Protein AF-A0A409V9Y3-F1 (afdb_monomer)

Sequence (668 aa):
MVAFLHLICALLPAVALATSIDILYDGRAAYNYTQSNLDGSWDPYLTVVKGSESASHYTQLLGKSSSPTPLWRKPILPFLPFPSLANEQVLAVSIDNSSVFIPGGNVQNAQYGFRRTDIIAQKDWSPANLTPLIETGTTVFHFSIKADDRKPLNYKHEYQVVFIEPSDGSHVFGVQLGSPFTNPTGKLPAKGARNFKILDHALNVLFETPFVPGIWHNFAVQVDWDRITLAVLYSIESLPLKPVTKVVPNLSVPAGDAGKGEFHFGVLKLPLVNPADSPDKQGDVVHHGIQEGQLKLKNASILVVGAGGLGCPALQYLAAAGVGRLGIVDHDTVEISNLQRQILHNEKTVGMLKVESAAKAIQIINPTVQVDCITQNLNSQNAVQLLQNYDIILDCTDNAPTRYLLSDTAVALAKPLVSGAAQMFHGQLCTYNLGPNSQCYRCMFPKPPSPTATGTCEELGVLGAVTGVIGNLQALEAIKIITGLHDNEQRLLIFSALSSSPFRSMKLGAKKPTCPACGIDGLKAAQISETDYVQFCGGPRPDWIKRGLTEGESGSRVSVKEFHDILKQKSGNINVIDVRPPTEFEICQLPQTKNVLLHELVAKPDSFLPEKDETETYILCRLGNDSQIAAHALKEAADASARHLIVKDVIGGLRAWSREVDQTFPVY

Radius of gyration: 38.03 Å; Cα contacts (8 Å, |Δi|>4): 1346; chains: 1; bounding box: 122×48×111 Å

Structure (mmCIF, N/CA/C/O backbone):
data_AF-A0A409V9Y3-F1
#
_entry.id   AF-A0A409V9Y3-F1
#
loop_
_atom_site.group_PDB
_atom_site.id
_atom_site.type_symbol
_atom_site.label_atom_id
_atom_site.label_alt_id
_atom_site.label_comp_id
_atom_site.label_asym_id
_atom_site.label_entity_id
_atom_site.label_seq_id
_atom_site.pdbx_PDB_ins_code
_atom_site.Cartn_x
_atom_site.Cartn_y
_atom_site.Cartn_z
_atom_site.occupancy
_atom_site.B_iso_or_equiv
_atom_site.auth_seq_id
_atom_site.auth_comp_id
_atom_site.auth_asym_id
_atom_site.auth_atom_id
_atom_site.pdbx_PDB_model_num
ATOM 1 N N . MET A 1 1 ? 80.876 -7.516 -41.780 1.00 49.97 1 MET A N 1
ATOM 2 C CA . MET A 1 1 ? 80.259 -6.338 -41.134 1.00 49.97 1 MET A CA 1
ATOM 3 C C . MET A 1 1 ? 79.808 -5.330 -42.203 1.00 49.97 1 MET A C 1
ATOM 5 O O . MET A 1 1 ? 80.377 -4.263 -42.265 1.00 49.97 1 MET A O 1
ATOM 9 N N . VAL A 1 2 ? 78.845 -5.689 -43.074 1.00 40.91 2 VAL A N 1
ATOM 10 C CA . VAL A 1 2 ? 78.177 -4.794 -44.070 1.00 40.91 2 VAL A CA 1
ATOM 11 C C . VAL A 1 2 ? 76.780 -5.336 -44.474 1.00 40.91 2 VAL A C 1
ATOM 13 O O . VAL A 1 2 ? 75.922 -4.565 -44.878 1.00 40.91 2 VAL A O 1
ATOM 16 N N . ALA A 1 3 ? 76.462 -6.625 -44.284 1.00 38.59 3 ALA A N 1
ATOM 17 C CA . ALA A 1 3 ? 75.206 -7.203 -44.798 1.00 38.59 3 ALA A CA 1
ATOM 18 C C . ALA A 1 3 ? 73.969 -7.144 -43.867 1.00 38.59 3 ALA A C 1
ATOM 20 O O . ALA A 1 3 ? 72.876 -7.473 -44.310 1.00 38.59 3 ALA A O 1
ATOM 21 N N . PHE A 1 4 ? 74.092 -6.718 -42.602 1.00 34.22 4 PHE A N 1
ATOM 22 C CA . PHE A 1 4 ? 72.956 -6.716 -41.655 1.00 34.22 4 PHE A CA 1
ATOM 23 C C . PHE A 1 4 ? 72.273 -5.349 -41.483 1.00 34.22 4 PHE A C 1
ATOM 25 O O . PHE A 1 4 ? 71.190 -5.269 -40.914 1.00 34.22 4 PHE A O 1
ATOM 32 N N . LEU A 1 5 ? 72.872 -4.270 -42.004 1.00 35.94 5 LEU A N 1
ATOM 33 C CA . LEU A 1 5 ? 72.340 -2.910 -41.844 1.00 35.94 5 LEU A CA 1
ATOM 34 C C . LEU A 1 5 ? 71.365 -2.485 -42.957 1.00 35.94 5 LEU A C 1
ATOM 36 O O . LEU A 1 5 ? 70.696 -1.470 -42.814 1.00 35.94 5 LEU A O 1
ATOM 40 N N . HIS A 1 6 ? 71.251 -3.252 -44.049 1.00 33.50 6 HIS A N 1
ATOM 41 C CA . HIS A 1 6 ? 70.359 -2.923 -45.173 1.00 33.50 6 HIS A CA 1
ATOM 42 C C . HIS A 1 6 ? 68.971 -3.580 -45.090 1.00 33.50 6 HIS A C 1
ATOM 44 O O . HIS A 1 6 ? 68.084 -3.206 -45.850 1.00 33.50 6 HIS A O 1
ATOM 50 N N . LEU A 1 7 ? 68.739 -4.506 -44.149 1.00 33.16 7 LEU A N 1
ATOM 51 C CA . LEU A 1 7 ? 67.424 -5.143 -43.981 1.00 33.16 7 LEU A CA 1
ATOM 52 C C . LEU A 1 7 ? 66.496 -4.385 -43.012 1.00 33.16 7 LEU A C 1
ATOM 54 O O . LEU A 1 7 ? 65.292 -4.613 -43.010 1.00 33.16 7 LEU A O 1
ATOM 58 N N . ILE A 1 8 ? 67.033 -3.454 -42.214 1.00 36.09 8 ILE A N 1
ATOM 59 C CA . ILE A 1 8 ? 66.252 -2.681 -41.230 1.00 36.09 8 ILE A CA 1
ATOM 60 C C . ILE A 1 8 ? 65.608 -1.427 -41.860 1.00 36.09 8 ILE A C 1
ATOM 62 O O . ILE A 1 8 ? 64.602 -0.941 -41.357 1.00 36.09 8 ILE A O 1
ATOM 66 N N . CYS A 1 9 ? 66.091 -0.959 -43.017 1.00 36.12 9 CYS A N 1
ATOM 67 C CA . CYS A 1 9 ? 65.531 0.210 -43.718 1.00 36.12 9 CYS A CA 1
ATOM 68 C C . CYS A 1 9 ? 64.558 -0.117 -44.869 1.00 36.12 9 CYS A C 1
ATOM 70 O O . CYS A 1 9 ? 64.112 0.802 -45.547 1.00 36.12 9 CYS A O 1
ATOM 72 N N . ALA A 1 10 ? 64.197 -1.387 -45.094 1.00 35.91 10 ALA A N 1
ATOM 73 C CA . ALA A 1 10 ? 63.330 -1.795 -46.214 1.00 35.91 10 ALA A CA 1
ATOM 74 C C . ALA A 1 10 ? 61.960 -2.378 -45.797 1.00 35.91 10 ALA A C 1
ATOM 76 O O . ALA A 1 10 ? 61.217 -2.859 -46.646 1.00 35.91 10 ALA A O 1
ATOM 77 N N . LEU A 1 11 ? 61.599 -2.321 -44.507 1.00 32.09 11 LEU A N 1
ATOM 78 C CA . LEU A 1 11 ? 60.309 -2.809 -43.974 1.00 32.09 11 LEU A CA 1
ATOM 79 C C . LEU A 1 11 ? 59.427 -1.709 -43.345 1.00 32.09 11 LEU A C 1
ATOM 81 O O . LEU A 1 11 ? 58.446 -1.993 -42.663 1.00 32.09 11 LEU A O 1
ATOM 85 N N . LEU A 1 12 ? 59.740 -0.445 -43.629 1.00 42.62 12 LEU A N 1
ATOM 86 C CA . LEU A 1 12 ? 58.850 0.710 -43.478 1.00 42.62 12 LEU A CA 1
ATOM 87 C C . LEU A 1 12 ? 58.584 1.217 -44.904 1.00 42.62 12 LEU A C 1
ATOM 89 O O . LEU A 1 12 ? 59.413 1.972 -45.408 1.00 42.62 12 LEU A O 1
ATOM 93 N N . PRO A 1 13 ? 57.547 0.728 -45.619 1.00 38.25 13 PRO A N 1
ATOM 94 C CA . PRO A 1 13 ? 56.164 1.140 -45.369 1.00 38.25 13 PRO A CA 1
ATOM 95 C C . PRO A 1 13 ? 55.129 0.066 -45.784 1.00 38.25 13 PRO A C 1
ATOM 97 O O . PRO A 1 13 ? 54.745 -0.034 -46.946 1.00 38.25 13 PRO A O 1
ATOM 100 N N . ALA A 1 14 ? 54.638 -0.740 -44.844 1.00 32.84 14 ALA A N 1
ATOM 101 C CA . ALA A 1 14 ? 53.469 -1.601 -45.087 1.00 32.84 14 ALA A CA 1
ATOM 102 C C . ALA A 1 14 ? 52.611 -1.804 -43.829 1.00 32.84 14 ALA A C 1
ATOM 104 O O . ALA A 1 14 ? 51.897 -2.796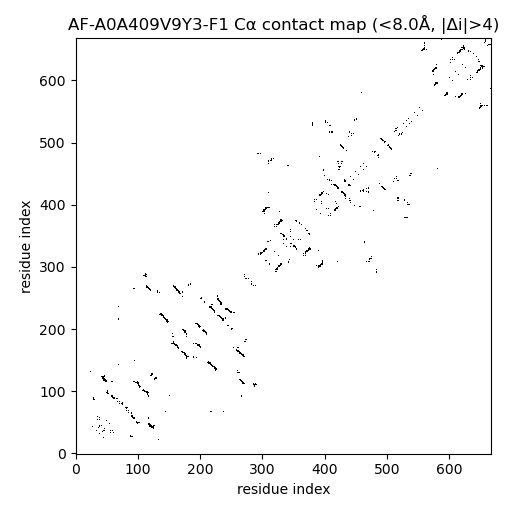 -43.699 1.00 32.84 14 ALA A O 1
ATOM 105 N N . VAL A 1 15 ? 52.646 -0.845 -42.897 1.00 36.38 15 VAL A N 1
ATOM 106 C CA . VAL A 1 15 ? 51.597 -0.719 -41.879 1.00 36.38 15 VAL A CA 1
ATOM 107 C C . VAL A 1 15 ? 50.422 -0.031 -42.567 1.00 36.38 15 VAL A C 1
ATOM 109 O O . VAL A 1 15 ? 50.245 1.182 -42.497 1.00 36.38 15 VAL A O 1
ATOM 112 N N . ALA A 1 16 ? 49.681 -0.818 -43.345 1.00 32.31 16 ALA A N 1
ATOM 113 C CA . ALA A 1 16 ? 48.422 -0.396 -43.924 1.00 32.31 16 ALA A CA 1
ATOM 114 C C . ALA A 1 16 ? 47.467 -0.028 -42.780 1.00 32.31 16 ALA A C 1
ATOM 116 O O . ALA A 1 16 ? 47.041 -0.892 -42.017 1.00 32.31 16 ALA A O 1
ATOM 117 N N . LEU A 1 17 ? 47.219 1.278 -42.660 1.00 35.69 17 LEU A N 1
ATOM 118 C CA . LEU A 1 17 ? 46.020 1.934 -42.140 1.00 35.69 17 LEU A CA 1
ATOM 119 C C . LEU A 1 17 ? 44.925 0.959 -41.676 1.00 35.69 17 LEU A C 1
ATOM 121 O O . LEU A 1 17 ? 43.988 0.650 -42.409 1.00 35.69 17 LEU A O 1
ATOM 125 N N . ALA A 1 18 ? 44.998 0.529 -40.417 1.00 34.03 18 ALA A N 1
ATOM 126 C CA . ALA A 1 18 ? 43.776 0.285 -39.677 1.00 34.03 18 ALA A CA 1
ATOM 127 C C . ALA A 1 18 ? 43.221 1.678 -39.383 1.00 34.03 18 ALA A C 1
ATOM 129 O O . ALA A 1 18 ? 43.771 2.387 -38.545 1.00 34.03 18 ALA A O 1
ATOM 130 N N . THR A 1 19 ? 42.204 2.104 -40.129 1.00 37.50 19 THR A N 1
ATOM 131 C CA . THR A 1 19 ? 41.441 3.316 -39.824 1.00 37.50 19 THR A CA 1
ATOM 132 C C . THR A 1 19 ? 40.946 3.194 -38.383 1.00 37.50 19 THR A C 1
ATOM 134 O O . THR A 1 19 ? 40.003 2.445 -38.114 1.00 37.50 19 THR A O 1
ATOM 137 N N . SER A 1 20 ? 41.624 3.838 -37.431 1.00 51.44 20 SER A N 1
ATOM 138 C CA . SER A 1 20 ? 41.069 4.031 -36.099 1.00 51.44 20 SER A CA 1
ATOM 139 C C . SER A 1 20 ? 39.854 4.921 -36.292 1.00 51.44 20 SER A C 1
ATOM 141 O O . SER A 1 20 ? 39.997 6.063 -36.712 1.00 51.44 20 SER A O 1
ATOM 143 N N . ILE A 1 21 ? 38.663 4.370 -36.087 1.00 63.69 21 ILE A N 1
ATOM 144 C CA . ILE A 1 21 ? 37.451 5.180 -36.012 1.00 63.69 21 ILE A CA 1
ATOM 145 C C . ILE A 1 21 ? 37.638 6.107 -34.809 1.00 63.69 21 ILE A C 1
ATOM 147 O O . ILE A 1 21 ? 38.016 5.635 -33.732 1.00 63.69 21 ILE A O 1
ATOM 151 N N . ASP A 1 22 ? 37.437 7.406 -35.008 1.00 75.88 22 ASP A N 1
ATOM 152 C CA . ASP A 1 22 ? 37.608 8.392 -33.947 1.00 75.88 22 ASP A CA 1
ATOM 153 C C . ASP A 1 22 ? 36.583 8.145 -32.831 1.00 75.88 22 ASP A C 1
ATOM 155 O O . ASP A 1 22 ? 35.380 8.030 -33.073 1.00 75.88 22 ASP A O 1
ATOM 159 N N . ILE A 1 23 ? 37.061 8.047 -31.588 1.00 82.06 23 ILE A N 1
ATOM 160 C CA . ILE A 1 23 ? 36.186 7.981 -30.415 1.00 82.06 23 ILE A CA 1
ATOM 161 C C . ILE A 1 23 ? 35.667 9.398 -30.167 1.00 82.06 23 ILE A C 1
ATOM 163 O O . ILE A 1 23 ? 36.397 10.243 -29.652 1.00 82.06 23 ILE A O 1
ATOM 167 N N . LEU A 1 24 ? 34.407 9.647 -30.529 1.00 86.38 24 LEU A N 1
ATOM 168 C CA . LEU A 1 24 ? 33.756 10.949 -30.337 1.00 86.38 24 LEU A CA 1
ATOM 169 C C . LEU A 1 24 ? 33.562 11.276 -28.849 1.00 86.38 24 LEU A C 1
ATOM 171 O O . LEU A 1 24 ? 33.685 12.428 -28.433 1.00 86.38 24 LEU A O 1
ATOM 175 N N . TYR A 1 25 ? 33.276 10.251 -28.044 1.00 87.94 25 TYR A N 1
ATOM 176 C CA . TYR A 1 25 ? 33.057 10.355 -26.609 1.00 87.94 25 TYR A CA 1
ATOM 177 C C . TYR A 1 25 ? 33.272 8.998 -25.934 1.00 87.94 25 TYR A C 1
ATOM 179 O O . TYR A 1 25 ? 32.791 7.980 -26.428 1.00 87.94 25 TYR A O 1
ATOM 187 N N . ASP A 1 26 ? 34.018 8.977 -24.825 1.00 82.25 26 ASP A N 1
ATOM 188 C CA . ASP A 1 26 ? 34.403 7.726 -24.162 1.00 82.25 26 ASP A CA 1
ATOM 189 C C . ASP A 1 26 ? 33.379 7.268 -23.114 1.00 82.25 26 ASP A C 1
ATOM 191 O O . ASP A 1 26 ? 33.199 6.070 -22.942 1.00 82.25 26 ASP A O 1
ATOM 195 N N . GLY A 1 27 ? 32.693 8.193 -22.429 1.00 84.88 27 GLY A N 1
ATOM 196 C CA . GLY A 1 27 ? 31.541 7.957 -21.540 1.00 84.88 27 GLY A CA 1
ATOM 197 C C . GLY A 1 27 ? 31.705 6.996 -20.357 1.00 84.88 27 GLY A C 1
ATOM 198 O O . GLY A 1 27 ? 30.891 7.024 -19.449 1.00 84.88 27 GLY A O 1
ATOM 199 N N . ARG A 1 28 ? 32.731 6.145 -20.325 1.00 86.56 28 ARG A N 1
ATOM 200 C CA . ARG A 1 28 ? 32.921 5.077 -19.340 1.00 86.56 28 ARG A CA 1
ATOM 201 C C . ARG A 1 28 ? 33.190 5.644 -17.950 1.00 86.56 28 ARG A C 1
ATOM 203 O O . ARG A 1 28 ? 33.953 6.593 -17.783 1.00 86.56 28 ARG A O 1
ATOM 210 N N . ALA A 1 29 ? 32.636 4.986 -16.931 1.00 88.25 29 ALA A N 1
ATOM 211 C CA . ALA A 1 29 ? 32.927 5.314 -15.539 1.00 88.25 29 ALA A CA 1
ATOM 212 C C . ALA A 1 29 ? 34.376 4.926 -15.210 1.00 88.25 29 ALA A C 1
ATOM 214 O O . ALA A 1 29 ? 34.698 3.739 -15.131 1.00 88.25 29 ALA A O 1
ATOM 215 N N . ALA A 1 30 ? 35.253 5.907 -15.004 1.00 86.75 30 ALA A N 1
ATOM 216 C CA . ALA A 1 30 ? 36.619 5.642 -14.565 1.00 86.75 30 ALA A CA 1
ATOM 217 C C . ALA A 1 30 ? 36.647 5.122 -13.111 1.00 86.75 30 ALA A C 1
ATOM 219 O O . ALA A 1 30 ? 35.742 5.422 -12.336 1.00 86.75 30 ALA A O 1
ATOM 220 N N . TYR A 1 31 ? 37.669 4.367 -12.685 1.00 85.94 31 TYR A N 1
ATOM 221 C CA . TYR A 1 31 ? 37.747 3.862 -11.291 1.00 85.94 31 TYR A CA 1
ATOM 222 C C . TYR A 1 31 ? 37.798 4.960 -10.221 1.00 85.94 31 TYR A C 1
ATOM 224 O O . TYR A 1 31 ? 37.436 4.712 -9.074 1.00 85.94 31 TYR A O 1
ATOM 232 N N . ASN A 1 32 ? 38.273 6.156 -10.569 1.00 87.50 32 ASN A N 1
ATOM 233 C CA . ASN A 1 32 ? 38.269 7.315 -9.676 1.00 87.50 32 ASN A CA 1
ATOM 234 C C . ASN A 1 32 ? 36.919 8.051 -9.655 1.00 87.50 32 ASN A C 1
ATOM 236 O O . ASN A 1 32 ? 36.776 8.997 -8.888 1.00 87.50 32 ASN A O 1
ATOM 240 N N . TYR A 1 33 ? 35.946 7.633 -10.469 1.00 90.69 33 TYR A N 1
ATOM 241 C CA . TYR A 1 33 ? 34.576 8.118 -10.399 1.00 90.69 33 TYR A CA 1
ATOM 242 C C . TYR A 1 33 ? 33.894 7.521 -9.162 1.00 90.69 33 TYR A C 1
ATOM 244 O O . TYR A 1 33 ? 33.901 6.307 -8.951 1.00 90.69 33 TYR A O 1
ATOM 252 N N . THR A 1 34 ? 33.354 8.382 -8.309 1.00 93.06 34 THR A N 1
ATOM 253 C CA . THR A 1 34 ? 32.858 8.043 -6.968 1.00 93.06 34 THR A CA 1
ATOM 254 C C . THR A 1 34 ? 31.344 8.212 -6.855 1.00 93.06 34 THR A C 1
ATOM 256 O O . THR A 1 34 ? 30.705 8.825 -7.706 1.00 93.06 34 THR A O 1
ATOM 259 N N . GLN A 1 35 ? 30.759 7.716 -5.760 1.00 92.44 35 GLN A N 1
ATOM 260 C CA . GLN A 1 35 ? 29.344 7.953 -5.445 1.00 92.44 35 GLN A CA 1
ATOM 261 C C . GLN A 1 35 ? 29.018 9.449 -5.338 1.00 92.44 35 GLN A C 1
ATOM 263 O O . GLN A 1 35 ? 27.983 9.873 -5.826 1.00 92.44 35 GLN A O 1
ATOM 268 N N . SER A 1 36 ? 29.939 10.258 -4.802 1.00 93.19 36 SER A N 1
ATOM 269 C CA . SER A 1 36 ? 29.788 11.719 -4.757 1.00 93.19 36 SER A CA 1
ATOM 270 C C . SER A 1 36 ? 29.713 12.335 -6.159 1.00 93.19 36 SER A C 1
ATOM 272 O O . SER A 1 36 ? 28.953 13.270 -6.392 1.00 93.19 36 SER A O 1
ATOM 274 N N . ASN A 1 37 ? 30.450 11.776 -7.126 1.00 92.94 37 ASN A N 1
ATOM 275 C CA . ASN A 1 37 ? 30.372 12.223 -8.516 1.00 92.94 37 ASN A CA 1
ATOM 276 C C . ASN A 1 37 ? 29.024 11.860 -9.154 1.00 92.94 37 ASN A C 1
ATOM 278 O O . ASN A 1 37 ? 28.451 12.700 -9.843 1.00 92.94 37 ASN A O 1
ATOM 282 N N . LEU A 1 38 ? 28.496 10.659 -8.875 1.00 91.06 38 LEU A N 1
ATOM 283 C CA . LEU A 1 38 ? 27.139 10.270 -9.281 1.00 91.06 38 LEU A CA 1
ATOM 284 C C . LEU A 1 38 ? 26.090 11.204 -8.673 1.00 91.06 38 LEU A C 1
ATOM 286 O O . LEU A 1 38 ? 25.268 11.751 -9.398 1.00 91.06 38 LEU A O 1
ATOM 290 N N . ASP A 1 39 ? 26.127 11.414 -7.359 1.00 91.44 39 ASP A N 1
ATOM 291 C CA . ASP A 1 39 ? 25.146 12.240 -6.646 1.00 91.44 39 ASP A CA 1
ATOM 292 C C . ASP A 1 39 ? 25.217 13.713 -7.061 1.00 91.44 39 ASP A C 1
ATOM 294 O O . ASP A 1 39 ? 24.204 14.407 -7.077 1.00 91.44 39 ASP A O 1
ATOM 298 N N . GLY A 1 40 ? 26.405 14.184 -7.443 1.00 90.81 40 GLY A N 1
ATOM 299 C CA . GLY A 1 40 ? 26.614 15.528 -7.960 1.00 90.81 40 GLY A CA 1
ATOM 300 C C . GLY A 1 40 ? 26.328 15.701 -9.454 1.00 90.81 40 GLY A C 1
ATOM 301 O O . GLY A 1 40 ? 26.461 16.826 -9.928 1.00 90.81 40 GLY A O 1
ATOM 302 N N . SER A 1 41 ? 25.997 14.638 -10.203 1.00 91.31 41 SER A N 1
ATOM 303 C CA . SER A 1 41 ? 25.875 14.670 -11.676 1.00 91.31 41 SER A CA 1
ATOM 304 C C . SER A 1 41 ? 27.143 15.166 -12.391 1.00 91.31 41 SER A C 1
ATOM 306 O O . SER A 1 41 ? 27.093 16.059 -13.238 1.00 91.31 41 SER A O 1
ATOM 308 N N . TRP A 1 42 ? 28.310 14.632 -12.020 1.00 91.31 42 TRP A N 1
ATOM 309 C CA . TRP A 1 42 ? 29.592 15.040 -12.606 1.00 91.31 42 TRP A CA 1
ATOM 310 C C . TRP A 1 42 ? 29.860 14.282 -13.905 1.00 91.31 42 TRP A C 1
ATOM 312 O O . TRP A 1 42 ? 29.491 13.113 -14.037 1.00 91.31 42 TRP A O 1
ATOM 322 N N . ASP A 1 43 ? 30.558 14.931 -14.838 1.00 88.12 43 ASP A N 1
ATOM 323 C CA . ASP A 1 43 ? 31.054 14.317 -16.077 1.00 88.12 43 ASP A CA 1
ATOM 324 C C . ASP A 1 43 ? 31.691 12.936 -15.794 1.00 88.12 43 ASP A C 1
ATOM 326 O O . ASP A 1 43 ? 32.508 12.836 -14.869 1.00 88.12 43 ASP A O 1
ATOM 330 N N . PRO A 1 44 ? 31.300 11.852 -16.497 1.00 91.62 44 PRO A N 1
ATOM 331 C CA . PRO A 1 44 ? 30.599 11.826 -17.791 1.00 91.62 44 PRO A CA 1
ATOM 332 C C . PRO A 1 44 ? 29.058 11.771 -17.729 1.00 91.62 44 PRO A C 1
ATOM 334 O O . PRO A 1 44 ? 28.395 11.665 -18.758 1.00 91.62 44 PRO A O 1
ATOM 337 N N . TYR A 1 45 ? 28.449 11.828 -16.545 1.00 93.06 45 TYR A N 1
ATOM 338 C CA . TYR A 1 45 ? 27.049 11.430 -16.377 1.00 93.06 45 TYR A CA 1
ATOM 339 C C . TYR A 1 45 ? 26.197 12.489 -15.697 1.00 93.06 45 TYR A C 1
ATOM 341 O O . TYR A 1 45 ? 26.512 12.928 -14.593 1.00 93.06 45 TYR A O 1
ATOM 349 N N . LEU A 1 46 ? 25.088 12.857 -16.330 1.00 91.75 46 LEU A N 1
ATOM 350 C CA . LEU A 1 46 ? 24.014 13.592 -15.682 1.00 91.75 46 LEU A CA 1
ATOM 351 C C . LEU A 1 46 ? 23.088 12.553 -15.051 1.00 91.75 46 LEU A C 1
ATOM 353 O O . LEU A 1 46 ? 22.464 11.756 -15.755 1.00 91.75 46 LEU A O 1
ATOM 357 N N . THR A 1 47 ? 23.036 12.511 -13.723 1.00 87.75 47 THR A N 1
ATOM 358 C CA . THR A 1 47 ? 22.183 11.566 -13.007 1.00 87.75 47 THR A CA 1
ATOM 359 C C . THR A 1 47 ? 20.814 12.186 -12.834 1.00 87.75 47 THR A C 1
ATOM 361 O O . THR A 1 47 ? 20.610 13.127 -12.070 1.00 87.75 47 THR A O 1
ATOM 364 N N . VAL A 1 48 ? 19.836 11.643 -13.550 1.00 75.50 48 VAL A N 1
ATOM 365 C CA . VAL A 1 48 ? 18.460 12.092 -13.398 1.00 75.50 48 VAL A CA 1
ATOM 366 C C . VAL A 1 48 ? 17.775 11.112 -12.470 1.00 75.50 48 VAL A C 1
ATOM 368 O O . VAL A 1 48 ? 17.077 10.182 -12.860 1.00 75.50 48 VAL A O 1
ATOM 371 N N . VAL A 1 49 ? 18.066 11.296 -11.189 1.00 66.19 49 VAL A N 1
ATOM 372 C CA . VAL A 1 49 ? 17.470 10.510 -10.119 1.00 66.19 49 VAL A CA 1
ATOM 373 C C . VAL A 1 49 ? 16.169 11.163 -9.770 1.00 66.19 49 VAL A C 1
ATOM 375 O O . VAL A 1 49 ? 16.112 12.327 -9.381 1.00 66.19 49 VAL A O 1
ATOM 378 N N . LYS A 1 50 ? 15.102 10.411 -9.948 1.00 61.72 50 LYS A N 1
ATOM 379 C CA . LYS A 1 50 ? 13.771 10.954 -9.806 1.00 61.72 50 LYS A CA 1
ATOM 380 C C . LYS A 1 50 ? 13.107 10.095 -8.747 1.00 61.72 50 LYS A C 1
ATOM 382 O O . LYS A 1 50 ? 12.614 9.016 -9.040 1.00 61.72 50 LYS A O 1
ATOM 387 N N . GLY A 1 51 ? 13.288 10.510 -7.498 1.00 61.12 51 GLY A N 1
ATOM 388 C CA . GLY A 1 51 ? 12.898 9.806 -6.282 1.00 61.12 51 GLY A CA 1
ATOM 389 C C . GLY A 1 51 ? 13.298 10.611 -5.042 1.00 61.12 51 GLY A C 1
ATOM 390 O O . GLY A 1 51 ? 13.851 11.700 -5.174 1.00 61.12 51 GLY A O 1
ATOM 391 N N . SER A 1 52 ? 13.016 10.105 -3.838 1.00 65.56 52 SER A N 1
ATOM 392 C CA . SER A 1 52 ? 13.374 10.777 -2.570 1.00 65.56 52 SER A CA 1
ATOM 393 C C . SER A 1 52 ? 14.825 10.563 -2.122 1.00 65.56 52 SER A C 1
ATOM 395 O O . SER A 1 52 ? 15.253 11.180 -1.152 1.00 65.56 52 SER A O 1
ATOM 397 N N . GLU A 1 53 ? 15.562 9.689 -2.810 1.00 83.06 53 GLU A N 1
ATOM 398 C CA . GLU A 1 53 ? 16.913 9.244 -2.444 1.00 83.06 53 GLU A CA 1
ATOM 399 C C . GLU A 1 53 ? 17.971 9.769 -3.427 1.00 83.06 53 GLU A C 1
ATOM 401 O O . GLU A 1 53 ? 17.651 10.192 -4.541 1.00 83.06 53 GLU A O 1
ATOM 406 N N . SER A 1 54 ? 19.244 9.701 -3.031 1.00 87.38 54 SER A N 1
ATOM 407 C CA . SER A 1 54 ? 20.394 10.073 -3.866 1.00 87.38 54 SER A CA 1
ATOM 408 C C . SER A 1 54 ? 20.631 9.100 -5.038 1.00 87.38 54 SER A C 1
ATOM 410 O O . SER A 1 54 ? 20.127 7.974 -5.057 1.00 87.38 54 SER A O 1
ATOM 412 N N . ALA A 1 55 ? 21.438 9.499 -6.030 1.00 88.12 55 ALA A N 1
ATOM 413 C CA . ALA A 1 55 ? 21.763 8.669 -7.200 1.00 88.12 55 ALA A CA 1
ATOM 414 C C . ALA A 1 55 ? 22.427 7.353 -6.829 1.00 88.12 55 ALA A C 1
ATOM 416 O O . ALA A 1 55 ? 22.114 6.304 -7.396 1.00 88.12 55 ALA A O 1
ATOM 417 N N . SER A 1 56 ? 23.322 7.425 -5.854 1.00 91.25 56 SER A N 1
ATOM 418 C CA . SER A 1 56 ? 24.103 6.323 -5.313 1.00 91.25 56 SER A CA 1
ATOM 419 C C . SER A 1 56 ? 23.256 5.225 -4.662 1.00 91.25 56 SER A C 1
ATOM 421 O O . SER A 1 56 ? 23.720 4.087 -4.564 1.00 91.25 56 SER A O 1
ATOM 423 N N . HIS A 1 57 ? 22.009 5.518 -4.270 1.00 89.94 57 HIS A N 1
ATOM 424 C CA . HIS A 1 57 ? 21.061 4.504 -3.794 1.00 89.94 57 HIS A CA 1
ATOM 425 C C . HIS A 1 57 ? 20.627 3.563 -4.929 1.00 89.94 57 HIS A C 1
ATOM 427 O O . HIS A 1 57 ? 20.637 2.339 -4.777 1.00 89.94 57 HIS A O 1
ATOM 433 N N . TYR A 1 58 ? 20.318 4.128 -6.099 1.00 89.75 58 TYR A N 1
ATOM 434 C CA . TYR A 1 58 ? 19.808 3.390 -7.260 1.00 89.75 58 TYR A CA 1
ATOM 435 C C . TYR A 1 58 ? 20.905 2.896 -8.209 1.00 89.75 58 TYR A C 1
ATOM 437 O O . TYR A 1 58 ? 20.742 1.852 -8.850 1.00 89.75 58 TYR A O 1
ATOM 445 N N . THR A 1 59 ? 22.017 3.631 -8.284 1.00 91.75 59 THR A N 1
ATOM 446 C CA . THR A 1 59 ? 23.164 3.368 -9.159 1.00 91.75 59 THR A CA 1
ATOM 447 C C . THR A 1 59 ? 24.406 3.064 -8.334 1.00 91.75 59 THR A C 1
ATOM 449 O O . THR A 1 59 ? 24.929 3.920 -7.623 1.00 91.75 59 THR A O 1
ATOM 452 N N . GLN A 1 60 ? 24.926 1.847 -8.468 1.00 91.56 60 GLN A N 1
ATOM 453 C CA . GLN A 1 60 ? 26.086 1.376 -7.720 1.00 91.56 60 GLN A CA 1
ATOM 454 C C . GLN A 1 60 ? 27.306 1.209 -8.623 1.00 91.56 60 GLN A C 1
ATOM 456 O O . GLN A 1 60 ? 27.254 0.572 -9.674 1.00 91.56 60 GLN A O 1
ATOM 461 N N . LEU A 1 61 ? 28.427 1.745 -8.155 1.00 91.81 61 LEU A N 1
ATOM 462 C CA . LEU A 1 61 ? 29.750 1.569 -8.740 1.00 91.81 61 LEU A CA 1
ATOM 463 C C . LEU A 1 61 ? 30.326 0.229 -8.268 1.00 91.81 61 LEU A C 1
ATOM 465 O O . LEU A 1 61 ? 30.611 0.052 -7.084 1.00 91.81 61 LEU A O 1
ATOM 469 N N . LEU A 1 62 ? 30.468 -0.734 -9.179 1.00 89.50 62 LEU A N 1
ATOM 470 C CA . LEU A 1 62 ? 30.862 -2.103 -8.833 1.00 89.50 62 LEU A CA 1
ATOM 471 C C . LEU A 1 62 ? 32.380 -2.308 -8.724 1.00 89.50 62 LEU A C 1
ATOM 473 O O . LEU A 1 62 ? 32.823 -3.380 -8.291 1.00 89.50 62 LEU A O 1
ATOM 477 N N . GLY A 1 63 ? 33.190 -1.319 -9.109 1.00 85.00 63 GLY A N 1
ATOM 478 C CA . GLY A 1 63 ? 34.646 -1.429 -9.108 1.00 85.00 63 GLY A CA 1
ATOM 479 C C . GLY A 1 63 ? 35.126 -2.724 -9.779 1.00 85.00 63 GLY A C 1
ATOM 480 O O . GLY A 1 63 ? 34.721 -3.052 -10.889 1.00 85.00 63 GLY A O 1
ATOM 481 N N . LYS A 1 64 ? 35.976 -3.487 -9.076 1.00 76.56 64 LYS A N 1
ATOM 482 C CA . LYS A 1 64 ? 36.573 -4.744 -9.571 1.00 76.56 64 LYS A CA 1
ATOM 483 C C . LYS A 1 64 ? 35.667 -5.975 -9.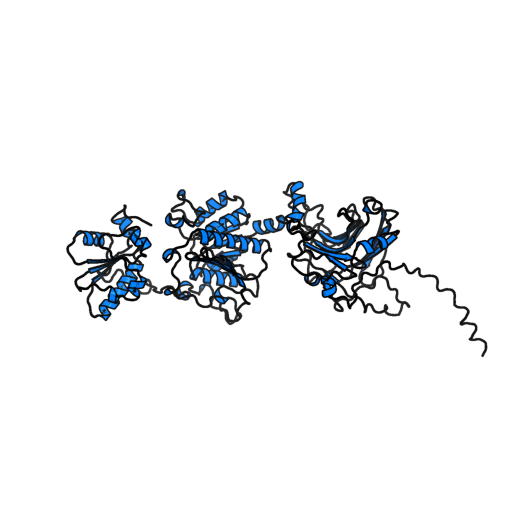445 1.00 76.56 64 LYS A C 1
ATOM 485 O O . LYS A 1 64 ? 36.073 -7.055 -9.864 1.00 76.56 64 LYS A O 1
ATOM 490 N N . SER A 1 65 ? 34.485 -5.853 -8.834 1.00 78.19 65 SER A N 1
ATOM 491 C CA . SER A 1 65 ? 33.610 -7.013 -8.581 1.00 78.19 65 SER A CA 1
ATOM 492 C C . SER A 1 65 ? 33.002 -7.603 -9.857 1.00 78.19 65 SER A C 1
ATOM 494 O O . SER A 1 65 ? 32.602 -8.765 -9.867 1.00 78.19 65 SER A O 1
ATOM 496 N N . SER A 1 66 ? 32.977 -6.829 -10.943 1.00 76.75 66 SER A N 1
ATOM 497 C CA . SER A 1 66 ? 32.566 -7.271 -12.270 1.00 76.75 66 SER A CA 1
ATOM 498 C C . SER A 1 66 ? 33.511 -6.674 -13.307 1.00 76.75 66 SER A C 1
ATOM 500 O O . SER A 1 66 ? 33.749 -5.469 -13.303 1.00 76.75 66 SER A O 1
ATOM 502 N N . SER A 1 67 ? 34.073 -7.510 -14.181 1.00 74.56 67 SER A N 1
ATOM 503 C CA . SER A 1 67 ? 34.908 -7.031 -15.284 1.00 74.56 67 SER A CA 1
ATOM 504 C C . SER A 1 67 ? 34.029 -6.630 -16.474 1.00 74.56 67 SER A C 1
ATOM 506 O O . SER A 1 67 ? 33.185 -7.436 -16.883 1.00 74.56 67 SER A O 1
ATOM 508 N N . PRO A 1 68 ? 34.212 -5.422 -17.031 1.00 74.06 68 PRO A N 1
ATOM 509 C CA . PRO A 1 68 ? 33.527 -5.005 -18.247 1.00 74.06 68 PRO A CA 1
ATOM 510 C C . PRO A 1 68 ? 34.055 -5.773 -19.460 1.00 74.06 68 PRO A C 1
ATOM 512 O O . PRO A 1 68 ? 35.141 -6.361 -19.430 1.00 74.06 68 PRO A O 1
ATOM 515 N N . THR A 1 69 ? 33.279 -5.769 -20.539 1.00 74.44 69 THR A N 1
ATOM 516 C CA . THR A 1 69 ? 33.707 -6.353 -21.811 1.00 74.44 69 THR A CA 1
ATOM 517 C C . THR A 1 69 ? 34.532 -5.350 -22.638 1.00 74.44 69 THR A C 1
ATOM 519 O O . THR A 1 69 ? 34.190 -4.166 -22.698 1.00 74.44 69 THR A O 1
ATOM 522 N N . PRO A 1 70 ? 35.636 -5.770 -23.284 1.00 65.62 70 PRO A N 1
ATOM 523 C CA . PRO A 1 70 ? 36.423 -4.891 -24.140 1.00 65.62 70 PRO A CA 1
ATOM 524 C C . PRO A 1 70 ? 35.691 -4.613 -25.463 1.00 65.62 70 PRO A C 1
ATOM 526 O O . PRO A 1 70 ? 35.655 -5.457 -26.355 1.00 65.62 70 PRO A O 1
ATOM 529 N N . LEU A 1 71 ? 35.139 -3.405 -25.612 1.00 62.34 71 LEU A N 1
ATOM 530 C CA . LEU A 1 71 ? 34.286 -3.054 -26.755 1.00 62.34 71 LEU A CA 1
ATOM 531 C C . LEU A 1 71 ? 35.038 -2.612 -28.029 1.00 62.34 71 LEU A C 1
ATOM 533 O O . LEU A 1 71 ? 34.562 -2.892 -29.128 1.00 62.34 71 LEU A O 1
ATOM 537 N N . TRP A 1 72 ? 36.202 -1.951 -27.928 1.00 59.78 72 TRP A N 1
ATOM 538 C CA . TRP A 1 72 ? 36.899 -1.385 -29.109 1.00 59.78 72 TRP A CA 1
ATOM 539 C C . TRP A 1 72 ? 38.436 -1.430 -29.091 1.00 59.78 72 TRP A C 1
ATOM 541 O O . TRP A 1 72 ? 39.072 -0.991 -30.050 1.00 59.78 72 TRP A O 1
ATOM 551 N N . ARG A 1 73 ? 39.089 -1.977 -28.057 1.00 57.00 73 ARG A N 1
ATOM 552 C CA . ARG A 1 73 ? 40.559 -2.116 -28.068 1.00 57.00 73 ARG A CA 1
ATOM 553 C C . ARG A 1 73 ? 40.944 -3.429 -28.732 1.00 57.00 73 ARG A C 1
ATOM 555 O O . ARG A 1 73 ? 40.685 -4.469 -28.153 1.00 57.00 73 ARG A O 1
ATOM 562 N N . LYS A 1 74 ? 41.590 -3.414 -29.903 1.00 49.78 74 LYS A N 1
ATOM 563 C CA . LYS A 1 74 ? 42.283 -4.612 -30.413 1.00 49.78 74 LYS A CA 1
ATOM 564 C C . LYS A 1 74 ? 43.581 -4.821 -29.620 1.00 49.78 74 LYS A C 1
ATOM 566 O O . LYS A 1 74 ? 44.256 -3.835 -29.316 1.00 49.78 74 LYS A O 1
ATOM 571 N N . PRO A 1 75 ? 43.971 -6.064 -29.300 1.00 50.09 75 PRO A N 1
ATOM 572 C CA . PRO A 1 75 ? 45.310 -6.312 -28.792 1.00 50.09 75 PRO A CA 1
ATOM 573 C C . PRO A 1 75 ? 46.325 -5.922 -29.878 1.00 50.09 75 PRO A C 1
ATOM 575 O O . PRO A 1 75 ? 46.121 -6.228 -31.053 1.00 50.09 75 PRO A O 1
ATOM 578 N N . ILE A 1 76 ? 47.411 -5.244 -29.491 1.00 50.16 76 ILE A N 1
ATOM 579 C CA . ILE A 1 76 ? 48.469 -4.786 -30.416 1.00 50.16 76 ILE A CA 1
ATOM 580 C C . ILE A 1 76 ? 49.092 -5.978 -31.171 1.00 50.16 76 ILE A C 1
ATOM 582 O O . ILE A 1 76 ? 49.531 -5.838 -32.308 1.00 50.16 76 ILE A O 1
ATOM 586 N N . LEU A 1 77 ? 49.076 -7.169 -30.561 1.00 51.78 77 LEU A N 1
ATOM 587 C CA . LEU A 1 77 ? 49.459 -8.443 -31.167 1.00 51.78 77 LEU A CA 1
ATOM 588 C C . LEU A 1 77 ? 48.446 -9.526 -30.758 1.00 51.78 77 LEU A C 1
ATOM 590 O O . LEU A 1 77 ? 48.066 -9.555 -29.590 1.00 51.78 77 LEU A O 1
ATOM 594 N N . PRO A 1 78 ? 48.048 -10.454 -31.650 1.00 48.47 78 PRO A N 1
ATOM 595 C CA . PRO A 1 78 ? 46.971 -11.430 -31.409 1.00 48.47 78 PRO A CA 1
ATOM 596 C C . PRO A 1 78 ? 47.198 -12.394 -30.228 1.00 48.47 78 PRO A C 1
ATOM 598 O O . PRO A 1 78 ? 46.272 -13.083 -29.816 1.00 48.47 78 PRO A O 1
ATOM 601 N N . PHE A 1 79 ? 48.413 -12.444 -29.683 1.00 55.41 79 PHE A N 1
ATOM 602 C CA . PHE A 1 79 ? 48.823 -13.285 -28.554 1.00 55.41 79 PHE A CA 1
ATOM 603 C C . PHE A 1 79 ? 49.112 -12.496 -27.265 1.00 55.41 79 PHE A C 1
ATOM 605 O O . PHE A 1 79 ? 49.430 -13.099 -26.243 1.00 55.41 79 PHE A O 1
ATOM 612 N N . LEU A 1 80 ? 49.022 -11.161 -27.292 1.00 46.69 80 LEU A N 1
ATOM 613 C CA . LEU A 1 80 ? 49.140 -10.336 -26.091 1.00 46.69 80 LEU A CA 1
ATOM 614 C C . LEU A 1 80 ? 47.760 -10.128 -25.447 1.00 46.69 80 LEU A C 1
ATOM 616 O O . LEU A 1 80 ? 46.778 -9.931 -26.166 1.00 46.69 80 LEU A O 1
ATOM 620 N N . PRO A 1 81 ? 47.666 -10.132 -24.103 1.00 47.50 81 PRO A N 1
ATOM 621 C CA . PRO A 1 81 ? 46.433 -9.768 -23.416 1.00 47.50 81 PRO A CA 1
ATOM 622 C C . PRO A 1 81 ? 46.023 -8.335 -23.782 1.00 47.50 81 PRO A C 1
ATOM 624 O O . PRO A 1 81 ? 46.875 -7.482 -24.045 1.00 47.50 81 PRO A O 1
ATOM 627 N N . PHE A 1 82 ? 44.714 -8.061 -23.796 1.00 51.44 82 PHE A N 1
ATOM 628 C CA . PHE A 1 82 ? 44.203 -6.704 -23.998 1.00 51.44 82 PHE A CA 1
ATOM 629 C C . PHE A 1 82 ? 44.873 -5.743 -22.997 1.00 51.44 82 PHE A C 1
ATOM 631 O O . PHE A 1 82 ? 44.987 -6.096 -21.816 1.00 51.44 82 PHE A O 1
ATOM 638 N N . PRO A 1 83 ? 45.326 -4.546 -23.428 1.00 50.16 83 PRO A N 1
ATOM 639 C CA . PRO A 1 83 ? 45.868 -3.549 -22.509 1.00 50.16 83 PRO A CA 1
ATOM 640 C C . PRO A 1 83 ? 44.836 -3.298 -21.412 1.00 50.16 83 PRO A C 1
ATOM 642 O O . PRO A 1 83 ? 43.652 -3.139 -21.713 1.00 50.16 83 PRO A O 1
ATOM 645 N N . SER A 1 84 ? 45.289 -3.343 -20.158 1.00 49.44 84 SER A N 1
ATOM 646 C CA . SER A 1 84 ? 44.428 -3.548 -18.997 1.00 49.44 84 SER A CA 1
ATOM 647 C C . SER A 1 84 ? 43.159 -2.682 -19.035 1.00 49.44 84 SER A C 1
ATOM 649 O O . SER A 1 84 ? 43.210 -1.458 -19.167 1.00 49.44 84 SER A O 1
ATOM 651 N N . LEU A 1 85 ? 42.002 -3.326 -18.843 1.00 54.25 85 LEU A N 1
ATOM 652 C CA . LEU A 1 85 ? 40.713 -2.693 -18.507 1.00 54.25 85 LEU A CA 1
ATOM 653 C C . LEU A 1 85 ? 40.764 -2.007 -17.118 1.00 54.25 85 LEU A C 1
ATOM 655 O O . LEU A 1 85 ? 39.743 -1.728 -16.502 1.00 54.25 85 LEU A O 1
ATOM 659 N N . ALA A 1 86 ? 41.964 -1.765 -16.579 1.00 52.53 86 ALA A N 1
ATOM 660 C CA . ALA A 1 86 ? 42.220 -1.436 -15.181 1.00 52.53 86 ALA A CA 1
ATOM 661 C C . ALA A 1 86 ? 41.797 -0.019 -14.780 1.00 52.53 86 ALA A C 1
ATOM 663 O O . ALA A 1 86 ? 41.999 0.338 -13.624 1.00 52.53 86 ALA A O 1
ATOM 664 N N . ASN A 1 87 ? 41.202 0.756 -15.695 1.00 68.75 87 ASN A N 1
ATOM 665 C CA . ASN A 1 87 ? 40.823 2.148 -15.464 1.00 68.75 87 ASN A CA 1
ATOM 666 C C . ASN A 1 87 ? 39.303 2.411 -15.527 1.00 68.75 87 ASN A C 1
ATOM 668 O O . ASN A 1 87 ? 38.911 3.534 -15.237 1.00 68.75 87 ASN A O 1
ATOM 672 N N . GLU A 1 88 ? 38.460 1.409 -15.808 1.00 80.94 88 GLU A N 1
ATOM 673 C CA . GLU A 1 88 ? 36.992 1.537 -15.889 1.00 80.94 88 GLU A CA 1
ATOM 674 C C . GLU A 1 88 ? 36.242 0.574 -14.952 1.00 80.94 88 GLU A C 1
ATOM 676 O O . GLU A 1 88 ? 36.725 -0.5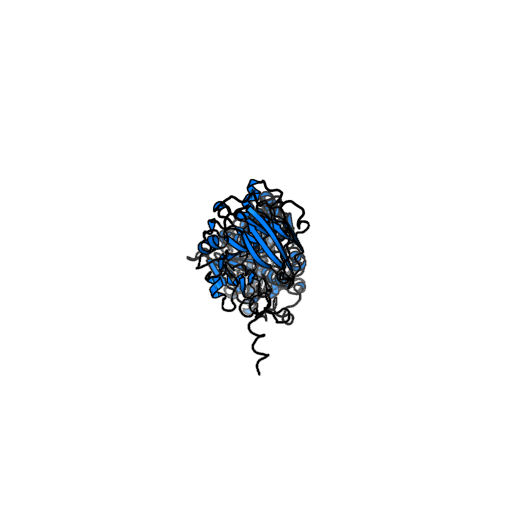17 -14.645 1.00 80.94 88 GLU A O 1
ATOM 681 N N . GLN A 1 89 ? 35.038 0.956 -14.526 1.00 86.75 89 GLN A N 1
ATOM 682 C CA . GLN A 1 89 ? 34.194 0.162 -13.633 1.00 86.75 89 GLN A CA 1
ATOM 683 C C . GLN A 1 89 ? 32.754 0.031 -14.133 1.00 86.75 89 GLN A C 1
ATOM 685 O O . GLN A 1 89 ? 32.222 0.906 -14.813 1.00 86.75 89 GLN A O 1
ATOM 690 N N . VAL A 1 90 ? 32.113 -1.081 -13.765 1.00 89.75 90 VAL A N 1
ATOM 691 C CA . VAL A 1 90 ? 30.723 -1.381 -14.129 1.00 89.75 90 VAL A CA 1
ATOM 692 C C . VAL A 1 90 ? 29.754 -0.599 -13.240 1.00 89.75 90 VAL A C 1
ATOM 694 O O . VAL A 1 90 ? 29.950 -0.508 -12.026 1.00 89.75 90 VAL A O 1
ATOM 697 N N . LEU A 1 91 ? 28.681 -0.093 -13.845 1.00 91.38 91 LEU A N 1
ATOM 698 C CA . LEU A 1 91 ? 27.540 0.496 -13.150 1.00 91.38 91 LEU A CA 1
ATOM 699 C C . LEU A 1 91 ? 26.416 -0.535 -13.035 1.00 91.38 91 LEU A C 1
ATOM 701 O O . LEU A 1 91 ? 26.023 -1.145 -14.029 1.00 91.38 91 LEU A O 1
ATOM 705 N N . ALA A 1 92 ? 25.883 -0.714 -11.831 1.00 92.00 92 ALA A N 1
ATOM 706 C CA . ALA A 1 92 ? 24.639 -1.438 -11.609 1.00 92.00 92 ALA A CA 1
ATOM 707 C C . ALA A 1 92 ? 23.512 -0.436 -11.372 1.00 92.00 92 ALA A C 1
ATOM 709 O O . ALA A 1 92 ? 23.564 0.319 -10.406 1.00 92.00 92 ALA A O 1
ATOM 710 N N . VAL A 1 93 ? 22.491 -0.457 -12.226 1.00 92.00 93 VAL A N 1
ATOM 711 C CA . VAL A 1 93 ? 21.314 0.411 -12.116 1.00 92.00 93 VAL A CA 1
ATOM 712 C C . VAL A 1 93 ? 20.121 -0.420 -11.656 1.00 92.00 93 VAL A C 1
ATOM 714 O O . VAL A 1 93 ? 19.892 -1.524 -12.153 1.00 92.00 93 VAL A O 1
ATOM 717 N N . SER A 1 94 ? 19.366 0.089 -10.687 1.00 90.31 94 SER A N 1
ATOM 718 C CA . SER A 1 94 ? 18.149 -0.549 -10.185 1.00 90.31 94 SER A CA 1
ATOM 719 C C . SER A 1 94 ? 17.060 0.468 -9.884 1.00 90.31 94 SER A C 1
ATOM 721 O O . SER A 1 94 ? 17.352 1.626 -9.634 1.00 90.31 94 SER A O 1
ATOM 723 N N . ILE A 1 95 ? 15.816 0.001 -9.883 1.00 88.50 95 ILE A N 1
ATOM 724 C CA . ILE A 1 95 ? 14.633 0.775 -9.508 1.00 88.50 95 ILE A CA 1
ATOM 725 C C . ILE A 1 95 ? 13.936 0.111 -8.322 1.00 88.50 95 ILE A C 1
ATOM 727 O O . ILE A 1 95 ? 13.948 -1.116 -8.195 1.00 88.50 95 ILE A O 1
ATOM 731 N N . ASP A 1 96 ? 13.282 0.915 -7.496 1.00 83.38 96 ASP A N 1
ATOM 732 C CA . ASP A 1 96 ? 12.372 0.460 -6.448 1.00 83.38 96 ASP A CA 1
ATOM 733 C C . ASP A 1 96 ? 11.112 1.342 -6.414 1.00 83.38 96 ASP A C 1
ATOM 735 O O . ASP A 1 96 ? 10.849 2.104 -7.343 1.00 83.38 96 ASP A O 1
ATOM 739 N N . ASN A 1 97 ? 10.286 1.223 -5.372 1.00 77.81 97 ASN A N 1
ATOM 740 C CA . ASN A 1 97 ? 9.045 1.989 -5.282 1.00 77.81 97 ASN A CA 1
ATOM 741 C C . ASN A 1 97 ? 9.255 3.499 -5.071 1.00 77.81 97 ASN A C 1
ATOM 743 O O . ASN A 1 97 ? 8.330 4.246 -5.392 1.00 77.81 97 ASN A O 1
ATOM 747 N N . SER A 1 98 ? 10.420 3.933 -4.583 1.00 78.00 98 SER A N 1
ATOM 748 C CA . SER A 1 98 ? 10.779 5.345 -4.402 1.00 78.00 98 SER A CA 1
ATOM 749 C C . SER A 1 98 ? 11.338 6.018 -5.660 1.00 78.00 98 SER A C 1
ATOM 751 O O . SER A 1 98 ? 11.396 7.245 -5.693 1.00 78.00 98 SER A O 1
ATOM 753 N N . SER A 1 99 ? 11.652 5.270 -6.724 1.00 83.19 99 SER A N 1
ATOM 754 C CA . SER A 1 99 ? 12.147 5.794 -8.014 1.00 83.19 99 SER A CA 1
ATOM 755 C C . SER A 1 99 ? 11.053 6.465 -8.883 1.00 83.19 99 SER A C 1
ATOM 757 O O . SER A 1 99 ? 10.826 6.055 -10.026 1.00 83.19 99 SER A O 1
ATOM 759 N N . VAL A 1 100 ? 10.311 7.439 -8.344 1.00 80.88 100 VAL A N 1
ATOM 760 C CA . VAL A 1 100 ? 9.201 8.148 -9.020 1.00 80.88 100 VAL A CA 1
ATOM 761 C C . VAL A 1 100 ? 9.667 9.370 -9.826 1.00 80.88 100 VAL A C 1
ATOM 763 O O . VAL A 1 100 ? 10.237 10.314 -9.280 1.00 80.88 100 VAL A O 1
ATOM 766 N N . PHE A 1 101 ? 9.309 9.435 -11.115 1.00 78.12 101 PHE A N 1
ATOM 767 C CA . PHE A 1 101 ? 9.644 10.588 -11.957 1.00 78.12 101 PHE A CA 1
ATOM 768 C C . PHE A 1 101 ? 8.903 11.859 -11.518 1.00 78.12 101 PHE A C 1
ATOM 770 O O . PHE A 1 101 ? 7.686 11.928 -11.612 1.00 78.12 101 PHE A O 1
ATOM 777 N N . ILE A 1 102 ? 9.645 12.892 -11.102 1.00 76.25 102 ILE A N 1
ATOM 778 C CA . ILE A 1 102 ? 9.150 14.257 -10.895 1.00 76.25 102 ILE A CA 1
ATOM 779 C C . ILE A 1 102 ? 9.775 15.210 -11.940 1.00 76.25 102 ILE A C 1
ATOM 781 O O . ILE A 1 102 ? 10.885 15.710 -11.733 1.00 76.25 102 ILE A O 1
ATOM 785 N N . PRO A 1 103 ? 9.109 15.462 -13.083 1.00 70.94 103 PRO A N 1
ATOM 786 C CA . PRO A 1 103 ? 9.587 16.381 -14.115 1.00 70.94 103 PRO A CA 1
ATOM 787 C C . PRO A 1 103 ? 9.797 17.798 -13.573 1.00 70.94 103 PRO A C 1
ATOM 789 O O . PRO A 1 103 ? 8.908 18.374 -12.940 1.00 70.94 103 PRO A O 1
ATOM 792 N N . GLY A 1 104 ? 10.985 18.361 -13.813 1.00 69.00 104 GLY A N 1
ATOM 793 C CA . GLY A 1 104 ? 11.349 19.712 -13.370 1.00 69.00 104 GLY A CA 1
ATOM 794 C C . GLY A 1 104 ? 11.369 19.907 -11.848 1.00 69.00 104 GLY A C 1
ATOM 795 O O . GLY A 1 104 ? 11.336 21.044 -11.389 1.00 69.00 104 GLY A O 1
ATOM 796 N N . GLY A 1 105 ? 11.361 18.825 -11.058 1.00 69.06 105 GLY A N 1
ATOM 797 C CA . GLY A 1 105 ? 11.351 18.886 -9.592 1.00 69.06 105 GLY A CA 1
ATOM 798 C C . GLY A 1 105 ? 10.035 19.374 -8.969 1.00 69.06 105 GLY A C 1
ATOM 799 O O . GLY A 1 105 ? 9.948 19.492 -7.749 1.00 69.06 105 GLY A O 1
ATOM 800 N N . ASN A 1 106 ? 8.992 19.631 -9.766 1.00 76.38 106 ASN A N 1
ATOM 801 C CA . ASN A 1 106 ? 7.681 20.011 -9.247 1.00 76.38 106 ASN A CA 1
ATOM 802 C C . ASN A 1 106 ? 6.864 18.761 -8.895 1.00 76.38 106 ASN A C 1
ATOM 804 O O . ASN A 1 106 ? 6.421 18.039 -9.785 1.00 76.38 106 ASN A O 1
ATOM 808 N N . VAL A 1 107 ? 6.613 18.542 -7.600 1.00 72.62 107 VAL A N 1
ATOM 809 C CA . VAL A 1 107 ? 5.852 17.390 -7.078 1.00 72.62 107 VAL A CA 1
ATOM 810 C C . VAL A 1 107 ? 4.456 17.268 -7.702 1.00 72.62 107 VAL A C 1
ATOM 812 O O . VAL A 1 107 ? 3.951 16.159 -7.837 1.00 72.62 107 VAL A O 1
ATOM 815 N N . GLN A 1 108 ? 3.843 18.367 -8.152 1.00 73.56 108 GLN A N 1
ATOM 816 C CA . GLN A 1 108 ? 2.547 18.322 -8.846 1.00 73.56 108 GLN A CA 1
ATOM 817 C C . GLN A 1 108 ? 2.608 17.589 -10.192 1.00 73.56 108 GLN A C 1
ATOM 819 O O . GLN A 1 108 ? 1.599 17.058 -10.642 1.00 73.56 108 GLN A O 1
ATOM 824 N N . ASN A 1 109 ? 3.788 17.524 -10.810 1.00 74.44 109 ASN A N 1
ATOM 825 C CA . ASN A 1 109 ? 4.014 16.822 -12.070 1.00 74.44 109 ASN A CA 1
ATOM 826 C C . ASN A 1 109 ? 4.463 15.369 -11.861 1.00 74.44 109 ASN A C 1
ATOM 828 O O . ASN A 1 109 ? 4.811 14.704 -12.836 1.00 74.44 109 ASN A O 1
ATOM 832 N N . ALA A 1 110 ? 4.509 14.882 -10.615 1.00 76.56 110 ALA A N 1
ATOM 833 C CA . ALA A 1 110 ? 4.978 13.539 -10.308 1.00 76.56 110 ALA A CA 1
ATOM 834 C C . ALA A 1 110 ? 4.198 12.478 -11.102 1.00 76.56 110 ALA A C 1
ATOM 836 O O . ALA A 1 110 ? 2.969 12.436 -11.105 1.00 76.56 110 ALA A O 1
ATOM 837 N N . GLN A 1 111 ? 4.939 11.611 -11.781 1.00 78.81 111 GLN A N 1
ATOM 838 C CA . GLN A 1 111 ? 4.428 10.519 -12.594 1.00 78.81 111 GLN A CA 1
ATOM 839 C C . GLN A 1 111 ? 4.536 9.222 -11.795 1.00 78.81 111 GLN A C 1
ATOM 841 O O . GLN A 1 111 ? 5.489 8.449 -11.928 1.00 78.81 111 GLN A O 1
ATOM 846 N N . TYR A 1 112 ? 3.557 8.995 -10.920 1.00 74.06 112 TYR A N 1
ATOM 847 C CA . TYR A 1 112 ? 3.545 7.862 -9.991 1.00 74.06 112 TYR A CA 1
ATOM 848 C C . TYR A 1 112 ? 3.379 6.500 -10.681 1.00 74.06 112 TYR A C 1
ATOM 850 O O . TYR A 1 112 ? 3.575 5.465 -10.036 1.00 74.06 112 TYR A O 1
ATOM 858 N N . GLY A 1 113 ? 3.044 6.472 -11.975 1.00 76.00 113 GLY A N 1
ATOM 859 C CA . GLY A 1 113 ? 2.965 5.251 -12.776 1.00 76.00 113 GLY A CA 1
ATOM 860 C C . GLY A 1 113 ? 4.322 4.668 -13.161 1.00 76.00 113 GLY A C 1
ATOM 861 O O . GLY A 1 113 ? 4.465 3.448 -13.233 1.00 76.00 113 GLY A O 1
ATOM 862 N N . PHE A 1 114 ? 5.338 5.507 -13.359 1.00 80.38 114 PHE A N 1
ATOM 863 C CA . PHE A 1 114 ? 6.663 5.039 -13.759 1.00 80.38 114 PHE A CA 1
ATOM 864 C C . PHE A 1 114 ? 7.529 4.677 -12.562 1.00 80.38 114 PHE A C 1
ATOM 866 O O . PHE A 1 114 ? 7.416 5.268 -11.487 1.00 80.38 114 PHE A O 1
ATOM 873 N N . ARG A 1 115 ? 8.447 3.728 -12.769 1.00 85.44 115 ARG A N 1
ATOM 874 C CA . ARG A 1 115 ? 9.662 3.628 -11.954 1.00 85.44 115 ARG A CA 1
ATOM 875 C C . ARG A 1 115 ? 10.866 3.769 -12.863 1.00 85.44 115 ARG A C 1
ATOM 877 O O . ARG A 1 115 ? 11.016 2.976 -13.788 1.00 85.44 115 ARG A O 1
ATOM 884 N N . ARG A 1 116 ? 11.678 4.798 -12.636 1.00 87.38 116 ARG A N 1
ATOM 885 C CA . ARG A 1 116 ? 12.779 5.171 -13.529 1.00 87.38 116 ARG A CA 1
ATOM 886 C C . ARG A 1 116 ? 14.021 5.484 -12.718 1.00 87.38 116 ARG A C 1
ATOM 888 O O . ARG A 1 116 ? 13.984 6.277 -11.782 1.00 87.38 116 ARG A O 1
ATOM 895 N N . THR A 1 117 ? 15.129 4.900 -13.133 1.00 90.31 117 THR A N 1
ATOM 896 C CA . THR A 1 117 ? 16.460 5.406 -12.817 1.00 90.31 117 THR A CA 1
ATOM 897 C C . THR A 1 117 ? 17.220 5.443 -14.119 1.00 90.31 117 THR A C 1
ATOM 899 O O . THR A 1 117 ? 17.415 4.398 -14.740 1.00 90.31 117 THR A O 1
ATOM 902 N N . ASP A 1 118 ? 17.613 6.637 -14.538 1.00 87.75 118 ASP A N 1
ATOM 903 C CA . ASP A 1 118 ? 18.373 6.835 -15.755 1.00 87.75 118 ASP A CA 1
ATOM 904 C C . ASP A 1 118 ? 19.506 7.836 -15.568 1.00 87.75 118 ASP A C 1
ATOM 906 O O . ASP A 1 118 ? 19.512 8.694 -14.682 1.00 87.75 118 ASP A O 1
ATOM 910 N N . ILE A 1 119 ? 20.500 7.657 -16.419 1.00 91.06 119 ILE A N 1
ATOM 911 C CA . ILE A 1 119 ? 21.717 8.430 -16.482 1.00 91.06 119 ILE A CA 1
ATOM 912 C C . ILE A 1 119 ? 21.863 8.878 -17.927 1.00 91.06 119 ILE A C 1
ATOM 914 O O . ILE A 1 119 ? 21.731 8.070 -18.850 1.00 91.06 119 ILE A O 1
ATOM 918 N N . ILE A 1 120 ? 22.139 10.160 -18.110 1.00 92.62 120 ILE A N 1
ATOM 919 C CA . ILE A 1 120 ? 22.281 10.778 -19.420 1.00 92.62 120 ILE A CA 1
ATOM 920 C C . ILE A 1 120 ? 23.762 11.012 -19.677 1.00 92.62 120 ILE A C 1
ATOM 922 O O . ILE A 1 120 ? 24.481 11.524 -18.811 1.00 92.62 120 ILE A O 1
ATOM 926 N N . ALA A 1 121 ? 24.227 10.621 -20.862 1.00 93.12 121 ALA A N 1
ATOM 927 C CA . ALA A 1 121 ? 25.570 10.961 -21.303 1.00 93.12 121 ALA A CA 1
ATOM 928 C C . ALA A 1 121 ? 25.695 12.483 -21.430 1.00 93.12 121 ALA A C 1
ATOM 930 O O . ALA A 1 121 ? 24.891 13.127 -22.104 1.00 93.12 121 ALA A O 1
ATOM 931 N N . GLN A 1 122 ? 26.717 13.061 -20.810 1.00 92.62 122 GLN A N 1
ATOM 932 C CA . GLN A 1 122 ? 26.971 14.494 -20.888 1.00 92.62 122 GLN A CA 1
ATOM 933 C C . GLN A 1 122 ? 28.444 14.793 -21.121 1.00 92.62 122 GLN A C 1
ATOM 935 O O . GLN A 1 122 ? 29.310 13.939 -20.934 1.00 92.62 122 GLN A O 1
ATOM 940 N N . LYS A 1 123 ? 28.715 16.034 -21.518 1.00 90.81 123 LYS A N 1
ATOM 941 C CA . LYS A 1 123 ? 30.061 16.587 -21.592 1.00 90.81 123 LYS A CA 1
ATOM 942 C C . LYS A 1 123 ? 30.057 17.970 -20.965 1.00 90.81 123 LYS A C 1
ATOM 944 O O . LYS A 1 123 ? 29.158 18.761 -21.234 1.00 90.81 123 LYS A O 1
ATOM 949 N N . ASP A 1 124 ? 31.044 18.272 -20.130 1.00 89.88 124 ASP A N 1
ATOM 950 C CA . ASP A 1 124 ? 31.158 19.586 -19.485 1.00 89.88 124 ASP A CA 1
ATOM 951 C C . ASP A 1 124 ? 29.846 20.000 -18.784 1.00 89.88 124 ASP A C 1
ATOM 953 O O . ASP A 1 124 ? 29.365 21.121 -18.949 1.00 89.88 124 ASP A O 1
ATOM 957 N N . TRP A 1 125 ? 29.263 19.072 -18.012 1.00 87.69 125 TRP A N 1
ATOM 958 C CA . TRP A 1 125 ? 28.059 19.290 -17.191 1.00 87.69 125 TRP A CA 1
ATOM 959 C C . TRP A 1 125 ? 26.757 19.531 -17.967 1.00 87.69 125 TRP A C 1
ATOM 961 O O . TRP A 1 125 ? 25.787 20.032 -17.397 1.00 87.69 125 TRP A O 1
ATOM 971 N N . SER A 1 126 ? 26.726 19.209 -19.264 1.00 89.44 126 SER A N 1
ATOM 972 C CA . SER A 1 126 ? 25.513 19.339 -20.068 1.00 89.44 126 SER A CA 1
ATOM 973 C C . SER A 1 126 ? 25.434 18.303 -21.197 1.00 89.44 126 SER A C 1
ATOM 975 O O . SER A 1 126 ? 26.377 18.182 -21.988 1.00 89.44 126 SER A O 1
ATOM 977 N N . PRO A 1 127 ? 24.305 17.585 -21.347 1.00 88.62 127 PRO A N 1
ATOM 978 C CA . PRO A 1 127 ? 24.029 16.777 -22.536 1.00 88.62 127 PRO A CA 1
ATOM 979 C C . PRO A 1 127 ? 24.083 17.605 -23.825 1.00 88.62 127 PRO A C 1
ATOM 981 O O . PRO A 1 127 ? 24.623 17.150 -24.830 1.00 88.62 127 PRO A O 1
ATOM 984 N N . ALA A 1 128 ? 23.652 18.871 -23.777 1.00 89.44 128 ALA A N 1
ATOM 985 C CA . ALA A 1 128 ? 23.631 19.765 -24.937 1.00 89.44 128 ALA A CA 1
ATOM 986 C C . ALA A 1 128 ? 25.027 20.061 -25.521 1.00 89.44 128 ALA A C 1
ATOM 988 O O . ALA A 1 128 ? 25.139 20.412 -26.693 1.00 89.44 128 ALA A O 1
ATOM 989 N N . ASN A 1 129 ? 26.097 19.897 -24.735 1.00 91.44 129 ASN A N 1
ATOM 990 C CA . ASN A 1 129 ? 27.471 20.016 -25.233 1.00 91.44 129 ASN A CA 1
ATOM 991 C C . ASN A 1 129 ? 27.951 18.735 -25.937 1.00 91.44 129 ASN A C 1
ATOM 993 O O . ASN A 1 129 ? 28.896 18.781 -26.727 1.00 91.44 129 ASN A O 1
ATOM 997 N N . LEU A 1 130 ? 27.336 17.588 -25.633 1.00 91.62 130 LEU A N 1
ATOM 998 C CA . LEU A 1 130 ? 27.687 16.285 -26.189 1.00 91.62 130 LEU A CA 1
ATOM 999 C C . LEU A 1 130 ? 26.868 15.950 -27.440 1.00 91.62 130 LEU A C 1
ATOM 1001 O O . LEU A 1 130 ? 27.438 15.477 -28.422 1.00 91.62 130 LEU A O 1
ATOM 1005 N N . THR A 1 131 ? 25.560 16.209 -27.421 1.00 90.19 131 THR A N 1
ATOM 1006 C CA . THR A 1 131 ? 24.619 15.869 -28.500 1.00 90.19 131 THR A CA 1
ATOM 1007 C C . THR A 1 131 ? 25.115 16.300 -29.892 1.00 90.19 131 THR A C 1
ATOM 1009 O O . THR A 1 131 ? 25.225 15.440 -30.768 1.00 90.19 131 THR A O 1
ATOM 1012 N N . PRO A 1 132 ? 25.567 17.553 -30.125 1.00 88.62 132 PRO A N 1
ATOM 1013 C CA . PRO A 1 132 ? 26.060 17.968 -31.442 1.00 88.62 132 PRO A CA 1
ATOM 1014 C C . PRO A 1 132 ? 27.320 17.226 -31.912 1.00 88.62 132 PRO A C 1
ATOM 1016 O O . PRO A 1 132 ? 27.613 17.229 -33.104 1.00 88.62 132 PRO A O 1
ATOM 1019 N N . LEU A 1 133 ? 28.085 16.620 -30.996 1.00 89.00 133 LEU A N 1
ATOM 1020 C CA . LEU A 1 133 ? 29.292 15.859 -31.324 1.00 89.00 133 LEU A CA 1
ATOM 1021 C C . LEU A 1 133 ? 28.953 14.437 -31.772 1.00 89.00 133 LEU A C 1
ATOM 1023 O O . LEU A 1 133 ? 29.568 13.934 -32.707 1.00 89.00 133 LEU A O 1
ATOM 1027 N N . ILE A 1 134 ? 27.997 13.789 -31.102 1.00 89.81 134 ILE A N 1
ATOM 1028 C CA . ILE A 1 134 ? 27.669 12.374 -31.334 1.00 89.81 134 ILE A CA 1
ATOM 1029 C C . ILE A 1 134 ? 26.525 12.176 -32.337 1.00 89.81 134 ILE A C 1
ATOM 1031 O O . ILE A 1 134 ? 26.286 11.051 -32.766 1.00 89.81 134 ILE A O 1
ATOM 1035 N N . GLU A 1 135 ? 25.840 13.238 -32.760 1.00 89.12 135 GLU A N 1
ATOM 1036 C CA . GLU A 1 135 ? 24.693 13.156 -33.675 1.00 89.12 135 GLU A CA 1
ATOM 1037 C C . GLU A 1 135 ? 24.959 13.818 -35.033 1.00 89.12 135 GLU A C 1
ATOM 1039 O O . GLU A 1 135 ? 24.192 14.654 -35.521 1.00 89.12 135 GLU A O 1
ATOM 1044 N N . THR A 1 136 ? 26.093 13.470 -35.646 1.00 85.69 136 THR A N 1
ATOM 1045 C CA . THR A 1 136 ? 26.488 13.955 -36.975 1.00 85.69 136 THR A CA 1
ATOM 1046 C C . THR A 1 136 ? 26.974 12.810 -37.857 1.00 85.69 136 THR A C 1
ATOM 1048 O O . THR A 1 136 ? 27.630 11.882 -37.386 1.00 85.69 136 THR A O 1
ATOM 1051 N N . GLY A 1 137 ? 26.646 12.858 -39.153 1.00 90.00 137 GLY A N 1
ATOM 1052 C CA . GLY A 1 137 ? 27.063 11.841 -40.117 1.00 90.00 137 GLY A CA 1
ATOM 1053 C C . GLY A 1 137 ? 26.600 10.434 -39.733 1.00 90.00 137 GLY A C 1
ATOM 1054 O O . GLY A 1 137 ? 25.420 10.199 -39.488 1.00 90.00 137 GLY A O 1
ATOM 1055 N N . THR A 1 138 ? 27.531 9.480 -39.685 1.00 91.56 138 THR A N 1
ATOM 1056 C CA . THR A 1 138 ? 27.267 8.123 -39.188 1.00 91.56 138 THR A CA 1
ATOM 1057 C C . THR A 1 138 ? 27.943 7.914 -37.839 1.00 91.56 138 THR A C 1
ATOM 1059 O O . THR A 1 138 ? 29.171 7.846 -37.770 1.00 91.56 138 THR A O 1
ATOM 1062 N N . THR A 1 139 ? 27.144 7.723 -36.792 1.00 92.94 139 THR A N 1
ATOM 1063 C CA . THR A 1 139 ? 27.625 7.424 -35.437 1.00 92.94 139 THR A CA 1
ATOM 1064 C C . THR A 1 139 ? 27.309 5.986 -35.065 1.00 92.94 139 THR A C 1
ATOM 1066 O O . THR A 1 139 ? 26.259 5.457 -35.421 1.00 92.94 139 THR A O 1
ATOM 1069 N N . VAL A 1 140 ? 28.202 5.345 -34.311 1.00 92.62 140 VAL A N 1
ATOM 1070 C CA . VAL A 1 140 ? 27.971 4.009 -33.755 1.00 92.62 140 VAL A CA 1
ATOM 1071 C C . VAL A 1 140 ? 27.959 4.080 -32.231 1.00 92.62 140 VAL A C 1
ATOM 1073 O O . VAL A 1 140 ? 28.965 4.405 -31.606 1.00 92.62 140 VAL A O 1
ATOM 1076 N N . PHE A 1 141 ? 26.821 3.744 -31.631 1.00 93.38 141 PHE A N 1
ATOM 1077 C CA . PHE A 1 141 ? 26.618 3.730 -30.184 1.00 93.38 141 PHE A CA 1
ATOM 1078 C C . PHE A 1 141 ? 26.951 2.351 -29.625 1.00 93.38 141 PHE A C 1
ATOM 1080 O O . PHE A 1 141 ? 26.242 1.385 -29.905 1.00 93.38 141 PHE A O 1
ATOM 1087 N N . HIS A 1 142 ? 28.020 2.256 -28.835 1.00 91.19 142 HIS A N 1
ATOM 1088 C CA . HIS A 1 142 ? 28.476 1.010 -28.218 1.00 91.19 142 HIS A CA 1
ATOM 1089 C C . HIS A 1 142 ? 28.052 0.930 -26.751 1.00 91.19 142 HIS A C 1
ATOM 1091 O O . HIS A 1 142 ? 28.312 1.851 -25.981 1.00 91.19 142 HIS A O 1
ATOM 1097 N N . PHE A 1 143 ? 27.457 -0.190 -26.344 1.00 91.75 143 PHE A N 1
ATOM 1098 C CA . PHE A 1 143 ? 27.088 -0.428 -24.948 1.00 91.75 143 PHE A CA 1
ATOM 1099 C C . PHE A 1 143 ? 27.047 -1.921 -24.612 1.00 91.75 143 PHE A C 1
ATOM 1101 O O . PHE A 1 143 ? 27.017 -2.793 -25.487 1.00 91.75 143 PHE A O 1
ATOM 1108 N N . SER A 1 144 ? 27.080 -2.234 -23.318 1.00 91.81 144 SER A N 1
ATOM 1109 C CA . SER A 1 144 ? 27.044 -3.610 -22.820 1.00 91.81 144 SER A CA 1
ATOM 1110 C C . SER A 1 144 ? 26.151 -3.729 -21.606 1.00 91.81 144 SER A C 1
ATOM 1112 O O . SER A 1 144 ? 26.190 -2.887 -20.713 1.00 91.81 144 SER A O 1
ATOM 1114 N N . ILE A 1 145 ? 25.347 -4.786 -21.579 1.00 93.00 145 ILE A N 1
ATOM 1115 C CA . ILE A 1 145 ? 24.325 -4.997 -20.559 1.00 93.00 145 ILE A CA 1
ATOM 1116 C C . ILE A 1 145 ? 24.450 -6.422 -20.035 1.00 93.00 145 ILE A C 1
ATOM 1118 O O . ILE A 1 145 ? 24.653 -7.364 -20.800 1.00 93.00 145 ILE A O 1
ATOM 1122 N N . LYS A 1 146 ? 24.310 -6.586 -18.723 1.00 92.00 146 LYS A N 1
ATOM 1123 C CA . LYS A 1 146 ? 24.341 -7.883 -18.050 1.00 92.00 146 LYS A CA 1
ATOM 1124 C C . LYS A 1 146 ? 23.238 -7.940 -17.005 1.00 92.00 146 LYS A C 1
ATOM 1126 O O . LYS A 1 146 ? 23.090 -7.008 -16.219 1.00 92.00 146 LYS A O 1
ATOM 1131 N N . ALA A 1 147 ? 22.471 -9.027 -16.998 1.00 89.25 147 ALA A N 1
ATOM 1132 C CA . ALA A 1 147 ? 21.437 -9.235 -15.989 1.00 89.25 147 ALA A CA 1
ATOM 1133 C C . ALA A 1 147 ? 22.061 -9.628 -14.643 1.00 89.25 147 ALA A C 1
ATOM 1135 O O . ALA A 1 147 ? 22.939 -10.497 -14.594 1.00 89.25 147 ALA A O 1
ATOM 1136 N N . ASP A 1 148 ? 21.555 -9.033 -13.561 1.00 86.81 148 ASP A N 1
ATOM 1137 C CA . ASP A 1 148 ? 21.811 -9.470 -12.189 1.00 86.81 148 ASP A CA 1
ATOM 1138 C C . ASP A 1 148 ? 20.605 -10.261 -11.668 1.00 86.81 148 ASP A C 1
ATOM 1140 O O . ASP A 1 148 ? 19.571 -9.691 -11.321 1.00 86.81 148 ASP A O 1
ATOM 1144 N N . ASP A 1 149 ? 20.742 -11.583 -11.581 1.00 82.31 149 ASP A N 1
ATOM 1145 C CA . ASP A 1 149 ? 19.674 -12.478 -11.114 1.00 82.31 149 ASP A CA 1
ATOM 1146 C C . ASP A 1 149 ? 19.240 -12.242 -9.671 1.00 82.31 149 ASP A C 1
ATOM 1148 O O . ASP A 1 149 ? 18.143 -12.639 -9.276 1.00 82.31 149 ASP A O 1
ATOM 1152 N N . ARG A 1 150 ? 20.072 -11.574 -8.868 1.00 83.12 150 ARG A N 1
ATOM 1153 C CA . ARG A 1 150 ? 19.708 -11.211 -7.494 1.00 83.12 150 ARG A CA 1
ATOM 1154 C C . ARG A 1 150 ? 18.654 -10.103 -7.465 1.00 83.12 150 ARG A C 1
ATOM 1156 O O . ARG A 1 150 ? 18.035 -9.892 -6.425 1.00 83.12 150 ARG A O 1
ATOM 1163 N N . LYS A 1 151 ? 18.446 -9.401 -8.586 1.00 83.19 151 LYS A N 1
ATOM 1164 C CA . LYS A 1 151 ? 17.463 -8.324 -8.764 1.00 83.19 151 LYS A CA 1
ATOM 1165 C C . LYS A 1 151 ? 16.565 -8.617 -9.982 1.00 83.19 151 LYS A C 1
ATOM 1167 O O . LYS A 1 151 ? 16.676 -7.944 -11.007 1.00 83.19 151 LYS A O 1
ATOM 1172 N N . PRO A 1 152 ? 15.681 -9.630 -9.907 1.00 84.62 152 PRO A N 1
ATOM 1173 C CA . PRO A 1 152 ? 14.893 -10.064 -11.055 1.00 84.62 152 PRO A CA 1
ATOM 1174 C C . PRO A 1 152 ? 13.858 -9.016 -11.489 1.00 84.62 152 PRO A C 1
ATOM 1176 O O . PRO A 1 152 ? 13.196 -8.385 -10.664 1.00 84.62 152 PRO A O 1
ATOM 1179 N N . LEU A 1 153 ? 13.666 -8.890 -12.804 1.00 87.31 153 LEU A N 1
ATOM 1180 C CA . LEU A 1 153 ? 12.643 -8.032 -13.405 1.00 87.31 153 LEU A CA 1
ATOM 1181 C C . LEU A 1 153 ? 11.289 -8.751 -13.517 1.00 87.31 153 LEU A C 1
ATOM 1183 O O . LEU A 1 153 ? 11.215 -9.961 -13.751 1.00 87.31 153 LEU A O 1
ATOM 1187 N N . ASN A 1 154 ? 10.194 -7.992 -13.414 1.00 89.12 154 ASN A N 1
ATOM 1188 C CA . ASN A 1 154 ? 8.845 -8.488 -13.672 1.00 89.12 154 ASN A CA 1
ATOM 1189 C C . ASN A 1 154 ? 8.500 -8.322 -15.156 1.00 89.12 154 ASN A C 1
ATOM 1191 O O . ASN A 1 154 ? 7.969 -7.298 -15.575 1.00 89.12 154 ASN A O 1
ATOM 1195 N N . TYR A 1 155 ? 8.734 -9.372 -15.942 1.00 90.94 155 TYR A N 1
ATOM 1196 C CA . TYR A 1 155 ? 8.526 -9.394 -17.396 1.00 90.94 155 TYR A CA 1
ATOM 1197 C C . TYR A 1 155 ? 7.084 -9.146 -17.879 1.00 90.94 155 TYR A C 1
ATOM 1199 O O . TYR A 1 155 ? 6.848 -9.137 -19.087 1.00 90.94 155 TYR A O 1
ATOM 1207 N N . LYS A 1 156 ? 6.106 -8.959 -16.981 1.00 88.19 156 LYS A N 1
ATOM 1208 C CA . LYS A 1 156 ? 4.779 -8.444 -17.353 1.00 88.19 156 LYS A CA 1
ATOM 1209 C C . LYS A 1 156 ? 4.810 -6.961 -17.732 1.00 88.19 156 LYS A C 1
ATOM 1211 O O . LYS A 1 156 ? 3.921 -6.539 -18.451 1.00 88.19 156 LYS A O 1
ATOM 1216 N N . HIS A 1 157 ? 5.803 -6.206 -17.268 1.00 88.44 157 HIS A N 1
ATOM 1217 C CA . HIS A 1 157 ? 6.007 -4.804 -17.630 1.00 88.44 157 HIS A CA 1
ATOM 1218 C C . HIS A 1 157 ? 6.939 -4.673 -18.826 1.00 88.44 157 HIS A C 1
ATOM 1220 O O . HIS A 1 157 ? 7.734 -5.580 -19.079 1.00 88.44 157 HIS A O 1
ATOM 1226 N N . GLU A 1 158 ? 6.870 -3.531 -19.504 1.00 90.94 158 GLU A N 1
ATOM 1227 C CA . GLU A 1 158 ? 7.916 -3.084 -20.419 1.00 90.94 158 GLU A CA 1
ATOM 1228 C C . GLU A 1 158 ? 9.014 -2.378 -19.621 1.00 90.94 158 GLU A C 1
ATOM 1230 O O . GLU A 1 158 ? 8.736 -1.603 -18.698 1.00 90.94 158 GLU A O 1
ATOM 1235 N N . TYR A 1 159 ? 10.259 -2.645 -19.999 1.00 92.94 159 TYR A N 1
ATOM 1236 C CA . TYR A 1 159 ? 11.437 -1.946 -19.523 1.00 92.94 159 TYR A CA 1
ATOM 1237 C C . TYR A 1 159 ? 12.173 -1.329 -20.704 1.00 92.94 159 TYR A C 1
ATOM 1239 O O . TYR A 1 159 ? 12.531 -2.047 -21.639 1.00 92.94 159 TYR A O 1
ATOM 1247 N N . GLN A 1 160 ? 12.451 -0.032 -20.627 1.00 91.88 160 GLN A N 1
ATOM 1248 C CA . GLN A 1 160 ? 13.360 0.658 -21.540 1.00 91.88 160 GLN A CA 1
ATOM 1249 C C . GLN A 1 160 ? 14.718 0.818 -20.856 1.00 91.88 160 GLN A C 1
ATOM 1251 O O . GLN A 1 160 ? 14.786 1.260 -19.705 1.00 91.88 160 GLN A O 1
ATOM 1256 N N . VAL A 1 161 ? 15.780 0.383 -21.540 1.00 93.31 161 VAL A N 1
ATOM 1257 C CA . VAL A 1 161 ? 17.116 0.223 -20.936 1.00 93.31 161 VAL A CA 1
ATOM 1258 C C . VAL A 1 161 ? 18.147 1.175 -21.538 1.00 93.31 161 VAL A C 1
ATOM 1260 O O . VAL A 1 161 ? 18.964 1.745 -20.818 1.00 93.31 161 VAL A O 1
ATOM 1263 N N . VAL A 1 162 ? 18.108 1.352 -22.859 1.00 94.62 162 VAL A N 1
ATOM 1264 C CA . VAL A 1 162 ? 18.976 2.272 -23.605 1.00 94.62 162 VAL A CA 1
ATOM 1265 C C . VAL A 1 162 ? 18.152 2.892 -24.721 1.00 94.62 162 VAL A C 1
ATOM 1267 O O . VAL A 1 162 ? 17.454 2.163 -25.426 1.00 94.62 162 VAL A O 1
ATOM 1270 N N . PHE A 1 163 ? 18.210 4.209 -24.876 1.00 93.62 163 PHE A N 1
ATOM 1271 C CA . PHE A 1 163 ? 17.478 4.931 -25.915 1.00 93.62 163 PHE A CA 1
ATOM 1272 C C . PHE A 1 163 ? 18.098 6.310 -26.157 1.00 93.62 163 PHE A C 1
ATOM 1274 O O . PHE A 1 163 ? 18.834 6.821 -25.313 1.00 93.62 163 PHE A O 1
ATOM 1281 N N . ILE A 1 164 ? 17.804 6.898 -27.316 1.00 93.00 164 ILE A N 1
ATOM 1282 C CA . ILE A 1 164 ? 18.066 8.317 -27.592 1.00 93.00 164 ILE A CA 1
ATOM 1283 C C . ILE A 1 164 ? 16.722 9.034 -27.596 1.00 93.00 164 ILE A C 1
ATOM 1285 O O . ILE A 1 164 ? 15.884 8.654 -28.411 1.00 93.00 164 ILE A O 1
ATOM 1289 N N . GLU A 1 165 ? 16.528 10.015 -26.714 1.00 90.31 165 GLU A N 1
ATOM 1290 C CA . GLU A 1 165 ? 15.269 10.752 -26.492 1.00 90.31 165 GLU A CA 1
ATOM 1291 C C . GLU A 1 165 ? 15.362 12.149 -27.133 1.00 90.31 165 GLU A C 1
ATOM 1293 O O . GLU A 1 165 ? 16.098 13.003 -26.630 1.00 90.31 165 GLU A O 1
ATOM 1298 N N . PRO A 1 166 ? 14.667 12.412 -28.255 1.00 88.38 166 PRO A N 1
ATOM 1299 C CA . PRO A 1 166 ? 14.533 13.760 -28.787 1.00 88.38 166 PRO A CA 1
ATOM 1300 C C . PRO A 1 166 ? 13.647 14.634 -27.893 1.00 88.38 166 PRO A C 1
ATOM 1302 O O . PRO A 1 166 ? 12.943 14.160 -27.002 1.00 88.38 166 PRO A O 1
ATOM 1305 N N . SER A 1 167 ? 13.628 15.938 -28.177 1.00 82.94 167 SER A N 1
ATOM 1306 C CA . SER A 1 167 ? 12.862 16.922 -27.389 1.00 82.94 167 SER A CA 1
ATOM 1307 C C . SER A 1 167 ? 11.344 16.683 -27.327 1.00 82.94 167 SER A C 1
ATOM 1309 O O . SER A 1 167 ? 10.674 17.233 -26.453 1.00 82.94 167 SER A O 1
ATOM 1311 N N . ASP A 1 168 ? 10.796 15.873 -28.234 1.00 80.69 168 ASP A N 1
ATOM 1312 C CA . ASP A 1 168 ? 9.381 15.496 -28.266 1.00 80.69 168 ASP A CA 1
ATOM 1313 C C . ASP A 1 168 ? 9.043 14.289 -27.366 1.00 80.69 168 ASP A C 1
ATOM 1315 O O . ASP A 1 168 ? 7.873 13.921 -27.253 1.00 80.69 168 ASP A O 1
ATOM 1319 N N . GLY A 1 169 ? 10.043 13.691 -26.704 1.00 79.62 169 GLY A N 1
ATOM 1320 C CA . GLY A 1 169 ? 9.886 12.530 -25.823 1.00 79.62 169 GLY A CA 1
ATOM 1321 C C . GLY A 1 169 ? 9.727 11.195 -26.556 1.00 79.62 169 GLY A C 1
ATOM 1322 O O . GLY A 1 169 ? 9.364 10.196 -25.933 1.00 79.62 169 GLY A O 1
ATOM 1323 N N . SER A 1 170 ? 9.951 11.164 -27.873 1.00 84.56 170 SER A N 1
ATOM 1324 C CA . SER A 1 170 ? 10.026 9.924 -28.650 1.00 84.56 170 SER A CA 1
ATOM 1325 C C . SER A 1 170 ? 11.393 9.243 -28.482 1.00 84.56 170 SER A C 1
ATOM 1327 O O . SER A 1 170 ? 12.171 9.581 -27.591 1.00 84.56 170 SER A O 1
ATOM 1329 N N . HIS A 1 171 ? 11.720 8.275 -29.340 1.00 89.94 171 HIS A N 1
ATOM 1330 C CA . HIS A 1 171 ? 13.051 7.674 -29.377 1.00 89.94 171 HIS A CA 1
ATOM 1331 C C . HIS A 1 171 ? 13.571 7.522 -30.804 1.00 89.94 171 HIS A C 1
ATOM 1333 O O . HIS A 1 171 ? 12.825 7.158 -31.707 1.00 89.94 171 HIS A O 1
ATOM 1339 N N . VAL A 1 172 ? 14.868 7.732 -31.031 1.00 91.69 172 VAL A N 1
ATOM 1340 C CA . VAL A 1 172 ? 15.494 7.435 -32.340 1.00 91.69 172 VAL A CA 1
ATOM 1341 C C . VAL A 1 172 ? 15.643 5.924 -32.524 1.00 91.69 172 VAL A C 1
ATOM 1343 O O . VAL A 1 172 ? 15.303 5.367 -33.568 1.00 91.69 172 VAL A O 1
ATOM 1346 N N . PHE A 1 173 ? 16.126 5.255 -31.478 1.00 94.69 173 PHE A N 1
ATOM 1347 C CA . PHE A 1 173 ? 16.079 3.809 -31.299 1.00 94.69 173 PHE A CA 1
ATOM 1348 C C . PHE A 1 173 ? 15.913 3.502 -29.809 1.00 94.69 173 PHE A C 1
ATOM 1350 O O . PHE A 1 173 ? 16.261 4.323 -28.956 1.00 94.69 173 PHE A O 1
ATOM 1357 N N . GLY A 1 174 ? 15.408 2.311 -29.499 1.00 94.25 174 GLY A N 1
ATOM 1358 C CA . GLY A 1 174 ? 15.218 1.864 -28.123 1.00 94.25 174 GLY A CA 1
ATOM 1359 C C . GLY A 1 174 ? 15.608 0.405 -27.921 1.00 94.25 174 GLY A C 1
ATOM 1360 O O . GLY A 1 174 ? 15.408 -0.438 -28.796 1.00 94.25 174 GLY A O 1
ATOM 1361 N N . VAL A 1 175 ? 16.155 0.098 -26.747 1.00 95.25 175 VAL A N 1
ATOM 1362 C CA . VAL A 1 175 ? 16.400 -1.263 -26.266 1.00 95.25 175 VAL A CA 1
ATOM 1363 C C . VAL A 1 175 ? 15.357 -1.590 -25.211 1.00 95.25 175 VAL A C 1
ATOM 1365 O O . VAL A 1 175 ? 15.372 -1.026 -24.112 1.00 95.25 175 VAL A O 1
ATOM 1368 N N . GLN A 1 176 ? 14.461 -2.511 -25.551 1.00 93.94 176 GLN A N 1
ATOM 1369 C CA . GLN A 1 176 ? 13.353 -2.923 -24.701 1.00 93.94 176 GLN A CA 1
ATOM 1370 C C . GLN A 1 176 ? 13.514 -4.350 -24.183 1.00 93.94 176 GLN A C 1
ATOM 1372 O O . GLN A 1 176 ? 14.108 -5.225 -24.822 1.00 93.94 176 GLN A O 1
ATOM 1377 N N . LEU A 1 177 ? 12.903 -4.590 -23.029 1.00 93.69 177 LEU A N 1
ATOM 1378 C CA . LEU A 1 177 ? 12.748 -5.891 -22.395 1.00 93.69 177 LEU A CA 1
ATOM 1379 C C . LEU A 1 177 ? 11.340 -5.990 -21.792 1.00 93.69 177 LEU A C 1
ATOM 1381 O O . LEU A 1 177 ? 10.735 -4.984 -21.438 1.00 93.69 177 LEU A O 1
ATOM 1385 N N . GLY A 1 178 ? 10.810 -7.201 -21.640 1.00 92.94 178 GLY A N 1
ATOM 1386 C CA . GLY A 1 178 ? 9.496 -7.413 -21.042 1.00 92.94 178 GLY A CA 1
ATOM 1387 C C . GLY A 1 178 ? 8.342 -7.379 -22.044 1.00 92.94 178 GLY A C 1
ATOM 1388 O O . GLY A 1 178 ? 8.516 -7.654 -23.239 1.00 92.94 178 GLY A O 1
ATOM 1389 N N . SER A 1 179 ? 7.135 -7.146 -21.532 1.00 90.81 179 SER A N 1
ATOM 1390 C CA . SER A 1 179 ? 5.905 -7.156 -22.332 1.00 90.81 179 SER A CA 1
ATOM 1391 C C . SER A 1 179 ? 5.572 -5.748 -22.812 1.00 90.81 179 SER A C 1
ATOM 1393 O O . SER A 1 179 ? 5.577 -4.851 -21.977 1.00 90.81 179 SER A O 1
ATOM 1395 N N . PRO A 1 180 ? 5.270 -5.552 -24.106 1.00 86.38 180 PRO A N 1
ATOM 1396 C CA . PRO A 1 180 ? 5.168 -4.223 -24.692 1.00 86.38 180 PRO A CA 1
ATOM 1397 C C . PRO A 1 180 ? 4.015 -3.410 -24.096 1.00 86.38 180 PRO A C 1
ATOM 1399 O O . PRO A 1 180 ? 2.880 -3.889 -24.028 1.00 86.38 180 PRO A O 1
ATOM 1402 N N . PHE A 1 181 ? 4.298 -2.163 -23.725 1.00 80.62 181 PHE A N 1
ATOM 1403 C CA . PHE A 1 181 ? 3.327 -1.221 -23.170 1.00 80.62 181 PHE A CA 1
ATOM 1404 C C . PHE A 1 181 ? 2.253 -0.836 -24.192 1.00 80.62 181 PHE A C 1
ATOM 1406 O O . PHE A 1 181 ? 1.109 -0.596 -23.824 1.00 80.62 181 PHE A O 1
ATOM 1413 N N . THR A 1 182 ? 2.593 -0.849 -25.484 1.00 76.81 182 THR A N 1
ATOM 1414 C CA . THR A 1 182 ? 1.668 -0.566 -26.596 1.00 76.81 182 THR A CA 1
ATOM 1415 C C . THR A 1 182 ? 0.625 -1.658 -26.835 1.00 76.81 182 THR A C 1
ATOM 1417 O O . THR A 1 182 ? -0.339 -1.435 -27.564 1.00 76.81 182 THR A O 1
ATOM 1420 N N . ASN A 1 183 ? 0.770 -2.827 -26.204 1.00 75.19 183 ASN A N 1
ATOM 1421 C CA . ASN A 1 183 ? -0.263 -3.861 -26.164 1.00 75.19 183 ASN A CA 1
ATOM 1422 C C . ASN A 1 183 ? -0.524 -4.303 -24.714 1.00 75.19 183 ASN A C 1
ATOM 1424 O O . ASN A 1 183 ? -0.262 -5.455 -24.345 1.00 75.19 183 ASN A O 1
ATOM 1428 N N . PRO A 1 184 ? -1.037 -3.396 -23.869 1.00 63.44 184 PRO A N 1
ATOM 1429 C CA . PRO A 1 184 ? -1.067 -3.621 -22.432 1.00 63.44 184 PRO A CA 1
ATOM 1430 C C . PRO A 1 184 ? -2.207 -4.561 -22.006 1.00 63.44 184 PRO A C 1
ATOM 1432 O O . PRO A 1 184 ? -2.239 -5.034 -20.874 1.00 63.44 184 PRO A O 1
ATOM 1435 N N . THR A 1 185 ? -3.132 -4.860 -22.922 1.00 67.50 185 THR A N 1
ATOM 1436 C CA . THR A 1 185 ? -4.306 -5.717 -22.707 1.00 67.50 185 THR A CA 1
ATOM 1437 C C . THR A 1 185 ? -4.085 -7.164 -23.159 1.00 67.50 185 THR A C 1
ATOM 1439 O O . THR A 1 185 ? -4.948 -8.023 -22.962 1.00 67.50 185 THR A O 1
ATOM 1442 N N . GLY A 1 186 ? -2.927 -7.453 -23.763 1.00 75.88 186 GLY A N 1
ATOM 1443 C CA . GLY A 1 186 ? -2.552 -8.791 -24.201 1.00 75.88 186 GLY A CA 1
ATOM 1444 C C . GLY A 1 186 ? -2.316 -9.770 -23.045 1.00 75.88 186 GLY A C 1
ATOM 1445 O O . GLY A 1 186 ? -2.303 -9.424 -21.866 1.00 75.88 186 GLY A O 1
ATOM 1446 N N . LYS A 1 187 ? -2.084 -11.046 -23.377 1.00 82.88 187 LYS A N 1
ATOM 1447 C CA . LYS A 1 187 ? -1.691 -12.048 -22.376 1.00 82.88 187 LYS A CA 1
ATOM 1448 C C . LYS A 1 187 ? -0.279 -11.739 -21.864 1.00 82.88 187 LYS A C 1
ATOM 1450 O O . LYS A 1 187 ? 0.684 -11.861 -22.617 1.00 82.88 187 LYS A O 1
ATOM 1455 N N . LEU A 1 188 ? -0.168 -11.392 -20.582 1.00 85.62 188 LEU A N 1
ATOM 1456 C CA . LEU A 1 188 ? 1.097 -11.055 -19.924 1.00 85.62 188 LEU A CA 1
ATOM 1457 C C . LEU A 1 188 ? 1.647 -12.236 -19.088 1.00 85.62 188 LEU A C 1
ATOM 1459 O O . LEU A 1 188 ? 0.885 -12.859 -18.342 1.00 85.62 188 LEU A O 1
ATOM 1463 N N . PRO A 1 189 ? 2.963 -12.525 -19.125 1.00 89.75 189 PRO A N 1
ATOM 1464 C CA . PRO A 1 189 ? 3.957 -11.872 -19.970 1.00 89.75 189 PRO A CA 1
ATOM 1465 C C . PRO A 1 189 ? 3.783 -12.258 -21.446 1.00 89.75 189 PRO A C 1
ATOM 1467 O O . PRO A 1 189 ? 3.427 -13.395 -21.764 1.00 89.75 189 PRO A O 1
ATOM 1470 N N . ALA A 1 190 ? 4.057 -11.311 -22.341 1.00 89.88 190 ALA A N 1
ATOM 1471 C CA . ALA A 1 190 ? 4.015 -11.532 -23.776 1.00 89.88 190 ALA A CA 1
ATOM 1472 C C . ALA A 1 190 ? 5.048 -12.586 -24.208 1.00 89.88 190 ALA A C 1
ATOM 1474 O O . ALA A 1 190 ? 6.071 -12.824 -23.552 1.00 89.88 190 ALA A O 1
ATOM 1475 N N . LYS A 1 191 ? 4.807 -13.218 -25.359 1.00 89.75 191 LYS A N 1
ATOM 1476 C CA . LYS A 1 191 ? 5.800 -14.104 -25.976 1.00 89.75 191 LYS A CA 1
ATOM 1477 C C . LYS A 1 191 ? 7.080 -13.301 -26.254 1.00 89.75 191 LYS A C 1
ATOM 1479 O O . LYS A 1 191 ? 7.005 -12.192 -26.767 1.00 89.75 191 LYS A O 1
ATOM 1484 N N . GLY A 1 192 ? 8.240 -13.844 -25.880 1.00 90.38 192 GLY A N 1
ATOM 1485 C CA . GLY A 1 192 ? 9.519 -13.135 -26.020 1.00 90.38 192 GLY A CA 1
ATOM 1486 C C . GLY A 1 192 ? 9.735 -12.013 -24.996 1.00 90.38 192 GLY A C 1
ATOM 1487 O O . GLY A 1 192 ? 10.629 -11.193 -25.168 1.00 90.38 192 GLY A O 1
ATOM 1488 N N . ALA A 1 193 ? 8.956 -11.937 -23.908 1.00 92.56 193 ALA A N 1
ATOM 1489 C CA . ALA A 1 193 ? 9.174 -10.917 -22.873 1.00 92.56 193 ALA A CA 1
ATOM 1490 C C . ALA A 1 193 ? 10.556 -11.007 -22.197 1.00 92.56 193 ALA A C 1
ATOM 1492 O O . ALA A 1 193 ? 11.044 -10.028 -21.649 1.00 92.56 193 ALA A O 1
ATOM 1493 N N . ARG A 1 194 ? 11.212 -12.169 -22.259 1.00 93.56 194 ARG A N 1
ATOM 1494 C CA . ARG A 1 194 ? 12.572 -12.383 -21.737 1.00 93.56 194 ARG A CA 1
ATOM 1495 C C . ARG A 1 194 ? 13.675 -12.094 -22.757 1.00 93.56 194 ARG A C 1
ATOM 1497 O O . ARG A 1 194 ? 14.828 -12.410 -22.494 1.00 93.56 194 ARG A O 1
ATOM 1504 N N . ASN A 1 195 ? 13.334 -11.545 -23.916 1.00 95.31 195 ASN A N 1
ATOM 1505 C CA . ASN A 1 195 ? 14.298 -11.235 -24.957 1.00 95.31 195 ASN A CA 1
ATOM 1506 C C . ASN A 1 195 ? 14.572 -9.732 -24.971 1.00 95.31 195 ASN A C 1
ATOM 1508 O O . ASN A 1 195 ? 13.641 -8.934 -24.837 1.00 95.31 195 ASN A O 1
ATOM 1512 N N . PHE A 1 196 ? 15.834 -9.361 -25.173 1.00 94.56 196 PHE A N 1
ATOM 1513 C CA . PHE A 1 196 ? 16.169 -8.013 -25.603 1.00 94.56 196 PHE A CA 1
ATOM 1514 C C . PHE A 1 196 ? 15.654 -7.789 -27.009 1.00 94.56 196 PHE A C 1
ATOM 1516 O O . PHE A 1 196 ? 15.862 -8.628 -27.885 1.00 94.56 196 PHE A O 1
ATOM 1523 N N . LYS A 1 197 ? 15.028 -6.635 -27.208 1.00 95.88 197 LYS A N 1
ATOM 1524 C CA . LYS A 1 197 ? 14.537 -6.170 -28.498 1.00 95.88 197 LYS A CA 1
ATOM 1525 C C . LYS A 1 197 ? 15.171 -4.822 -28.779 1.00 95.88 197 LYS A C 1
ATOM 1527 O O . LYS A 1 197 ? 15.142 -3.947 -27.918 1.00 95.88 197 LYS A O 1
ATOM 1532 N N . ILE A 1 198 ? 15.747 -4.672 -29.963 1.00 96.19 198 ILE A N 1
ATOM 1533 C CA . ILE A 1 198 ? 16.177 -3.374 -30.481 1.00 96.19 198 ILE A CA 1
ATOM 1534 C C . ILE A 1 198 ? 15.115 -2.911 -31.458 1.00 96.19 198 ILE A C 1
ATOM 1536 O O . ILE A 1 198 ? 14.770 -3.658 -32.377 1.00 96.19 198 ILE A O 1
ATOM 1540 N N . LEU A 1 199 ? 14.602 -1.708 -31.237 1.00 95.25 199 LEU A N 1
ATOM 1541 C CA . LEU A 1 199 ? 13.506 -1.141 -31.999 1.00 95.25 199 LEU A CA 1
ATOM 1542 C C . LEU A 1 199 ? 13.917 0.156 -32.681 1.00 95.25 199 LEU A C 1
ATOM 1544 O O . LEU A 1 199 ? 14.730 0.915 -32.149 1.00 95.25 199 LEU A O 1
ATOM 1548 N N . ASP A 1 200 ? 13.325 0.389 -33.847 1.00 94.56 200 ASP A N 1
ATOM 1549 C CA . ASP A 1 200 ? 13.363 1.676 -34.535 1.00 94.56 200 ASP A CA 1
ATOM 1550 C C . ASP A 1 200 ? 12.368 2.678 -33.907 1.00 94.56 200 ASP A C 1
ATOM 1552 O O . ASP A 1 200 ? 11.649 2.359 -32.951 1.00 94.56 200 ASP A O 1
ATOM 1556 N N . HIS A 1 201 ? 12.306 3.899 -34.441 1.00 93.75 201 HIS A N 1
ATOM 1557 C CA . HIS A 1 201 ? 11.396 4.939 -33.946 1.00 93.75 201 HIS A CA 1
ATOM 1558 C C . HIS A 1 201 ? 9.917 4.541 -34.074 1.00 93.75 201 HIS A C 1
ATOM 1560 O O . HIS A 1 201 ? 9.103 4.863 -33.214 1.00 93.75 201 HIS A O 1
ATOM 1566 N N . ALA A 1 202 ? 9.559 3.776 -35.109 1.00 91.81 202 ALA A N 1
ATOM 1567 C CA . ALA A 1 202 ? 8.202 3.268 -35.318 1.00 91.81 202 ALA A CA 1
ATOM 1568 C C . ALA A 1 202 ? 7.861 2.028 -34.463 1.00 91.81 202 ALA A C 1
ATOM 1570 O O . ALA A 1 202 ? 6.799 1.434 -34.657 1.00 91.81 202 ALA A O 1
ATOM 1571 N N . LEU A 1 203 ? 8.725 1.648 -33.512 1.00 91.62 203 LEU A N 1
ATOM 1572 C CA . LEU A 1 203 ? 8.573 0.480 -32.638 1.00 91.62 203 LEU A CA 1
ATOM 1573 C C . LEU A 1 203 ? 8.581 -0.866 -33.387 1.00 91.62 203 LEU A C 1
ATOM 1575 O O . LEU A 1 203 ? 8.065 -1.869 -32.884 1.00 91.62 203 LEU A O 1
ATOM 1579 N N . ASN A 1 204 ? 9.198 -0.935 -34.567 1.00 93.38 204 ASN A N 1
ATOM 1580 C CA . ASN A 1 204 ? 9.457 -2.204 -35.238 1.00 93.38 204 ASN A CA 1
ATOM 1581 C C . ASN A 1 204 ? 10.678 -2.881 -34.613 1.00 93.38 204 ASN A C 1
ATOM 1583 O O . ASN A 1 204 ? 11.724 -2.260 -34.435 1.00 93.38 204 ASN A O 1
ATOM 1587 N N . VAL A 1 205 ? 10.578 -4.181 -34.327 1.00 94.56 205 VAL A N 1
ATOM 1588 C CA . VAL A 1 205 ? 11.701 -4.965 -33.795 1.00 94.56 205 VAL A CA 1
ATOM 1589 C C . VAL A 1 205 ? 12.704 -5.259 -34.914 1.00 94.56 205 VAL A C 1
ATOM 1591 O O . VAL A 1 205 ? 12.428 -6.054 -35.812 1.00 94.56 205 VAL A O 1
ATOM 1594 N N . LEU A 1 206 ? 13.885 -4.647 -34.837 1.00 95.62 206 LEU A N 1
ATOM 1595 C CA . LEU A 1 206 ? 14.991 -4.852 -35.776 1.00 95.62 206 LEU A CA 1
ATOM 1596 C C . LEU A 1 206 ? 15.800 -6.109 -35.448 1.00 95.62 206 LEU A C 1
ATOM 1598 O O . LEU A 1 206 ? 16.256 -6.821 -36.342 1.00 95.62 206 LEU A O 1
ATOM 1602 N N . PHE A 1 207 ? 16.002 -6.369 -34.157 1.00 96.94 207 PHE A N 1
ATOM 1603 C CA . PHE A 1 207 ? 16.767 -7.507 -33.661 1.00 96.94 207 PHE A CA 1
ATOM 1604 C C . PHE A 1 207 ? 16.221 -7.971 -32.311 1.00 96.94 207 PHE A C 1
ATOM 1606 O O . PHE A 1 207 ? 15.865 -7.148 -31.468 1.00 96.94 207 PHE A O 1
ATOM 1613 N N . GLU A 1 208 ? 16.188 -9.288 -32.100 1.00 96.50 208 GLU A N 1
ATOM 1614 C CA . GLU A 1 208 ? 15.732 -9.911 -30.860 1.00 96.50 208 GLU A CA 1
ATOM 1615 C C . GLU A 1 208 ? 16.701 -11.021 -30.427 1.00 96.50 208 GLU A C 1
ATOM 1617 O O . GLU A 1 208 ? 17.107 -11.854 -31.238 1.00 96.50 208 GLU A O 1
ATOM 1622 N N . THR A 1 209 ? 17.064 -11.054 -29.143 1.00 95.62 209 THR A N 1
ATOM 1623 C CA . THR A 1 209 ? 17.926 -12.098 -28.561 1.00 95.62 209 THR A CA 1
ATOM 1624 C C . THR A 1 209 ? 17.519 -12.410 -27.115 1.00 95.62 209 THR A C 1
ATOM 1626 O O . THR A 1 209 ? 17.134 -11.487 -26.396 1.00 95.62 209 THR A O 1
ATOM 1629 N N . PRO A 1 210 ? 17.579 -13.668 -26.638 1.00 95.06 210 PRO A N 1
ATOM 1630 C CA . PRO A 1 210 ? 17.280 -13.995 -25.242 1.00 95.06 210 PRO A CA 1
ATOM 1631 C C . PRO A 1 210 ? 18.165 -13.222 -24.260 1.00 95.06 210 PRO A C 1
ATOM 1633 O O . PRO A 1 210 ? 19.378 -13.188 -24.440 1.00 95.06 210 PRO A O 1
ATOM 1636 N N . PHE A 1 211 ? 17.590 -12.640 -23.205 1.00 92.38 211 PHE A N 1
ATOM 1637 C CA . PHE A 1 211 ? 18.358 -11.994 -22.140 1.00 92.38 211 PHE A CA 1
ATOM 1638 C C . PHE A 1 211 ? 18.742 -13.030 -21.087 1.00 92.38 211 PHE A C 1
ATOM 1640 O O . PHE A 1 211 ? 17.943 -13.390 -20.217 1.00 92.38 211 PHE A O 1
ATOM 1647 N N . VAL A 1 212 ? 19.955 -13.563 -21.212 1.00 88.19 212 VAL A N 1
ATOM 1648 C CA . VAL A 1 212 ? 20.439 -14.627 -20.337 1.00 88.19 212 VAL A CA 1
ATOM 1649 C C . VAL A 1 212 ? 21.177 -13.993 -19.157 1.00 88.19 212 VAL A C 1
ATOM 1651 O O . VAL A 1 212 ? 22.050 -13.144 -19.352 1.00 88.19 212 VAL A O 1
ATOM 1654 N N . PRO A 1 213 ? 20.852 -14.375 -17.918 1.00 86.81 213 PRO A N 1
ATOM 1655 C CA . PRO A 1 213 ? 21.558 -13.844 -16.770 1.00 86.81 213 PRO A CA 1
ATOM 1656 C C . PRO A 1 213 ? 23.019 -14.253 -16.691 1.00 86.81 213 PRO A C 1
ATOM 1658 O O . PRO A 1 213 ? 23.426 -15.305 -17.181 1.00 86.81 213 PRO A O 1
ATOM 1661 N N . GLY A 1 214 ? 23.821 -13.417 -16.032 1.00 86.62 214 GLY A N 1
ATOM 1662 C CA . GLY A 1 214 ? 25.229 -13.719 -15.799 1.00 86.62 214 GLY A CA 1
ATOM 1663 C C . GLY A 1 214 ? 26.132 -13.527 -17.018 1.00 86.62 214 GLY A C 1
ATOM 1664 O O . GLY A 1 214 ? 27.349 -13.493 -16.819 1.00 86.62 214 GLY A O 1
ATOM 1665 N N . ILE A 1 215 ? 25.575 -13.305 -18.215 1.00 90.38 215 ILE A N 1
ATOM 1666 C CA . ILE A 1 215 ? 26.354 -13.042 -19.424 1.00 90.38 215 ILE A CA 1
ATOM 1667 C C . ILE A 1 215 ? 26.313 -11.579 -19.868 1.00 90.38 215 ILE A C 1
ATOM 1669 O O . ILE A 1 215 ? 25.310 -10.882 -19.693 1.00 90.38 215 ILE A O 1
ATOM 1673 N N . TRP A 1 216 ? 27.412 -11.110 -20.453 1.00 91.50 216 TRP A N 1
ATOM 1674 C CA . TRP A 1 216 ? 27.474 -9.810 -21.116 1.00 91.50 216 TRP A CA 1
ATOM 1675 C C . TRP A 1 216 ? 26.840 -9.881 -22.504 1.00 91.50 216 TRP A C 1
ATOM 1677 O O . TRP A 1 216 ? 27.250 -10.682 -23.342 1.00 91.50 216 TRP A O 1
ATOM 1687 N N . HIS A 1 217 ? 25.863 -9.013 -22.751 1.00 94.12 217 HIS A N 1
ATOM 1688 C CA . HIS A 1 217 ? 25.294 -8.736 -24.063 1.00 94.12 217 HIS A CA 1
ATOM 1689 C C . HIS A 1 217 ? 25.886 -7.432 -24.589 1.00 94.12 217 HIS A C 1
ATOM 1691 O O . HIS A 1 217 ? 25.693 -6.379 -23.979 1.00 94.12 217 HIS A O 1
ATOM 1697 N N . ASN A 1 218 ? 26.581 -7.498 -25.721 1.00 93.00 218 ASN A N 1
ATOM 1698 C CA . ASN A 1 218 ? 27.274 -6.356 -26.306 1.00 93.00 218 ASN A CA 1
ATOM 1699 C C . ASN A 1 218 ? 26.536 -5.908 -27.558 1.00 93.00 218 ASN A C 1
ATOM 1701 O O . ASN A 1 218 ? 26.238 -6.729 -28.428 1.00 93.00 218 ASN A O 1
ATOM 1705 N N . PHE A 1 219 ? 26.300 -4.609 -27.675 1.00 94.12 219 PHE A N 1
ATOM 1706 C CA . PHE A 1 219 ? 25.595 -4.027 -28.803 1.00 94.12 219 PHE A CA 1
ATOM 1707 C C . PHE A 1 219 ? 26.403 -2.883 -29.401 1.00 94.12 219 PHE A C 1
ATOM 1709 O O . PHE A 1 219 ? 27.099 -2.152 -28.691 1.00 94.12 219 PHE A O 1
ATOM 1716 N N . ALA A 1 220 ? 26.273 -2.729 -30.714 1.00 93.75 220 ALA A N 1
ATOM 1717 C CA . ALA A 1 220 ? 26.611 -1.493 -31.390 1.00 93.75 220 ALA A CA 1
ATOM 1718 C C . ALA A 1 220 ? 25.480 -1.119 -32.350 1.00 93.75 220 ALA A C 1
ATOM 1720 O O . ALA A 1 220 ? 25.136 -1.904 -33.236 1.00 93.75 220 ALA A O 1
ATOM 1721 N N . VAL A 1 221 ? 24.881 0.052 -32.145 1.00 95.44 221 VAL A N 1
ATOM 1722 C CA . VAL A 1 221 ? 23.804 0.576 -32.993 1.00 95.44 221 VAL A CA 1
ATOM 1723 C C . VAL A 1 221 ? 24.380 1.692 -33.847 1.00 95.44 221 VAL A C 1
ATOM 1725 O O . VAL A 1 221 ? 24.790 2.729 -33.336 1.00 95.44 221 VAL A O 1
ATOM 1728 N N . GLN A 1 222 ? 24.458 1.451 -35.148 1.00 95.38 222 GLN A N 1
ATOM 1729 C CA . GLN A 1 222 ? 24.849 2.441 -36.135 1.00 95.38 222 GLN A CA 1
ATOM 1730 C C . GLN A 1 222 ? 23.629 3.283 -36.505 1.00 95.38 222 GLN A C 1
ATOM 1732 O O . GLN A 1 222 ? 22.605 2.728 -36.899 1.00 95.38 222 GLN A O 1
ATOM 1737 N N . VAL A 1 223 ? 23.775 4.602 -36.424 1.00 94.62 223 VAL A N 1
ATOM 1738 C CA . VAL A 1 223 ? 22.792 5.602 -36.841 1.00 94.62 223 VAL A CA 1
ATOM 1739 C C . VAL A 1 223 ? 23.439 6.477 -37.908 1.00 94.62 223 VAL A C 1
ATOM 1741 O O . VAL A 1 223 ? 24.462 7.110 -37.654 1.00 94.62 223 VAL A O 1
ATOM 1744 N N . ASP A 1 224 ? 22.868 6.487 -39.108 1.00 93.75 224 ASP A N 1
ATOM 1745 C CA . ASP A 1 224 ? 23.210 7.453 -40.154 1.00 93.75 224 ASP A CA 1
ATOM 1746 C C . ASP A 1 224 ? 22.189 8.591 -40.088 1.00 93.75 224 ASP A C 1
ATOM 1748 O O . ASP A 1 224 ? 21.029 8.403 -40.461 1.00 93.75 224 ASP A O 1
ATOM 1752 N N . TRP A 1 225 ? 22.617 9.738 -39.567 1.00 91.19 225 TRP A N 1
ATOM 1753 C CA . TRP A 1 225 ? 21.786 10.918 -39.330 1.00 91.19 225 TRP A CA 1
ATOM 1754 C C . TRP A 1 225 ? 21.421 11.647 -40.625 1.00 91.19 225 TRP A C 1
ATOM 1756 O O . TRP A 1 225 ? 20.358 12.258 -40.705 1.00 91.19 225 TRP A O 1
ATOM 1766 N N . ASP A 1 226 ? 22.263 11.537 -41.655 1.00 89.56 226 ASP A N 1
ATOM 1767 C CA . ASP A 1 226 ? 22.040 12.19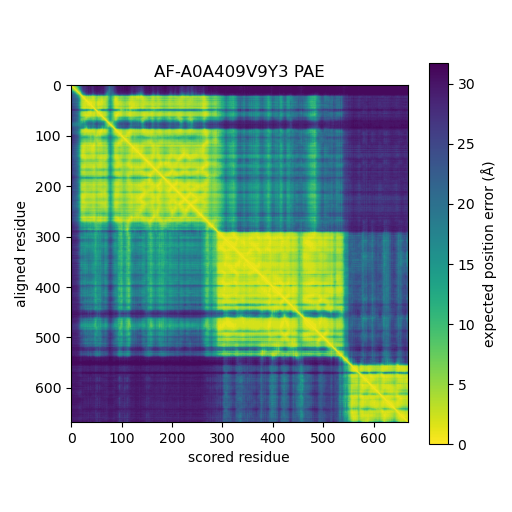2 -42.945 1.00 89.56 226 ASP A CA 1
ATOM 1768 C C . ASP A 1 226 ? 21.059 11.391 -43.809 1.00 89.56 226 ASP A C 1
ATOM 1770 O O . ASP A 1 226 ? 20.215 11.953 -44.509 1.00 89.56 226 ASP A O 1
ATOM 1774 N N . ARG A 1 227 ? 21.164 10.056 -43.770 1.00 91.50 227 ARG A N 1
ATOM 1775 C CA . ARG A 1 227 ? 20.297 9.144 -44.538 1.00 91.50 227 ARG A CA 1
ATOM 1776 C C . ARG A 1 227 ? 19.111 8.609 -43.745 1.00 91.50 227 ARG A C 1
ATOM 1778 O O . ARG A 1 227 ? 18.265 7.936 -44.330 1.00 91.50 227 ARG A O 1
ATOM 1785 N N . ILE A 1 228 ? 19.066 8.879 -42.442 1.00 92.19 228 ILE A N 1
ATOM 1786 C CA . ILE A 1 228 ? 18.048 8.403 -41.499 1.00 92.19 228 ILE A CA 1
ATOM 1787 C C . ILE A 1 228 ? 17.927 6.870 -41.577 1.00 92.19 228 ILE A C 1
ATOM 1789 O O . ILE A 1 228 ? 16.883 6.303 -41.913 1.00 92.19 228 ILE A O 1
ATOM 1793 N N . THR A 1 229 ? 19.041 6.178 -41.316 1.00 95.25 229 THR A N 1
ATOM 1794 C CA . THR A 1 229 ? 19.102 4.703 -41.332 1.00 95.25 229 THR A CA 1
ATOM 1795 C C . THR A 1 229 ? 19.721 4.129 -40.061 1.00 95.25 229 THR A C 1
ATOM 1797 O O . THR A 1 229 ? 20.503 4.798 -39.386 1.00 95.25 229 THR A O 1
ATOM 1800 N N . LEU A 1 230 ? 19.377 2.876 -39.749 1.00 95.88 230 LEU A N 1
ATOM 1801 C CA . LEU A 1 230 ? 19.866 2.125 -38.596 1.00 95.88 230 LEU A CA 1
ATOM 1802 C C . LEU A 1 230 ? 20.511 0.802 -39.013 1.00 95.88 230 LEU A C 1
ATOM 1804 O O . LEU A 1 230 ? 20.058 0.144 -39.950 1.00 95.88 230 LEU A O 1
ATOM 1808 N N . ALA A 1 231 ? 21.527 0.366 -38.273 1.00 96.62 231 ALA A N 1
ATOM 1809 C CA . ALA A 1 231 ? 22.009 -1.011 -38.300 1.00 96.62 231 ALA A CA 1
ATOM 1810 C C . ALA A 1 231 ? 22.457 -1.457 -36.906 1.00 96.62 231 ALA A C 1
ATOM 1812 O O . ALA A 1 231 ? 22.906 -0.665 -36.086 1.00 96.62 231 ALA A O 1
ATOM 1813 N N . VAL A 1 232 ? 22.352 -2.753 -36.647 1.00 96.94 232 VAL A N 1
ATOM 1814 C CA . VAL A 1 232 ? 22.637 -3.369 -35.349 1.00 96.94 232 VAL A CA 1
ATOM 1815 C C . VAL A 1 232 ? 23.735 -4.410 -35.499 1.00 96.94 232 VAL A C 1
ATOM 1817 O O . VAL A 1 232 ? 23.647 -5.316 -36.338 1.00 96.94 232 VAL A O 1
ATOM 1820 N N . LEU A 1 233 ? 24.737 -4.309 -34.632 1.00 95.19 233 LEU A N 1
ATOM 1821 C CA . LEU A 1 233 ? 25.739 -5.328 -34.380 1.00 95.19 233 LEU A CA 1
ATOM 1822 C C . LEU A 1 233 ? 25.557 -5.885 -32.966 1.00 95.19 233 LEU A C 1
ATOM 1824 O O . LEU A 1 233 ? 25.194 -5.158 -32.041 1.00 95.19 233 LEU A O 1
ATOM 1828 N N . TYR A 1 234 ? 25.843 -7.172 -32.800 1.00 95.25 234 TYR A N 1
ATOM 1829 C CA . TYR A 1 234 ? 25.668 -7.870 -31.531 1.00 95.25 234 TYR A CA 1
ATOM 1830 C C . TYR A 1 234 ? 26.751 -8.929 -31.308 1.00 95.25 234 TYR A C 1
ATOM 1832 O O . TYR A 1 234 ? 27.240 -9.559 -32.253 1.00 95.25 234 TYR A O 1
ATOM 1840 N N . SER A 1 235 ? 27.125 -9.124 -30.046 1.00 92.81 235 SER A N 1
ATOM 1841 C CA . SER A 1 235 ? 27.914 -10.260 -29.572 1.00 92.81 235 SER A CA 1
ATOM 1842 C C . SER A 1 235 ? 27.640 -10.534 -28.090 1.00 92.81 235 SER A C 1
ATOM 1844 O O . SER A 1 235 ? 26.900 -9.802 -27.432 1.00 92.81 235 SER A O 1
ATOM 1846 N N . ILE A 1 236 ? 28.230 -11.606 -27.565 1.00 91.56 236 ILE A N 1
ATOM 1847 C CA . ILE A 1 236 ? 28.183 -11.943 -26.140 1.00 91.56 236 ILE A CA 1
ATOM 1848 C C . ILE A 1 236 ? 29.591 -12.083 -25.580 1.00 91.56 236 ILE A C 1
ATOM 1850 O O . ILE A 1 236 ? 30.510 -12.478 -26.302 1.00 91.56 236 ILE A O 1
ATOM 1854 N N . GLU A 1 237 ? 29.745 -11.807 -24.287 1.00 87.06 237 GLU A N 1
ATOM 1855 C CA . GLU A 1 237 ? 31.011 -11.954 -23.564 1.00 87.06 237 GLU A CA 1
ATOM 1856 C C . GLU A 1 237 ? 32.159 -11.221 -24.274 1.00 87.06 237 GLU A C 1
ATOM 1858 O O . GLU A 1 237 ? 32.040 -10.040 -24.597 1.00 87.06 237 GLU A O 1
ATOM 1863 N N . SER A 1 238 ? 33.268 -11.909 -24.529 1.00 81.94 238 SER A N 1
ATOM 1864 C CA . SER A 1 238 ? 34.452 -11.397 -25.216 1.00 81.94 238 SER A CA 1
ATOM 1865 C C . SER A 1 238 ? 34.429 -11.625 -26.733 1.00 81.94 238 SER A C 1
ATOM 1867 O O . SER A 1 238 ? 35.440 -11.400 -27.404 1.00 81.94 238 SER A O 1
ATOM 1869 N N . LEU A 1 239 ? 33.310 -12.096 -27.300 1.00 84.44 239 LEU A N 1
ATOM 1870 C CA . LEU A 1 239 ? 33.210 -12.334 -28.739 1.00 84.44 239 LEU A CA 1
ATOM 1871 C C . LEU A 1 239 ? 33.166 -11.008 -29.518 1.00 84.44 239 LEU A C 1
ATOM 1873 O O . LEU A 1 239 ? 32.529 -10.047 -29.076 1.00 84.44 239 LEU A O 1
ATOM 1877 N N . PRO A 1 240 ? 33.773 -10.952 -30.719 1.00 83.31 240 PRO A N 1
ATOM 1878 C CA . PRO A 1 240 ? 33.746 -9.752 -31.545 1.00 83.31 240 PRO A CA 1
ATOM 1879 C C . PRO A 1 240 ? 32.322 -9.434 -32.015 1.00 83.31 240 PRO A C 1
ATOM 1881 O O . PRO A 1 240 ? 31.576 -10.340 -32.397 1.00 83.31 240 PRO A O 1
ATOM 1884 N N . LEU A 1 241 ? 31.976 -8.142 -32.026 1.00 88.00 241 LEU A N 1
ATOM 1885 C CA . LEU A 1 241 ? 30.720 -7.631 -32.579 1.00 88.00 241 LEU A CA 1
ATOM 1886 C C . LEU A 1 241 ? 30.577 -8.024 -34.052 1.00 88.00 241 LEU A C 1
ATOM 1888 O O . LEU A 1 241 ? 31.514 -7.880 -34.842 1.00 88.00 241 LEU A O 1
ATOM 1892 N N . LYS A 1 242 ? 29.391 -8.509 -34.424 1.00 91.38 242 LYS A N 1
ATOM 1893 C CA . LYS A 1 242 ? 29.048 -8.861 -35.806 1.00 91.38 242 LYS A CA 1
ATOM 1894 C C . LYS A 1 242 ? 27.741 -8.186 -36.211 1.00 91.38 242 LYS A C 1
ATOM 1896 O O . LYS A 1 242 ? 26.840 -8.123 -35.376 1.00 91.38 242 LYS A O 1
ATOM 1901 N N . PRO A 1 243 ? 27.600 -7.730 -37.468 1.00 94.25 243 PRO A N 1
ATOM 1902 C CA . PRO A 1 243 ? 26.316 -7.271 -37.986 1.00 94.25 243 PRO A CA 1
ATOM 1903 C C . PRO A 1 243 ? 25.266 -8.377 -37.868 1.00 94.25 243 PRO A C 1
ATOM 1905 O O . PRO A 1 243 ? 25.483 -9.491 -38.345 1.00 94.25 243 PRO A O 1
ATOM 1908 N N . VAL A 1 244 ? 24.141 -8.065 -37.228 1.00 96.12 244 VAL A N 1
ATOM 1909 C CA . VAL A 1 244 ? 22.981 -8.968 -37.096 1.00 96.12 244 VAL A CA 1
ATOM 1910 C C . VAL A 1 244 ? 21.774 -8.487 -37.895 1.00 96.12 244 VAL A C 1
ATOM 1912 O O . VAL A 1 244 ? 20.818 -9.232 -38.085 1.00 96.12 244 VAL A O 1
ATOM 1915 N N . THR A 1 245 ? 21.840 -7.265 -38.419 1.00 95.81 245 THR A N 1
ATOM 1916 C CA . THR A 1 245 ? 20.843 -6.676 -39.317 1.00 95.81 245 THR A CA 1
ATOM 1917 C C . THR A 1 245 ? 21.537 -6.074 -40.538 1.00 95.81 245 THR A C 1
ATOM 1919 O O . THR A 1 245 ? 22.743 -5.812 -40.527 1.00 95.81 245 THR A O 1
ATOM 1922 N N . LYS A 1 246 ? 20.775 -5.872 -41.617 1.00 93.94 246 LYS A N 1
ATOM 1923 C CA . LYS A 1 246 ? 21.186 -4.976 -42.708 1.00 93.94 246 LYS A CA 1
ATOM 1924 C C . LYS A 1 246 ? 20.922 -3.529 -42.285 1.00 93.94 246 LYS A C 1
ATOM 1926 O O . LYS A 1 246 ? 20.167 -3.298 -41.348 1.00 93.94 246 LYS A O 1
ATOM 1931 N N . VAL A 1 247 ? 21.492 -2.573 -43.013 1.00 95.00 247 VAL A N 1
ATOM 1932 C CA . VAL A 1 247 ? 21.099 -1.165 -42.885 1.00 95.00 247 VAL A CA 1
ATOM 1933 C C . VAL A 1 247 ? 19.633 -1.024 -43.307 1.00 95.00 247 VAL A C 1
ATOM 1935 O O . VAL A 1 247 ? 19.275 -1.434 -44.415 1.00 95.00 247 VAL A O 1
ATOM 1938 N N . VAL A 1 248 ? 18.797 -0.484 -42.423 1.00 95.38 248 VAL A N 1
ATOM 1939 C CA . VAL A 1 248 ? 17.352 -0.298 -42.619 1.00 95.38 248 VAL A CA 1
ATOM 1940 C C . VAL A 1 248 ? 16.963 1.181 -42.489 1.00 95.38 248 VAL A C 1
ATOM 1942 O O . VAL A 1 248 ? 17.580 1.895 -41.700 1.00 95.38 248 VAL A O 1
ATOM 1945 N N . PRO A 1 249 ? 15.956 1.671 -43.233 1.00 94.88 249 PRO A N 1
ATOM 1946 C CA . PRO A 1 249 ? 15.446 3.034 -43.062 1.00 94.88 249 PRO A CA 1
ATOM 1947 C C . PRO A 1 249 ? 14.756 3.237 -41.703 1.00 94.88 249 PRO A C 1
ATOM 1949 O O . PRO A 1 249 ? 14.050 2.344 -41.247 1.00 94.88 249 PRO A O 1
ATOM 1952 N N . ASN A 1 250 ? 14.897 4.424 -41.105 1.00 93.31 250 ASN A N 1
ATOM 1953 C CA . ASN A 1 250 ? 14.234 4.840 -39.857 1.00 93.31 250 ASN A CA 1
ATOM 1954 C C . ASN A 1 250 ? 13.402 6.122 -40.070 1.00 93.31 250 ASN A C 1
ATOM 1956 O O . ASN A 1 250 ? 13.500 7.095 -39.330 1.00 93.31 250 ASN A O 1
ATOM 1960 N N . LEU A 1 251 ? 12.625 6.142 -41.155 1.00 91.62 251 LEU A N 1
ATOM 1961 C CA . LEU A 1 251 ? 12.038 7.357 -41.746 1.00 91.62 251 LEU A CA 1
ATOM 1962 C C . LEU A 1 251 ? 10.962 8.050 -40.899 1.00 91.62 251 LEU A C 1
ATOM 1964 O O . LEU A 1 251 ? 10.491 9.116 -41.281 1.00 91.62 251 LEU A O 1
ATOM 1968 N N . SER A 1 252 ? 10.529 7.435 -39.801 1.00 89.81 252 SER A N 1
ATOM 1969 C CA . SER A 1 252 ? 9.585 8.046 -38.868 1.00 89.81 252 SER A CA 1
ATOM 1970 C C . SER A 1 252 ? 10.255 9.045 -37.918 1.00 89.81 252 SER A C 1
ATOM 1972 O O . SER A 1 252 ? 9.553 9.877 -37.354 1.00 89.81 252 SER A O 1
ATOM 1974 N N . VAL A 1 253 ? 11.590 9.027 -37.798 1.00 88.38 253 VAL A N 1
ATOM 1975 C CA . VAL A 1 253 ? 12.347 10.052 -37.066 1.00 88.38 253 VAL A CA 1
ATOM 1976 C C . VAL A 1 253 ? 12.269 11.395 -37.806 1.00 88.38 253 VAL A C 1
ATOM 1978 O O . VAL A 1 253 ? 12.538 11.435 -39.013 1.00 88.38 253 VAL A O 1
ATOM 1981 N N . PRO A 1 254 ? 11.954 12.509 -37.119 1.00 86.38 254 PRO A N 1
ATOM 1982 C CA . PRO A 1 254 ? 12.012 13.840 -37.714 1.00 86.38 254 PRO A CA 1
ATOM 1983 C C . PRO A 1 254 ? 13.407 14.165 -38.267 1.00 86.38 254 PRO A C 1
ATOM 1985 O O . PRO A 1 254 ? 14.421 13.891 -37.634 1.00 86.38 254 PRO A O 1
ATOM 1988 N N . ALA A 1 255 ? 13.488 14.784 -39.443 1.00 83.00 255 ALA A N 1
ATOM 1989 C CA . ALA A 1 255 ? 14.776 15.197 -39.997 1.00 83.00 255 ALA A CA 1
ATOM 1990 C C . ALA A 1 255 ? 15.374 16.401 -39.238 1.00 83.00 255 ALA A C 1
ATOM 1992 O O . ALA A 1 255 ? 14.650 17.247 -38.707 1.00 83.00 255 ALA A O 1
ATOM 1993 N N . GLY A 1 256 ? 16.704 16.526 -39.265 1.00 83.75 256 GLY A N 1
ATOM 1994 C CA . GLY A 1 256 ? 17.421 17.652 -38.660 1.00 83.75 256 GLY A CA 1
ATOM 1995 C C . GLY A 1 256 ? 17.440 17.599 -37.131 1.00 83.75 256 GLY A C 1
ATOM 1996 O O . GLY A 1 256 ? 17.383 16.527 -36.537 1.00 83.75 256 GLY A O 1
ATOM 1997 N N . ASP A 1 257 ? 17.529 18.764 -36.487 1.00 82.81 257 ASP A N 1
ATOM 1998 C CA . ASP A 1 257 ? 17.707 18.858 -35.029 1.00 82.81 257 ASP A CA 1
ATOM 1999 C C . ASP A 1 257 ? 16.493 18.369 -34.220 1.00 82.81 257 ASP A C 1
ATOM 2001 O O . ASP A 1 257 ? 16.614 18.113 -33.029 1.00 82.81 257 ASP A O 1
ATOM 2005 N N . ALA A 1 258 ? 15.330 18.191 -34.852 1.00 84.12 258 ALA A N 1
ATOM 2006 C CA . ALA A 1 258 ? 14.150 17.626 -34.198 1.00 84.12 258 ALA A CA 1
ATOM 2007 C C . ALA A 1 258 ? 14.256 16.106 -33.965 1.00 84.12 258 ALA A C 1
ATOM 2009 O O . ALA A 1 258 ? 13.608 15.590 -33.062 1.00 84.12 258 ALA A O 1
ATOM 2010 N N . GLY A 1 259 ? 15.058 15.393 -34.766 1.00 81.69 259 GLY A N 1
ATOM 2011 C CA . GLY A 1 259 ? 15.309 13.954 -34.606 1.00 81.69 259 GLY A CA 1
ATOM 2012 C C . GLY A 1 259 ? 16.520 13.627 -33.740 1.00 81.69 259 GLY A C 1
ATOM 2013 O O . GLY A 1 259 ? 16.895 12.464 -33.643 1.00 81.69 259 GLY A O 1
ATOM 2014 N N . LYS A 1 260 ? 17.143 14.655 -33.165 1.00 86.50 260 LYS A N 1
ATOM 2015 C CA . LYS A 1 260 ? 18.348 14.615 -32.339 1.00 86.50 260 LYS A CA 1
ATOM 2016 C C . LYS A 1 260 ? 17.986 14.672 -30.859 1.00 86.50 260 LYS A C 1
ATOM 2018 O O . LYS A 1 260 ? 16.973 15.284 -30.510 1.00 86.50 260 LYS A O 1
ATOM 2023 N N . GLY A 1 261 ? 18.774 14.040 -29.993 1.00 89.88 261 GLY A N 1
ATOM 2024 C CA . GLY A 1 261 ? 18.362 13.808 -28.615 1.00 89.88 261 GLY A CA 1
ATOM 2025 C C . GLY A 1 261 ? 19.463 13.581 -27.588 1.00 89.88 261 GLY A C 1
ATOM 2026 O O . GLY A 1 261 ? 20.668 13.679 -27.825 1.00 89.88 261 GLY A O 1
ATOM 2027 N N . GLU A 1 262 ? 19.006 13.309 -26.376 1.00 92.19 262 GLU A N 1
ATOM 2028 C CA . GLU A 1 262 ? 19.849 12.923 -25.253 1.00 92.19 262 GLU A CA 1
ATOM 2029 C C . GLU A 1 262 ? 20.047 11.403 -25.272 1.00 92.19 262 GLU A C 1
ATOM 2031 O O . GLU A 1 262 ? 19.133 10.655 -25.614 1.00 92.19 262 GLU A O 1
ATOM 2036 N N . PHE A 1 263 ? 21.245 10.916 -24.928 1.00 93.38 263 PHE A N 1
ATOM 2037 C CA . PHE A 1 263 ? 21.526 9.478 -24.891 1.00 93.38 263 PHE A CA 1
ATOM 2038 C C . PHE A 1 263 ? 21.389 8.937 -23.465 1.00 93.38 263 PHE A C 1
ATOM 2040 O O . PHE A 1 263 ? 22.181 9.285 -22.583 1.00 93.38 263 PHE A O 1
ATOM 2047 N N . HIS A 1 264 ? 20.392 8.075 -23.252 1.00 92.81 264 HIS A N 1
ATOM 2048 C CA . HIS A 1 264 ? 20.006 7.566 -21.938 1.00 92.81 264 HIS A CA 1
ATOM 2049 C C . HIS A 1 264 ? 20.434 6.117 -21.728 1.00 92.81 264 HIS A C 1
ATOM 2051 O O . HIS A 1 264 ? 20.263 5.253 -22.594 1.00 92.81 264 HIS A O 1
ATOM 2057 N N . PHE A 1 265 ? 20.871 5.836 -20.501 1.00 91.12 265 PHE A N 1
ATOM 2058 C CA . PHE A 1 265 ? 21.083 4.493 -19.974 1.00 91.12 265 PHE A CA 1
ATOM 2059 C C . PHE A 1 265 ? 20.361 4.351 -18.643 1.00 91.12 265 PHE A C 1
ATOM 2061 O O . PHE A 1 265 ? 20.492 5.206 -17.768 1.00 91.12 265 PHE A O 1
ATOM 2068 N N . GLY A 1 266 ? 19.638 3.258 -18.434 1.00 90.62 266 GLY A N 1
ATOM 2069 C CA . GLY A 1 266 ? 18.971 3.055 -17.159 1.00 90.62 266 GLY A CA 1
ATOM 2070 C C . GLY A 1 266 ? 17.998 1.897 -17.139 1.00 90.62 266 GLY A C 1
ATOM 2071 O O . GLY A 1 266 ? 18.122 0.937 -17.891 1.00 90.62 266 GLY A O 1
ATOM 2072 N N . VAL A 1 267 ? 17.024 1.989 -16.241 1.00 91.00 267 VAL A N 1
ATOM 2073 C CA . VAL A 1 267 ? 15.875 1.090 -16.197 1.00 91.00 267 VAL A CA 1
ATOM 2074 C C . VAL A 1 267 ? 14.629 1.945 -15.998 1.00 91.00 267 VAL A C 1
ATOM 2076 O O . VAL A 1 267 ? 14.406 2.491 -14.919 1.00 91.00 267 VAL A O 1
ATOM 2079 N N . LEU A 1 268 ? 13.813 2.059 -17.044 1.00 90.00 268 LEU A N 1
ATOM 2080 C CA . LEU A 1 268 ? 12.489 2.679 -17.009 1.00 90.00 268 LEU A CA 1
ATOM 2081 C C . LEU A 1 268 ? 11.427 1.583 -17.100 1.00 90.00 268 LEU A C 1
ATOM 2083 O O . LEU A 1 268 ? 11.247 0.986 -18.155 1.00 90.00 268 LEU A O 1
ATOM 2087 N N . LYS A 1 269 ? 10.728 1.316 -15.995 1.00 89.44 269 LYS A N 1
ATOM 2088 C CA . LYS A 1 269 ? 9.554 0.437 -15.933 1.00 89.44 269 LYS A CA 1
ATOM 2089 C C . LYS A 1 269 ? 8.309 1.232 -16.316 1.00 89.44 269 LYS A C 1
ATOM 2091 O O . LYS A 1 269 ? 7.915 2.141 -15.578 1.00 89.44 269 LYS A O 1
ATOM 2096 N N . LEU A 1 270 ? 7.659 0.830 -17.405 1.00 85.69 270 LEU A N 1
ATOM 2097 C CA . LEU A 1 270 ? 6.355 1.362 -17.794 1.00 85.69 270 LEU A CA 1
ATOM 2098 C C . LEU A 1 270 ? 5.224 0.684 -16.989 1.00 85.69 270 LEU A C 1
ATOM 2100 O O . LEU A 1 270 ? 5.319 -0.512 -16.663 1.00 85.69 270 LEU A O 1
ATOM 2104 N N . PRO A 1 271 ? 4.163 1.427 -16.614 1.00 80.31 271 PRO A N 1
ATOM 2105 C CA . PRO A 1 271 ? 3.056 0.874 -15.843 1.00 80.31 271 PRO A CA 1
ATOM 2106 C C . PRO A 1 271 ? 2.247 -0.142 -16.658 1.00 80.31 271 PRO A C 1
ATOM 2108 O O . PRO A 1 271 ? 2.374 -0.237 -17.874 1.00 80.31 271 PRO A O 1
ATOM 2111 N N . LEU A 1 272 ? 1.391 -0.913 -15.987 1.00 77.38 272 LEU A N 1
ATOM 2112 C CA . LEU A 1 272 ? 0.365 -1.704 -16.673 1.00 77.38 272 LEU A CA 1
ATOM 2113 C C . LEU A 1 272 ? -0.890 -0.872 -16.840 1.00 77.38 272 LEU A C 1
ATOM 2115 O O . LEU A 1 272 ? -1.274 -0.182 -15.903 1.00 77.38 272 LEU A O 1
ATOM 2119 N N . VAL A 1 273 ? -1.535 -1.007 -17.994 1.00 74.75 273 VAL A N 1
ATOM 2120 C CA . VAL A 1 273 ? -2.835 -0.396 -18.263 1.00 74.75 273 VAL A CA 1
ATOM 2121 C C . VAL A 1 273 ? -3.947 -1.397 -17.950 1.00 74.75 273 VAL A C 1
ATOM 2123 O O . VAL A 1 273 ? -3.869 -2.565 -18.333 1.00 74.75 273 VAL A O 1
ATOM 2126 N N . ASN A 1 274 ? -5.008 -0.944 -17.287 1.00 67.75 274 ASN A N 1
ATOM 2127 C CA . ASN A 1 274 ? -6.227 -1.716 -17.108 1.00 67.75 274 ASN A CA 1
ATOM 2128 C C . ASN A 1 274 ? -6.974 -1.825 -18.451 1.00 67.75 274 ASN A C 1
ATOM 2130 O O . ASN A 1 274 ? -7.446 -0.806 -18.959 1.00 67.75 274 ASN A O 1
ATOM 2134 N N . PRO A 1 275 ? -7.158 -3.035 -19.013 1.00 67.56 275 PRO A N 1
ATOM 2135 C CA . PRO A 1 275 ? -7.874 -3.219 -20.275 1.00 67.56 275 PRO A CA 1
ATOM 2136 C C . PRO A 1 275 ? -9.335 -2.755 -20.240 1.00 67.56 275 PRO A C 1
ATOM 2138 O O . PRO A 1 275 ? -9.918 -2.531 -21.296 1.00 67.56 275 PRO A O 1
ATOM 2141 N N . ALA A 1 276 ? -9.936 -2.643 -19.052 1.00 67.12 276 ALA A N 1
ATOM 2142 C CA . ALA A 1 276 ? -11.315 -2.189 -18.889 1.00 67.12 276 ALA A CA 1
ATOM 2143 C C . ALA A 1 276 ? -11.471 -0.655 -18.898 1.00 67.12 276 ALA A C 1
ATOM 2145 O O . ALA A 1 276 ? -12.601 -0.168 -18.933 1.00 67.12 276 ALA A O 1
ATOM 2146 N N . ASP A 1 277 ? -10.373 0.105 -18.852 1.00 69.88 277 ASP A N 1
ATOM 2147 C CA . ASP A 1 277 ? -10.420 1.569 -18.830 1.00 69.88 277 ASP A CA 1
ATOM 2148 C C . ASP A 1 277 ? -10.602 2.144 -20.246 1.00 69.88 277 ASP A C 1
ATOM 2150 O O . ASP A 1 277 ? -10.144 1.564 -21.233 1.00 69.88 277 ASP A O 1
ATOM 2154 N N . SER A 1 278 ? -11.261 3.303 -20.354 1.00 74.38 278 SER A N 1
ATOM 2155 C CA . SER A 1 278 ? -11.408 4.034 -21.621 1.00 74.38 278 SER A CA 1
ATOM 2156 C C . SER A 1 278 ? -10.055 4.555 -22.128 1.00 74.38 278 SER A C 1
ATOM 2158 O O . SER A 1 278 ? -9.204 4.859 -21.294 1.00 74.38 278 SER A O 1
ATOM 2160 N N . PRO A 1 279 ? -9.848 4.744 -23.448 1.00 71.81 279 PRO A N 1
ATOM 2161 C CA . PRO A 1 279 ? -8.570 5.212 -24.004 1.00 71.81 279 PRO A CA 1
ATOM 2162 C C . PRO A 1 279 ? -7.983 6.453 -23.309 1.00 71.81 279 PRO A C 1
ATOM 2164 O O . PRO A 1 279 ? -6.797 6.471 -22.997 1.00 71.81 279 PRO A O 1
ATOM 2167 N N . ASP A 1 280 ? -8.817 7.436 -22.953 1.00 68.12 280 ASP A N 1
ATOM 2168 C CA . ASP A 1 280 ? -8.372 8.631 -22.215 1.00 68.12 280 ASP A CA 1
ATOM 2169 C C . ASP A 1 280 ? -7.802 8.295 -20.822 1.00 68.12 280 ASP A C 1
ATOM 2171 O O . ASP A 1 280 ? -6.793 8.852 -20.401 1.00 68.12 280 ASP A O 1
ATOM 2175 N N . LYS A 1 281 ? -8.404 7.327 -20.116 1.00 65.75 281 LYS A N 1
ATOM 2176 C CA . LYS A 1 281 ? -7.942 6.851 -18.799 1.00 65.75 281 LYS A CA 1
ATOM 2177 C C . LYS A 1 281 ? -6.724 5.933 -18.898 1.00 65.75 281 LYS A C 1
ATOM 2179 O O . LYS A 1 281 ? -5.968 5.812 -17.940 1.00 65.75 281 LYS A O 1
ATOM 2184 N N . GLN A 1 282 ? -6.514 5.303 -20.052 1.00 67.19 282 GLN A N 1
ATOM 2185 C CA . GLN A 1 282 ? -5.313 4.514 -20.325 1.00 67.19 282 GLN A CA 1
ATOM 2186 C C . GLN A 1 282 ? -4.062 5.402 -20.460 1.00 67.19 282 GLN A C 1
ATOM 2188 O O . GLN A 1 282 ? -2.975 4.973 -20.079 1.00 67.19 282 GLN A O 1
ATOM 2193 N N . GLY A 1 283 ? -4.212 6.650 -20.925 1.00 62.12 283 GLY A N 1
ATOM 2194 C CA . GLY A 1 283 ? -3.136 7.652 -20.927 1.00 62.12 283 GLY A CA 1
ATOM 2195 C C . GLY A 1 283 ? -2.789 8.198 -19.533 1.00 62.12 283 GLY A C 1
ATOM 2196 O O . GLY A 1 283 ? -1.641 8.547 -19.268 1.00 62.12 283 GLY A O 1
ATOM 2197 N N . ASP A 1 284 ? -3.753 8.198 -18.610 1.00 64.81 284 ASP A N 1
ATOM 2198 C CA . ASP A 1 284 ? -3.632 8.755 -17.251 1.00 64.81 284 ASP A CA 1
ATOM 2199 C C . ASP A 1 284 ? -2.849 7.852 -16.265 1.00 64.81 284 ASP A C 1
ATOM 2201 O O . ASP A 1 284 ? -2.423 8.245 -15.174 1.00 64.81 284 ASP A O 1
ATOM 2205 N N . VAL A 1 285 ? -2.581 6.609 -16.672 1.00 66.69 285 VAL A N 1
ATOM 2206 C CA . VAL A 1 285 ? -1.816 5.624 -15.888 1.00 66.69 285 VAL A CA 1
ATOM 2207 C C . VAL A 1 285 ? -0.396 6.116 -15.588 1.00 66.69 285 VAL A C 1
ATOM 2209 O O . VAL A 1 285 ? 0.166 5.783 -14.542 1.00 66.69 285 VAL A O 1
ATOM 2212 N N . VAL A 1 286 ? 0.153 6.956 -16.468 1.00 67.25 286 VAL A N 1
ATOM 2213 C CA . VAL A 1 286 ? 1.450 7.626 -16.317 1.00 67.25 286 VAL A CA 1
ATOM 2214 C C . VAL A 1 286 ? 1.496 8.498 -15.059 1.00 67.25 286 VAL A C 1
ATOM 2216 O O . VAL A 1 286 ? 2.443 8.407 -14.271 1.00 67.25 286 VAL A O 1
ATOM 2219 N N . HIS A 1 287 ? 0.466 9.315 -14.842 1.00 58.78 287 HIS A N 1
ATOM 2220 C CA . HIS A 1 287 ? 0.448 10.301 -13.767 1.00 58.78 287 HIS A CA 1
ATOM 2221 C C . HIS A 1 287 ? 0.068 9.680 -12.432 1.00 58.78 287 HIS A C 1
ATOM 2223 O O . HIS A 1 287 ? 0.721 9.929 -11.420 1.00 58.78 287 HIS A O 1
ATOM 2229 N N . HIS A 1 288 ? -0.946 8.821 -12.426 1.00 58.03 288 HIS A N 1
ATOM 2230 C CA . HIS A 1 288 ? -1.506 8.339 -11.174 1.00 58.03 288 HIS A CA 1
ATOM 2231 C C . HIS A 1 288 ? -0.922 7.003 -10.714 1.00 58.03 288 HIS A C 1
ATOM 2233 O O . HIS A 1 288 ? -0.806 6.783 -9.510 1.00 58.03 288 HIS A O 1
ATOM 2239 N N . GLY A 1 289 ? -0.558 6.087 -11.619 1.00 56.38 289 GLY A N 1
ATOM 2240 C CA . GLY A 1 289 ? -0.081 4.747 -11.237 1.00 56.38 289 GLY A CA 1
ATOM 2241 C C . GLY A 1 289 ? -1.059 3.943 -10.360 1.00 56.38 289 GLY A C 1
ATOM 2242 O O . GLY A 1 289 ? -0.702 2.883 -9.841 1.00 56.38 289 GLY A O 1
ATOM 2243 N N . ILE A 1 290 ? -2.297 4.433 -10.188 1.00 52.47 290 ILE A N 1
ATOM 2244 C CA . ILE A 1 290 ? -3.275 3.930 -9.215 1.00 52.47 290 ILE A CA 1
ATOM 2245 C C . ILE A 1 290 ? -3.740 2.522 -9.582 1.00 52.47 290 ILE A C 1
ATOM 2247 O O . ILE A 1 290 ? -4.147 1.785 -8.699 1.00 52.47 290 ILE A O 1
ATOM 2251 N N . GLN A 1 291 ? -3.630 2.081 -10.835 1.00 60.03 291 GLN A N 1
ATOM 2252 C CA . GLN A 1 291 ? -4.127 0.763 -11.238 1.00 60.03 291 GLN A CA 1
ATOM 2253 C C . GLN A 1 291 ? -3.417 -0.399 -10.520 1.00 60.03 291 GLN A C 1
ATOM 2255 O O . GLN A 1 291 ? -4.086 -1.342 -10.101 1.00 60.03 291 GLN A O 1
ATOM 2260 N N . GLU A 1 292 ? -2.097 -0.334 -10.288 1.00 65.50 292 GLU A N 1
ATOM 2261 C CA . GLU A 1 292 ? -1.402 -1.372 -9.507 1.00 65.50 292 GLU A CA 1
ATOM 2262 C C . GLU A 1 292 ? -1.823 -1.335 -8.031 1.00 65.50 292 GLU A C 1
ATOM 2264 O O . GLU A 1 292 ? -2.115 -2.378 -7.446 1.00 65.50 292 GLU A O 1
ATOM 2269 N N . GLY A 1 293 ? -1.884 -0.142 -7.430 1.00 73.94 293 GLY A N 1
ATOM 2270 C CA . GLY A 1 293 ? -2.321 0.037 -6.043 1.00 73.94 293 GLY A CA 1
ATOM 2271 C C . GLY A 1 293 ? -3.771 -0.403 -5.828 1.00 73.94 293 GLY A C 1
ATOM 2272 O O . GLY A 1 293 ? -4.066 -1.115 -4.873 1.00 73.94 293 GLY A O 1
ATOM 2273 N N . GLN A 1 294 ? -4.656 -0.068 -6.763 1.00 79.75 294 GLN A N 1
ATOM 2274 C CA . GLN A 1 294 ? -6.069 -0.423 -6.744 1.00 79.75 294 GLN A CA 1
ATOM 2275 C C . GLN A 1 294 ? -6.281 -1.923 -6.943 1.00 79.75 294 GLN A C 1
ATOM 2277 O O . GLN A 1 294 ? -7.119 -2.509 -6.264 1.00 79.75 294 GLN A O 1
ATOM 2282 N N . LEU A 1 295 ? -5.512 -2.572 -7.826 1.00 78.19 295 LEU A N 1
ATOM 2283 C CA . LEU A 1 295 ? -5.532 -4.031 -7.954 1.00 78.19 295 LEU A CA 1
ATOM 2284 C C . LEU A 1 295 ? -5.017 -4.712 -6.683 1.00 78.19 295 LEU A C 1
ATOM 2286 O O . LEU A 1 295 ? -5.594 -5.715 -6.269 1.00 78.19 295 LEU A O 1
ATOM 2290 N N . LYS A 1 296 ? -3.972 -4.174 -6.038 1.00 85.25 296 LYS A N 1
ATOM 2291 C CA . LYS A 1 296 ? -3.512 -4.677 -4.733 1.00 85.25 296 LYS A CA 1
ATOM 2292 C C . LYS A 1 296 ? -4.603 -4.535 -3.674 1.00 85.25 296 LYS A C 1
ATOM 2294 O O . LYS A 1 296 ? -4.868 -5.511 -2.990 1.00 85.25 296 LYS A O 1
ATOM 2299 N N . LEU A 1 297 ? -5.274 -3.383 -3.586 1.00 90.94 297 LEU A N 1
ATOM 2300 C CA . LEU A 1 297 ? -6.409 -3.171 -2.677 1.00 90.94 297 LEU A CA 1
ATOM 2301 C C . LEU A 1 297 ? -7.541 -4.164 -2.958 1.00 90.94 297 LEU A C 1
ATOM 2303 O O . LEU A 1 297 ? -7.969 -4.871 -2.050 1.00 90.94 297 LEU A O 1
ATOM 2307 N N . LYS A 1 298 ? -7.949 -4.303 -4.222 1.00 90.81 298 LYS A N 1
ATOM 2308 C CA . LYS A 1 298 ? -9.001 -5.238 -4.645 1.00 90.81 298 LYS A CA 1
ATOM 2309 C C . LYS A 1 298 ? -8.662 -6.705 -4.362 1.00 90.81 298 LYS A C 1
ATOM 2311 O O . LYS A 1 298 ? -9.566 -7.503 -4.160 1.00 90.81 298 LYS A O 1
ATOM 2316 N N . ASN A 1 299 ? -7.385 -7.076 -4.371 1.00 92.19 299 ASN A N 1
ATOM 2317 C CA . ASN A 1 299 ? -6.948 -8.439 -4.059 1.00 92.19 299 ASN A CA 1
ATOM 2318 C C . ASN A 1 299 ? -6.615 -8.638 -2.574 1.00 92.19 299 ASN A C 1
ATOM 2320 O O . ASN A 1 299 ? -6.390 -9.772 -2.162 1.00 92.19 299 ASN A O 1
ATOM 2324 N N . ALA A 1 300 ? -6.554 -7.560 -1.792 1.00 96.88 300 ALA A N 1
ATOM 2325 C CA . ALA A 1 300 ? -6.202 -7.609 -0.387 1.00 96.88 300 ALA A CA 1
ATOM 2326 C C . ALA A 1 300 ? -7.411 -7.916 0.496 1.00 96.88 300 ALA A C 1
ATOM 2328 O O . ALA A 1 300 ? -8.570 -7.625 0.178 1.00 96.88 300 ALA A O 1
ATOM 2329 N N . SER A 1 301 ? -7.090 -8.467 1.658 1.00 98.25 301 SER A N 1
ATOM 2330 C CA . SER A 1 301 ? -8.026 -8.815 2.710 1.00 98.25 301 SER A CA 1
ATOM 2331 C C . SER A 1 301 ? -7.598 -8.185 4.035 1.00 98.25 301 SER A C 1
ATOM 2333 O O . SER A 1 301 ? -6.449 -8.314 4.459 1.00 98.25 301 SER A O 1
ATOM 2335 N N . ILE A 1 302 ? -8.517 -7.488 4.704 1.00 98.69 302 ILE A N 1
ATOM 2336 C CA . ILE A 1 302 ? -8.248 -6.817 5.983 1.00 98.69 302 ILE A CA 1
ATOM 2337 C C . ILE A 1 302 ? -9.219 -7.325 7.043 1.00 98.69 302 ILE A C 1
ATOM 2339 O O . ILE A 1 302 ? -10.428 -7.327 6.818 1.00 98.69 302 ILE A O 1
ATOM 2343 N N . LEU A 1 303 ? -8.694 -7.720 8.203 1.00 98.62 303 LEU A N 1
ATOM 2344 C CA . LEU A 1 303 ? -9.496 -8.028 9.385 1.00 98.62 303 LEU A CA 1
ATOM 2345 C C . LEU A 1 303 ? -9.554 -6.805 10.300 1.00 98.62 303 LEU A C 1
ATOM 2347 O O . LEU A 1 303 ? -8.523 -6.369 10.806 1.00 98.62 303 LEU A O 1
ATOM 2351 N N . VAL A 1 304 ? -10.748 -6.282 10.549 1.00 98.50 304 VAL A N 1
ATOM 2352 C CA . VAL A 1 304 ? -11.001 -5.203 11.506 1.00 98.50 304 VAL A CA 1
ATOM 2353 C C . VAL A 1 304 ? -11.613 -5.805 12.766 1.00 98.50 304 VAL A C 1
ATOM 2355 O O . VAL A 1 304 ? -12.704 -6.377 12.725 1.00 98.50 304 VAL A O 1
ATOM 2358 N N . VAL A 1 305 ? -10.900 -5.698 13.886 1.00 97.75 305 VAL A N 1
ATOM 2359 C CA . VAL A 1 305 ? -11.344 -6.231 15.179 1.00 97.75 305 VAL A CA 1
ATOM 2360 C C . VAL A 1 305 ? -11.899 -5.092 16.022 1.00 97.75 305 VAL 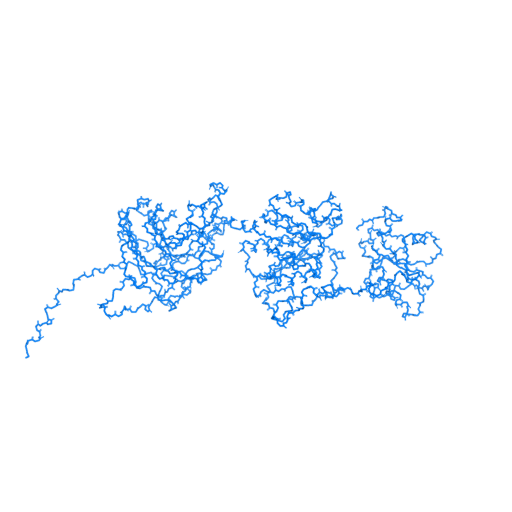A C 1
ATOM 2362 O O . VAL A 1 305 ? -11.152 -4.225 16.469 1.00 97.75 305 VAL A O 1
ATOM 2365 N N . GLY A 1 306 ? -13.215 -5.105 16.213 1.00 95.56 306 GLY A N 1
ATOM 2366 C CA . GLY A 1 306 ? -14.013 -4.035 16.797 1.00 95.56 306 GLY A CA 1
ATOM 2367 C C . GLY A 1 306 ? -14.704 -3.193 15.722 1.00 95.56 306 GLY A C 1
ATOM 2368 O O . GLY A 1 306 ? -14.051 -2.535 14.915 1.00 95.56 306 GLY A O 1
ATOM 2369 N N . ALA A 1 307 ? -16.034 -3.150 15.754 1.00 95.94 307 ALA A N 1
ATOM 2370 C CA . ALA A 1 307 ? -16.891 -2.278 14.946 1.00 95.94 307 ALA A CA 1
ATOM 2371 C C . ALA A 1 307 ? -17.334 -1.028 15.739 1.00 95.94 307 ALA A C 1
ATOM 2373 O O . ALA A 1 307 ? -18.389 -0.452 15.496 1.00 95.94 307 ALA A O 1
ATOM 2374 N N . GLY A 1 308 ? -16.517 -0.598 16.706 1.00 93.94 308 GLY A N 1
ATOM 2375 C CA . GLY A 1 308 ? -16.772 0.557 17.566 1.00 93.94 308 GLY A CA 1
ATOM 2376 C C . GLY A 1 308 ? -16.326 1.898 16.968 1.00 93.94 308 GLY A C 1
ATOM 2377 O O . GLY A 1 308 ? -16.275 2.083 15.754 1.00 93.94 308 GLY A O 1
ATOM 2378 N N . GLY A 1 309 ? -15.975 2.858 17.833 1.00 94.31 309 GLY A N 1
ATOM 2379 C CA . GLY A 1 309 ? -15.634 4.227 17.413 1.00 94.31 309 GLY A CA 1
ATOM 2380 C C . GLY A 1 309 ? -14.378 4.338 16.539 1.00 94.31 309 GLY A C 1
ATOM 2381 O O . GLY A 1 309 ? -14.262 5.285 15.768 1.00 94.31 309 GLY A O 1
ATOM 2382 N N . LEU A 1 310 ? -13.453 3.378 16.646 1.00 96.50 310 LEU A N 1
ATOM 2383 C CA . LEU A 1 310 ? -12.264 3.264 15.791 1.00 96.50 310 LEU A CA 1
ATOM 2384 C C . LEU A 1 310 ? -12.564 2.486 14.499 1.00 96.50 310 LEU A C 1
ATOM 2386 O O . LEU A 1 310 ? -12.172 2.899 13.411 1.00 96.50 310 LEU A O 1
ATOM 2390 N N . GLY A 1 311 ? -13.292 1.371 14.612 1.00 97.50 311 GLY A N 1
ATOM 2391 C CA . GLY A 1 311 ? -13.585 0.489 13.482 1.00 97.50 311 GLY A CA 1
ATOM 2392 C C . GLY A 1 311 ? -14.554 1.096 12.473 1.00 97.50 311 GLY A C 1
ATOM 2393 O O . GLY A 1 311 ? -14.341 0.973 11.271 1.00 97.50 311 GLY A O 1
ATOM 2394 N N . CYS A 1 312 ? -15.584 1.809 12.940 1.00 97.81 312 CYS A N 1
ATOM 2395 C CA . CYS A 1 312 ? -16.572 2.483 12.093 1.00 97.81 312 CYS A CA 1
ATOM 2396 C C . CYS A 1 312 ? -15.946 3.393 11.014 1.00 97.81 312 CYS A C 1
ATOM 2398 O O . CYS A 1 312 ? -16.245 3.199 9.835 1.00 97.81 312 CYS A O 1
ATOM 2400 N N . PRO A 1 313 ? -15.115 4.396 11.358 1.00 97.88 313 PRO A N 1
ATOM 2401 C CA . PRO A 1 313 ? -14.450 5.242 10.363 1.00 97.88 313 PRO A CA 1
ATOM 2402 C C . PRO A 1 313 ? -13.444 4.457 9.506 1.00 97.88 313 PRO A C 1
ATOM 2404 O O . PRO A 1 313 ? -13.399 4.659 8.293 1.00 97.88 313 PRO A O 1
ATOM 2407 N N . ALA A 1 314 ? -12.699 3.508 10.091 1.00 98.38 314 ALA A N 1
ATOM 2408 C CA . ALA A 1 314 ? -11.740 2.702 9.339 1.00 98.38 314 ALA A CA 1
ATOM 2409 C C . ALA A 1 314 ? -12.425 1.899 8.216 1.00 98.38 314 ALA A C 1
ATOM 2411 O O . ALA A 1 314 ? -12.016 1.959 7.058 1.00 98.38 314 ALA A O 1
ATOM 2412 N N . LEU A 1 315 ? -13.516 1.201 8.540 1.00 98.56 315 LEU A N 1
ATOM 2413 C CA . LEU A 1 315 ? -14.292 0.398 7.594 1.00 98.56 315 LEU A CA 1
ATOM 2414 C C . LEU A 1 315 ? -14.848 1.228 6.431 1.00 98.56 315 LEU A C 1
ATOM 2416 O O . LEU A 1 315 ? -14.823 0.757 5.296 1.00 98.56 315 LEU A O 1
ATOM 2420 N N . GLN A 1 316 ? -15.301 2.462 6.683 1.00 98.06 316 GLN A N 1
ATOM 2421 C CA . GLN A 1 316 ? -15.827 3.346 5.633 1.00 98.06 316 GLN A CA 1
ATOM 2422 C C . GLN A 1 316 ? -14.775 3.649 4.573 1.00 98.06 316 GLN A C 1
ATOM 2424 O O . GLN A 1 316 ? -15.027 3.468 3.382 1.00 98.06 316 GLN A O 1
ATOM 2429 N N . TYR A 1 317 ? -13.584 4.073 5.002 1.00 98.12 317 TYR A N 1
ATOM 2430 C CA . TYR A 1 317 ? -12.519 4.433 4.071 1.00 98.12 317 TYR A CA 1
ATOM 2431 C C . TYR A 1 317 ? -11.891 3.216 3.396 1.00 98.12 317 TYR A C 1
ATOM 2433 O O . TYR A 1 317 ? -11.557 3.297 2.217 1.00 98.12 317 TYR A O 1
ATOM 2441 N N . LEU A 1 318 ? -11.783 2.073 4.080 1.00 98.38 318 LEU A N 1
ATOM 2442 C CA . LEU A 1 318 ? -11.308 0.834 3.456 1.00 98.38 318 LEU A CA 1
ATOM 2443 C C . LEU A 1 318 ? -12.285 0.318 2.388 1.00 98.38 318 LEU A C 1
ATOM 2445 O O . LEU A 1 318 ? -11.857 -0.097 1.310 1.00 98.38 318 LEU A O 1
ATOM 2449 N N . ALA A 1 319 ? -13.592 0.393 2.650 1.00 97.62 319 ALA A N 1
ATOM 2450 C CA . ALA A 1 319 ? -14.616 0.034 1.675 1.00 97.62 319 ALA A CA 1
ATOM 2451 C C . ALA A 1 319 ? -14.619 0.985 0.467 1.00 97.62 319 ALA A C 1
ATOM 2453 O O . ALA A 1 319 ? -14.620 0.535 -0.682 1.00 97.62 319 ALA A O 1
ATOM 2454 N N . ALA A 1 320 ? -14.566 2.297 0.719 1.00 95.19 320 ALA A N 1
ATOM 2455 C CA . ALA A 1 320 ? -14.507 3.316 -0.327 1.00 95.19 320 ALA A CA 1
ATOM 2456 C C . ALA A 1 320 ? -13.231 3.200 -1.181 1.00 95.19 320 ALA A C 1
ATOM 2458 O O . ALA A 1 320 ? -13.288 3.374 -2.395 1.00 95.19 320 ALA A O 1
ATOM 2459 N N . ALA A 1 321 ? -12.099 2.830 -0.572 1.00 92.62 321 ALA A N 1
ATOM 2460 C CA . ALA A 1 321 ? -10.844 2.560 -1.274 1.00 92.62 321 ALA A CA 1
ATOM 2461 C C . ALA A 1 321 ? -10.877 1.273 -2.122 1.00 92.62 321 ALA A C 1
ATOM 2463 O O . ALA A 1 321 ? -9.947 1.014 -2.883 1.00 92.62 321 ALA A O 1
ATOM 2464 N N . GLY A 1 322 ? -11.929 0.455 -2.013 1.00 92.75 322 GLY A N 1
ATOM 2465 C CA . GLY A 1 322 ? -12.094 -0.758 -2.811 1.00 92.75 322 GLY A CA 1
ATOM 2466 C C . GLY A 1 322 ? -11.211 -1.917 -2.356 1.00 92.75 322 GLY A C 1
ATOM 2467 O O . GLY A 1 322 ? -10.723 -2.672 -3.199 1.00 92.75 322 GLY A O 1
ATOM 2468 N N . VAL A 1 323 ? -10.994 -2.058 -1.043 1.00 97.50 323 VAL A N 1
ATOM 2469 C CA . VAL A 1 323 ? -10.410 -3.281 -0.475 1.00 97.50 323 VAL A CA 1
ATOM 2470 C C . VAL A 1 323 ? -11.297 -4.474 -0.830 1.00 97.50 323 VAL A C 1
ATOM 2472 O O . VAL A 1 323 ? -12.505 -4.419 -0.632 1.00 97.50 323 VAL A O 1
ATOM 2475 N N . GLY A 1 324 ? -10.710 -5.550 -1.353 1.00 96.44 324 GLY A N 1
ATOM 2476 C CA . GLY A 1 324 ? -11.462 -6.690 -1.882 1.00 96.44 324 GLY A CA 1
ATOM 2477 C C . GLY A 1 324 ? -12.319 -7.405 -0.851 1.00 96.44 324 GLY A C 1
ATOM 2478 O O . GLY A 1 324 ? -13.474 -7.738 -1.121 1.00 96.44 324 GLY A O 1
ATOM 2479 N N . ARG A 1 325 ? -11.742 -7.642 0.331 1.00 98.50 325 ARG A N 1
ATOM 2480 C CA . ARG A 1 325 ? -12.382 -8.396 1.408 1.00 98.50 325 ARG A CA 1
ATOM 2481 C C . ARG A 1 325 ? -12.156 -7.738 2.767 1.00 98.50 325 ARG A C 1
ATOM 2483 O O . ARG A 1 325 ? -11.017 -7.509 3.168 1.00 98.50 3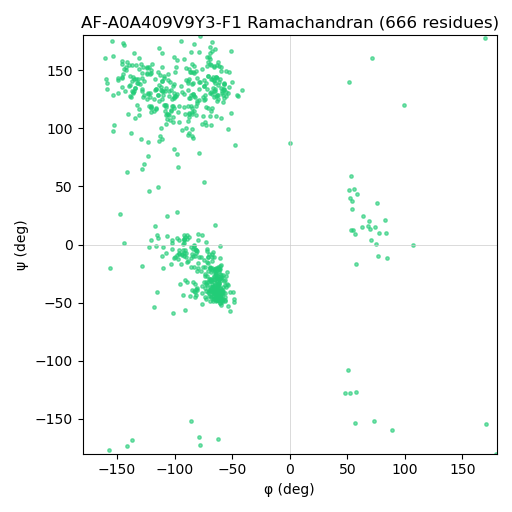25 ARG A O 1
ATOM 2490 N N . LEU A 1 326 ? -13.238 -7.490 3.498 1.00 98.69 326 LEU A N 1
ATOM 2491 C CA . LEU A 1 326 ? -13.226 -6.955 4.858 1.00 98.69 326 LEU A CA 1
ATOM 2492 C C . LEU A 1 326 ? -13.843 -7.966 5.824 1.00 98.69 326 LEU A C 1
ATOM 2494 O O . LEU A 1 326 ? -15.033 -8.259 5.753 1.00 98.69 326 LEU A O 1
ATOM 2498 N N . GLY A 1 327 ? -13.035 -8.486 6.742 1.00 98.38 327 GLY A N 1
ATOM 2499 C CA . GLY A 1 327 ? -13.520 -9.245 7.889 1.00 98.38 327 GLY A CA 1
ATOM 2500 C C . GLY A 1 327 ? -13.808 -8.306 9.047 1.00 98.38 327 GLY A C 1
ATOM 2501 O O . GLY A 1 327 ? -12.973 -7.462 9.361 1.00 98.38 327 GLY A O 1
ATOM 2502 N N . ILE A 1 328 ? -14.958 -8.453 9.696 1.00 98.44 328 ILE A N 1
ATOM 2503 C CA . ILE A 1 328 ? -15.348 -7.626 10.842 1.00 98.44 328 ILE A CA 1
ATOM 2504 C C . ILE A 1 328 ? -15.602 -8.544 12.029 1.00 98.44 328 ILE A C 1
ATOM 2506 O O . ILE A 1 328 ? -16.492 -9.390 11.962 1.00 98.44 328 ILE A O 1
ATOM 2510 N N . VAL A 1 329 ? -14.834 -8.372 13.106 1.00 97.31 329 VAL A N 1
ATOM 2511 C CA . VAL A 1 329 ? -15.001 -9.126 14.356 1.00 97.31 329 VAL A CA 1
ATOM 2512 C C . VAL A 1 329 ? -15.593 -8.209 15.411 1.00 97.31 329 VAL A C 1
ATOM 2514 O O . VAL A 1 329 ? -14.924 -7.284 15.863 1.00 97.31 329 VAL A O 1
ATOM 2517 N N . ASP A 1 330 ? -16.834 -8.461 15.806 1.00 94.00 330 ASP A N 1
ATOM 2518 C CA . ASP A 1 330 ? -17.490 -7.788 16.927 1.00 94.00 330 ASP A CA 1
ATOM 2519 C C . ASP A 1 330 ? -18.646 -8.670 17.421 1.00 94.00 330 ASP A C 1
ATOM 2521 O O . ASP A 1 330 ? -19.349 -9.283 16.617 1.00 94.00 330 ASP A O 1
ATOM 2525 N N . HIS A 1 331 ? -18.823 -8.768 18.734 1.00 90.31 331 HIS A N 1
ATOM 2526 C CA . HIS A 1 331 ? -19.843 -9.622 19.350 1.00 90.31 331 HIS A CA 1
ATOM 2527 C C . HIS A 1 331 ? -21.014 -8.823 19.935 1.00 90.31 331 HIS A C 1
ATOM 2529 O O . HIS A 1 331 ? -22.013 -9.417 20.342 1.00 90.31 331 HIS A O 1
ATOM 2535 N N . ASP A 1 332 ? -20.915 -7.494 19.953 1.00 90.88 332 ASP A N 1
ATOM 2536 C CA . ASP A 1 332 ? -21.919 -6.624 20.546 1.00 90.88 332 ASP A CA 1
ATOM 2537 C C . ASP A 1 332 ? -23.058 -6.294 19.576 1.00 90.88 332 ASP A C 1
ATOM 2539 O O . ASP A 1 332 ? -22.967 -6.416 18.346 1.00 90.88 332 ASP A O 1
ATOM 2543 N N . THR A 1 333 ? -24.132 -5.755 20.148 1.00 93.75 333 THR A N 1
ATOM 2544 C CA . THR A 1 333 ? -25.219 -5.101 19.420 1.00 93.75 333 THR A CA 1
ATOM 2545 C C . THR A 1 333 ? -25.064 -3.581 19.403 1.00 93.75 333 THR A C 1
ATOM 2547 O O . THR A 1 333 ? -24.382 -2.989 20.238 1.00 93.75 333 THR A O 1
ATOM 2550 N N . VAL A 1 334 ? -25.709 -2.923 18.443 1.00 94.62 334 VAL A N 1
ATOM 2551 C CA . VAL A 1 334 ? -25.773 -1.460 18.360 1.00 94.62 334 VAL A CA 1
ATOM 2552 C C . VAL A 1 334 ? -26.635 -0.914 19.500 1.00 94.62 334 VAL A C 1
ATOM 2554 O O . VAL A 1 334 ? -27.779 -1.335 19.676 1.00 94.62 334 VAL A O 1
ATOM 2557 N N . GLU A 1 335 ? -26.116 0.081 20.215 1.00 88.25 335 GLU A N 1
ATOM 2558 C CA . GLU A 1 335 ? -26.798 0.764 21.320 1.00 88.25 335 GLU A CA 1
ATOM 2559 C C . GLU A 1 335 ? -26.854 2.276 21.072 1.00 88.25 335 GLU A C 1
ATOM 2561 O O . GLU A 1 335 ? -25.937 2.849 20.481 1.00 88.25 335 GLU A O 1
ATOM 2566 N N . ILE A 1 336 ? -27.917 2.939 21.543 1.00 90.06 336 ILE A N 1
ATOM 2567 C CA . ILE A 1 336 ? -28.128 4.387 21.349 1.00 90.06 336 ILE A CA 1
ATOM 2568 C C . ILE A 1 336 ? -26.977 5.206 21.950 1.00 90.06 336 ILE A C 1
ATOM 2570 O O . ILE A 1 336 ? -26.464 6.117 21.299 1.00 90.06 336 ILE A O 1
ATOM 2574 N N . SER A 1 337 ? -26.511 4.840 23.147 1.00 87.00 337 SER A N 1
ATOM 2575 C CA . SER A 1 337 ? -25.401 5.494 23.862 1.00 87.00 337 SER A CA 1
ATOM 2576 C C . SER A 1 337 ? -24.068 5.454 23.095 1.00 87.00 337 SER A C 1
ATOM 2578 O O . SER A 1 337 ? -23.161 6.260 23.330 1.00 87.00 337 SER A O 1
ATOM 2580 N N . ASN A 1 338 ? -23.954 4.559 22.114 1.00 90.56 338 ASN A N 1
ATOM 2581 C CA . ASN A 1 338 ? -22.762 4.371 21.301 1.00 90.56 338 ASN A CA 1
ATOM 2582 C C . ASN A 1 338 ? -22.779 5.156 19.976 1.00 90.56 338 ASN A C 1
ATOM 2584 O O . ASN A 1 338 ? -21.712 5.394 19.395 1.00 90.56 338 ASN A O 1
ATOM 2588 N N . LEU A 1 339 ? -23.944 5.640 19.529 1.00 92.56 339 LEU A N 1
ATOM 2589 C CA . LEU A 1 339 ? -24.101 6.323 18.236 1.00 92.56 339 LEU A CA 1
ATOM 2590 C C . LEU A 1 339 ? -23.319 7.643 18.135 1.00 92.56 339 LEU A C 1
ATOM 2592 O O . LEU A 1 339 ? -22.918 8.022 17.040 1.00 92.56 339 LEU A O 1
ATOM 2596 N N . GLN A 1 340 ? -23.005 8.300 19.259 1.00 89.75 340 GLN A N 1
ATOM 2597 C CA . GLN A 1 340 ? -22.208 9.541 19.276 1.00 89.75 340 GLN A CA 1
ATOM 2598 C C . GLN A 1 340 ? -20.783 9.382 18.706 1.00 89.75 340 GLN A C 1
ATOM 2600 O O . GLN A 1 340 ? -20.169 10.362 18.289 1.00 89.75 340 GLN A O 1
ATOM 2605 N N . ARG A 1 341 ? -20.263 8.145 18.663 1.00 92.25 341 ARG A N 1
ATOM 2606 C CA . ARG A 1 341 ? -18.920 7.821 18.143 1.00 92.25 341 ARG A CA 1
ATOM 2607 C C . ARG A 1 341 ? -18.893 6.700 17.102 1.00 92.25 341 ARG A C 1
ATOM 2609 O O . ARG A 1 341 ? -17.921 6.589 16.363 1.00 92.25 341 ARG A O 1
ATOM 2616 N N . GLN A 1 342 ? -19.936 5.874 17.021 1.00 95.31 342 GLN A N 1
ATOM 2617 C CA . GLN A 1 342 ? -20.023 4.732 16.103 1.00 95.31 342 GLN A CA 1
ATOM 2618 C C . GLN A 1 342 ? -20.810 5.097 14.839 1.00 95.31 342 GLN A C 1
ATOM 2620 O O . GLN A 1 342 ? -21.903 4.597 14.588 1.00 95.31 342 GLN A O 1
ATOM 2625 N N . ILE A 1 343 ? -20.229 5.992 14.039 1.00 95.00 343 ILE A N 1
ATOM 2626 C CA . ILE A 1 343 ? -20.896 6.674 12.915 1.00 95.00 343 ILE A CA 1
ATOM 2627 C C . ILE A 1 343 ? -21.298 5.772 11.733 1.00 95.00 343 ILE A C 1
ATOM 2629 O O . ILE A 1 343 ? -21.941 6.245 10.801 1.00 95.00 343 ILE A O 1
ATOM 2633 N N . LEU A 1 344 ? -20.915 4.491 11.739 1.00 95.25 344 LEU A N 1
ATOM 2634 C CA . LEU A 1 344 ? -21.370 3.519 10.738 1.00 95.25 344 LEU A CA 1
ATOM 2635 C C . LEU A 1 344 ? -22.785 2.997 11.047 1.00 95.25 344 LEU A C 1
ATOM 2637 O O . LEU A 1 344 ? -23.470 2.480 10.166 1.00 95.25 344 LEU A O 1
ATOM 2641 N N . HIS A 1 345 ? -23.215 3.132 12.302 1.00 97.62 345 HIS A N 1
ATOM 2642 C CA . HIS A 1 345 ? -24.513 2.697 12.797 1.00 97.62 345 HIS A CA 1
ATOM 2643 C C . HIS A 1 345 ? -25.483 3.878 12.902 1.00 97.62 345 HIS A C 1
ATOM 2645 O O . HIS A 1 345 ? -25.094 5.043 12.929 1.00 97.62 345 HIS A O 1
ATOM 2651 N N . ASN A 1 346 ? -26.777 3.576 12.969 1.00 96.06 346 ASN A N 1
ATOM 2652 C CA . ASN A 1 346 ? -27.830 4.577 13.128 1.00 96.06 346 ASN A CA 1
ATOM 2653 C C . ASN A 1 346 ? -28.978 4.056 14.004 1.00 96.06 346 ASN A C 1
ATOM 2655 O O . ASN A 1 346 ? -29.044 2.863 14.310 1.00 96.06 346 ASN A O 1
ATOM 2659 N N . GLU A 1 347 ? -29.911 4.941 14.365 1.00 95.25 347 GLU A N 1
ATOM 2660 C CA . GLU A 1 347 ? -31.057 4.620 15.228 1.00 95.25 347 GLU A CA 1
ATOM 2661 C C . GLU A 1 347 ? -31.895 3.436 14.722 1.00 95.25 347 GLU A C 1
ATOM 2663 O O . GLU A 1 347 ? -32.366 2.628 15.515 1.00 95.25 347 GLU A O 1
ATOM 2668 N N . LYS A 1 348 ? -32.021 3.259 13.399 1.00 96.25 348 LYS A N 1
ATOM 2669 C CA . LYS A 1 348 ? -32.781 2.140 12.811 1.00 96.25 348 LYS A CA 1
ATOM 2670 C C . LYS A 1 348 ? -32.080 0.791 12.966 1.00 96.25 348 LYS A C 1
ATOM 2672 O O . LYS A 1 348 ? -32.696 -0.244 12.731 1.00 96.25 348 LYS A O 1
ATOM 2677 N N . THR A 1 349 ? -30.792 0.797 13.303 1.00 96.00 349 THR A N 1
ATOM 2678 C CA . THR A 1 349 ? -29.980 -0.412 13.496 1.00 96.00 349 THR A CA 1
ATOM 2679 C C . THR A 1 349 ? -29.766 -0.764 14.964 1.00 96.00 349 THR A C 1
ATOM 2681 O O . THR A 1 349 ? -29.100 -1.755 15.239 1.00 96.00 349 THR A O 1
ATOM 2684 N N . VAL A 1 350 ? -30.329 0.004 15.904 1.00 95.25 350 VAL A N 1
ATOM 2685 C CA . VAL A 1 350 ? -30.260 -0.297 17.343 1.00 95.25 350 VAL A CA 1
ATOM 2686 C C . VAL A 1 350 ? -30.828 -1.694 17.616 1.00 95.25 350 VAL A C 1
ATOM 2688 O O . VAL A 1 350 ? -31.879 -2.061 17.093 1.00 95.25 350 VAL A O 1
ATOM 2691 N N . GLY A 1 351 ? -30.104 -2.490 18.406 1.00 92.25 351 GLY A N 1
ATOM 2692 C CA . GLY A 1 351 ? -30.414 -3.895 18.691 1.00 92.25 351 GLY A CA 1
ATOM 2693 C C . GLY A 1 351 ? -29.910 -4.902 17.647 1.00 92.25 351 GLY A C 1
ATOM 2694 O O . GLY A 1 351 ? -29.893 -6.097 17.926 1.00 92.25 351 GLY A O 1
ATOM 2695 N N . MET A 1 352 ? -29.455 -4.455 16.471 1.00 96.44 352 MET A N 1
ATOM 2696 C CA . MET A 1 352 ? -28.781 -5.316 15.489 1.00 96.44 352 MET A CA 1
ATOM 2697 C C . MET A 1 352 ? -27.346 -5.605 15.930 1.00 96.44 352 MET A C 1
ATOM 2699 O O . MET A 1 352 ? -26.719 -4.764 16.573 1.00 96.44 352 MET A O 1
ATOM 2703 N N . LEU A 1 353 ? -26.791 -6.753 15.542 1.00 97.25 353 LEU A N 1
ATOM 2704 C CA . LEU A 1 353 ? -25.366 -7.030 15.732 1.00 97.25 353 LEU A CA 1
ATOM 2705 C C . LEU A 1 353 ? -24.522 -5.979 15.000 1.00 97.25 353 LEU A C 1
ATOM 2707 O O . LEU A 1 353 ? -24.798 -5.652 13.838 1.00 97.25 353 LEU A O 1
ATOM 2711 N N . LYS A 1 354 ? -23.477 -5.457 15.657 1.00 97.75 354 LYS A N 1
ATOM 2712 C CA . LYS A 1 354 ? -22.629 -4.399 15.081 1.00 97.75 354 LYS A CA 1
ATOM 2713 C C . LYS A 1 354 ? -22.012 -4.837 13.754 1.00 97.75 354 LYS A C 1
ATOM 2715 O O . LYS A 1 354 ? -22.036 -4.070 12.795 1.00 97.75 354 LYS A O 1
ATOM 2720 N N . VAL A 1 355 ? -21.546 -6.086 13.654 1.00 97.94 355 VAL A N 1
ATOM 2721 C CA . VAL A 1 355 ? -20.975 -6.634 12.409 1.00 97.94 355 VAL A CA 1
ATOM 2722 C C . VAL A 1 355 ? -21.964 -6.643 11.243 1.00 97.94 355 VAL A C 1
ATOM 2724 O O . VAL A 1 355 ? -21.574 -6.365 10.112 1.00 97.94 355 VAL A O 1
ATOM 2727 N N . GLU A 1 356 ? -23.244 -6.917 11.499 1.00 97.69 356 GLU A N 1
ATOM 2728 C CA . GLU A 1 356 ? -24.282 -6.946 10.463 1.00 97.69 356 GLU A CA 1
ATOM 2729 C C . GLU A 1 356 ? -24.686 -5.532 10.039 1.00 97.69 356 GLU A C 1
ATOM 2731 O O . GLU A 1 356 ? -24.841 -5.253 8.847 1.00 97.69 356 GLU A O 1
ATOM 2736 N N . SER A 1 357 ? -24.823 -4.622 11.009 1.00 98.12 357 SER A N 1
ATOM 2737 C CA . SER A 1 357 ? -25.085 -3.204 10.748 1.00 98.12 357 SER A CA 1
ATOM 2738 C C . SER A 1 357 ? -23.949 -2.583 9.925 1.00 98.12 357 SER A C 1
ATOM 2740 O O . SER A 1 357 ? -24.197 -1.938 8.903 1.00 98.12 357 SER A O 1
ATOM 2742 N N . ALA A 1 358 ? -22.698 -2.868 10.299 1.00 97.94 358 ALA A N 1
ATOM 2743 C CA . ALA A 1 358 ? -21.511 -2.436 9.572 1.00 97.94 358 ALA A CA 1
ATOM 2744 C C . ALA A 1 358 ? -21.474 -2.989 8.141 1.00 97.94 358 ALA A C 1
ATOM 2746 O O . ALA A 1 358 ? -21.236 -2.234 7.200 1.00 97.94 358 ALA A O 1
ATOM 2747 N N . ALA A 1 359 ? -21.762 -4.281 7.955 1.00 98.00 359 ALA A N 1
ATOM 2748 C CA . ALA A 1 359 ? -21.796 -4.890 6.630 1.00 98.00 359 ALA A CA 1
ATOM 2749 C C . ALA A 1 359 ? -22.836 -4.232 5.718 1.00 98.00 359 ALA A C 1
ATOM 2751 O O . ALA A 1 359 ? -22.517 -3.900 4.579 1.00 98.00 359 ALA A O 1
ATOM 2752 N N . LYS A 1 360 ? -24.050 -3.963 6.218 1.00 97.62 360 LYS A N 1
ATOM 2753 C CA . LYS A 1 360 ? -25.081 -3.246 5.446 1.00 97.62 360 LYS A CA 1
ATOM 2754 C C . LYS A 1 360 ? -24.613 -1.858 5.018 1.00 97.62 360 LYS A C 1
ATOM 2756 O O . LYS A 1 360 ? -24.813 -1.482 3.867 1.00 97.62 360 LYS A O 1
ATOM 2761 N N . ALA A 1 361 ? -23.973 -1.114 5.916 1.00 97.44 361 ALA A N 1
ATOM 2762 C CA . ALA A 1 361 ? -23.446 0.207 5.598 1.00 97.44 361 ALA A CA 1
ATOM 2763 C C . ALA A 1 361 ? -22.312 0.147 4.558 1.00 97.44 361 ALA A C 1
ATOM 2765 O O . ALA A 1 361 ? -22.303 0.931 3.611 1.00 97.44 361 ALA A O 1
ATOM 2766 N N . ILE A 1 362 ? -21.402 -0.824 4.669 1.00 97.88 362 ILE A N 1
ATOM 2767 C CA . ILE A 1 362 ? -20.322 -1.042 3.694 1.00 97.88 362 ILE A CA 1
ATOM 2768 C C . ILE A 1 362 ? -20.879 -1.391 2.313 1.00 97.88 362 ILE A C 1
ATOM 2770 O O . ILE A 1 362 ? -20.409 -0.843 1.321 1.00 97.88 362 ILE A O 1
ATOM 2774 N N . GLN A 1 363 ? -21.902 -2.244 2.235 1.00 96.62 363 GLN A N 1
ATOM 2775 C CA . GLN A 1 363 ? -22.529 -2.610 0.960 1.00 96.62 363 GLN A CA 1
ATOM 2776 C C . GLN A 1 363 ? -23.194 -1.414 0.261 1.00 96.62 363 GLN A C 1
ATOM 2778 O O . GLN A 1 363 ? -23.243 -1.376 -0.967 1.00 96.62 363 GLN A O 1
ATOM 2783 N N . ILE A 1 364 ? -23.665 -0.415 1.019 1.00 96.75 364 ILE A N 1
ATOM 2784 C CA . ILE A 1 364 ? -24.157 0.855 0.460 1.00 96.75 364 ILE A CA 1
ATOM 2785 C C . ILE A 1 364 ? -22.997 1.687 -0.103 1.00 96.75 364 ILE A C 1
ATOM 2787 O O . ILE A 1 364 ? -23.136 2.282 -1.168 1.00 96.75 364 ILE A O 1
ATOM 2791 N N . ILE A 1 365 ? -21.860 1.730 0.601 1.00 96.31 365 ILE A N 1
ATOM 2792 C CA . ILE A 1 365 ? -20.669 2.483 0.178 1.00 96.31 365 ILE A CA 1
ATOM 2793 C C . ILE A 1 365 ? -20.062 1.871 -1.085 1.00 96.31 365 ILE A C 1
ATOM 2795 O O . ILE A 1 365 ? -19.749 2.586 -2.035 1.00 96.31 365 ILE A O 1
ATOM 2799 N N . ASN A 1 366 ? -19.862 0.554 -1.090 1.00 94.75 366 ASN A N 1
ATOM 2800 C CA . ASN A 1 366 ? -19.250 -0.152 -2.200 1.00 94.75 366 ASN A CA 1
ATOM 2801 C C . ASN A 1 366 ? -19.740 -1.613 -2.265 1.00 94.75 366 ASN A C 1
ATOM 2803 O O . ASN A 1 366 ? -19.232 -2.462 -1.528 1.00 94.75 366 ASN A O 1
ATOM 2807 N N . PRO A 1 367 ? -20.659 -1.945 -3.192 1.00 93.81 367 PRO A N 1
ATOM 2808 C CA . PRO A 1 367 ? -21.220 -3.292 -3.308 1.00 93.81 367 PRO A CA 1
ATOM 2809 C C . PRO A 1 367 ? -20.236 -4.330 -3.869 1.00 93.81 367 PRO A C 1
ATOM 2811 O O . PRO A 1 367 ? -20.565 -5.508 -3.961 1.00 93.81 367 PRO A O 1
ATOM 2814 N N . THR A 1 368 ? -19.036 -3.916 -4.293 1.00 90.94 368 THR A N 1
ATOM 2815 C CA . THR A 1 368 ? -18.017 -4.838 -4.819 1.00 90.94 368 THR A CA 1
ATOM 2816 C C . THR A 1 368 ? -17.146 -5.469 -3.733 1.00 90.94 368 THR A C 1
ATOM 2818 O O . THR A 1 368 ? -16.407 -6.409 -4.024 1.00 90.94 368 THR A O 1
ATOM 2821 N N . VAL A 1 369 ? -17.229 -4.968 -2.497 1.00 96.31 369 VAL A N 1
ATOM 2822 C CA . VAL A 1 369 ? -16.443 -5.447 -1.354 1.00 96.31 369 VAL A CA 1
ATOM 2823 C C . VAL A 1 369 ? -17.100 -6.689 -0.758 1.00 96.31 369 VAL A C 1
ATOM 2825 O O . VAL A 1 369 ? -18.275 -6.664 -0.385 1.00 96.31 369 VAL A O 1
ATOM 2828 N N . GLN A 1 370 ? -16.338 -7.772 -0.609 1.00 97.88 370 GLN A N 1
ATOM 2829 C CA . GLN A 1 370 ? -16.771 -8.925 0.175 1.00 97.88 370 GLN A CA 1
ATOM 2830 C C . GLN A 1 370 ? -16.668 -8.588 1.667 1.00 97.88 370 GLN A C 1
ATOM 2832 O O . GLN A 1 370 ? -15.602 -8.193 2.135 1.00 97.88 370 GLN A O 1
ATOM 2837 N N . VAL A 1 371 ? -17.749 -8.777 2.427 1.00 98.38 371 VAL A N 1
ATOM 2838 C CA . VAL A 1 371 ? -17.758 -8.531 3.876 1.00 98.38 371 VAL A CA 1
ATOM 2839 C C . VAL A 1 371 ? -18.049 -9.822 4.630 1.00 98.38 371 VAL A C 1
ATOM 2841 O O . VAL A 1 371 ? -19.085 -10.444 4.402 1.00 98.38 371 VAL A O 1
ATOM 2844 N N . ASP A 1 372 ? -17.166 -10.184 5.559 1.00 98.19 372 ASP A N 1
ATOM 2845 C CA . ASP A 1 372 ? -17.337 -11.344 6.430 1.00 98.19 372 ASP A CA 1
ATOM 2846 C C . ASP A 1 372 ? -17.699 -10.881 7.850 1.00 98.19 372 ASP A C 1
ATOM 2848 O O . ASP A 1 372 ? -16.886 -10.277 8.553 1.00 98.19 372 ASP A O 1
ATOM 2852 N N . CYS A 1 373 ? -18.926 -11.172 8.286 1.00 97.94 373 CYS A N 1
ATOM 2853 C CA . CYS A 1 373 ? -19.402 -10.861 9.635 1.00 97.94 373 CYS A CA 1
ATOM 2854 C C . CYS A 1 373 ? -19.004 -11.970 10.618 1.00 97.94 373 CYS A C 1
ATOM 2856 O O . CYS A 1 373 ? -19.511 -13.089 10.534 1.00 97.94 373 CYS A O 1
ATOM 2858 N N . ILE A 1 374 ? -18.130 -11.663 11.577 1.00 97.25 374 ILE A N 1
ATOM 2859 C CA . ILE A 1 374 ? -17.662 -12.601 12.601 1.00 97.25 374 ILE A CA 1
ATOM 2860 C C . ILE A 1 374 ? -18.212 -12.144 13.954 1.00 97.25 374 ILE A C 1
ATOM 2862 O O . ILE A 1 374 ? -17.687 -11.232 14.583 1.00 97.25 374 ILE A O 1
ATOM 2866 N N . THR A 1 375 ? -19.280 -12.801 14.403 1.00 93.25 375 THR A N 1
ATOM 2867 C CA . THR A 1 375 ? -20.007 -12.471 15.644 1.00 93.25 375 THR A CA 1
ATOM 2868 C C . THR A 1 375 ? -19.361 -13.038 16.910 1.00 93.25 375 THR A C 1
ATOM 2870 O O . THR A 1 375 ? -19.832 -12.807 18.020 1.00 93.25 375 THR A O 1
ATOM 2873 N N . GLN A 1 376 ? -18.301 -13.834 16.759 1.00 87.50 376 GLN A N 1
ATOM 2874 C CA . GLN A 1 376 ? -17.617 -14.477 17.874 1.00 87.50 376 GLN A CA 1
ATOM 2875 C C . GLN A 1 376 ? -16.698 -13.486 18.583 1.00 87.50 376 GLN A C 1
ATOM 2877 O O . GLN A 1 376 ? -15.963 -12.743 17.933 1.00 87.50 376 GLN A O 1
ATOM 2882 N N . ASN A 1 377 ? -16.662 -13.542 19.915 1.00 85.00 377 ASN A N 1
ATOM 2883 C CA . ASN A 1 377 ? -15.638 -12.828 20.666 1.00 85.00 377 ASN A CA 1
ATOM 2884 C C . ASN A 1 377 ? -14.249 -13.412 20.350 1.00 85.00 377 ASN A C 1
ATOM 2886 O O . ASN A 1 377 ? -14.060 -14.637 20.341 1.00 85.00 377 ASN A O 1
ATOM 2890 N N . LEU A 1 378 ? -13.278 -12.538 20.096 1.00 87.62 378 LEU A N 1
ATOM 2891 C CA . LEU A 1 378 ? -11.910 -12.945 19.810 1.00 87.62 378 LEU A CA 1
ATOM 2892 C C . LEU A 1 378 ? -11.234 -13.419 21.100 1.00 87.62 378 LEU A C 1
ATOM 2894 O O . LEU A 1 378 ? -11.232 -12.723 22.111 1.00 87.62 378 LEU A O 1
ATOM 2898 N N . ASN A 1 379 ? -10.644 -14.607 21.068 1.00 86.50 379 ASN A N 1
ATOM 2899 C CA . ASN A 1 379 ? -9.959 -15.205 22.207 1.00 86.50 379 ASN A CA 1
ATOM 2900 C C . ASN A 1 379 ? -8.740 -16.021 21.749 1.00 86.50 379 ASN A C 1
ATOM 2902 O O . ASN A 1 379 ? -8.497 -16.210 20.556 1.00 86.50 379 ASN A O 1
ATOM 2906 N N . SER A 1 380 ? -7.955 -16.510 22.707 1.00 85.44 380 SER A N 1
ATOM 2907 C CA . SER A 1 380 ? -6.731 -17.272 22.441 1.00 85.44 380 SER A CA 1
ATOM 2908 C C . SER A 1 380 ? -6.948 -18.539 21.604 1.00 85.44 380 SER A C 1
ATOM 2910 O O . SER A 1 380 ? -6.031 -18.960 20.902 1.00 85.44 380 SER A O 1
ATOM 2912 N N . GLN A 1 381 ? -8.144 -19.134 21.637 1.00 85.00 381 GLN A N 1
ATOM 2913 C CA . GLN A 1 381 ? -8.452 -20.374 20.920 1.00 85.00 381 GLN A CA 1
ATOM 2914 C C . GLN A 1 381 ? -8.794 -20.133 19.445 1.00 85.00 381 GLN A C 1
ATOM 2916 O O . GLN A 1 381 ? -8.454 -20.964 18.606 1.00 85.00 381 GLN A O 1
ATOM 2921 N N . ASN A 1 382 ? -9.442 -19.010 19.109 1.00 90.06 382 ASN A N 1
ATOM 2922 C CA . ASN A 1 382 ? -9.884 -18.725 17.736 1.00 90.06 382 ASN A CA 1
ATOM 2923 C C . ASN A 1 382 ? -9.002 -17.713 16.981 1.00 90.06 382 ASN A C 1
ATOM 2925 O O . ASN A 1 382 ? -9.054 -17.676 15.749 1.00 90.06 382 ASN A O 1
ATOM 2929 N N . ALA A 1 383 ? -8.163 -16.930 17.670 1.00 92.25 383 ALA A N 1
ATOM 2930 C CA . ALA A 1 383 ? -7.419 -15.830 17.054 1.00 92.25 383 ALA A CA 1
ATOM 2931 C C . ALA A 1 383 ? -6.547 -16.270 15.870 1.00 92.25 383 ALA A C 1
ATOM 2933 O O . ALA A 1 383 ? -6.623 -15.677 14.797 1.00 92.25 383 ALA A O 1
ATOM 2934 N N . VAL A 1 384 ? -5.765 -17.342 16.020 1.00 93.31 384 VAL A N 1
ATOM 2935 C CA . VAL A 1 384 ? -4.879 -17.838 14.951 1.00 93.31 384 VAL A CA 1
ATOM 2936 C C . VAL A 1 384 ? -5.683 -18.229 13.706 1.00 93.31 384 VAL A C 1
ATOM 2938 O O . VAL A 1 384 ? -5.347 -17.821 12.593 1.00 93.31 384 VAL A O 1
ATOM 2941 N N . GLN A 1 385 ? -6.775 -18.976 13.895 1.00 93.31 385 GLN A N 1
ATOM 2942 C CA . GLN A 1 385 ? -7.611 -19.465 12.799 1.00 93.31 385 GLN A CA 1
ATOM 2943 C C . GLN A 1 385 ? -8.304 -18.330 12.038 1.00 93.31 385 GLN A C 1
ATOM 2945 O O . GLN A 1 385 ? -8.480 -18.428 10.822 1.00 93.31 385 GLN A O 1
ATOM 2950 N N . LEU A 1 386 ? -8.700 -17.268 12.741 1.00 94.31 386 LEU A N 1
ATOM 2951 C CA . LEU A 1 386 ? -9.346 -16.108 12.136 1.00 94.31 386 LEU A CA 1
ATOM 2952 C C . LEU A 1 386 ? -8.329 -15.227 11.403 1.00 94.31 386 LEU A C 1
ATOM 2954 O O . LEU A 1 386 ? -8.522 -14.933 10.224 1.00 94.31 386 LEU A O 1
ATOM 2958 N N . LEU A 1 387 ? -7.231 -14.852 12.067 1.00 95.38 387 LEU A N 1
ATOM 2959 C CA . LEU A 1 387 ? -6.258 -13.883 11.553 1.00 95.38 387 LEU A CA 1
ATOM 2960 C C . LEU A 1 387 ? -5.460 -14.408 10.346 1.00 95.38 387 LEU A C 1
ATOM 2962 O O . LEU A 1 387 ? -5.095 -13.617 9.479 1.00 95.38 387 LEU A O 1
ATOM 2966 N N . GLN A 1 388 ? -5.207 -15.719 10.241 1.00 95.31 388 GLN A N 1
ATOM 2967 C CA . GLN A 1 388 ? -4.404 -16.288 9.141 1.00 95.31 388 GLN A CA 1
ATOM 2968 C C . GLN A 1 388 ? -4.986 -16.026 7.742 1.00 95.31 388 GLN A C 1
ATOM 2970 O O . GLN A 1 388 ? -4.238 -15.971 6.766 1.00 95.31 388 GLN A O 1
ATOM 2975 N N . ASN A 1 389 ? -6.308 -15.844 7.655 1.00 95.75 389 ASN A N 1
ATOM 2976 C CA . ASN A 1 389 ? -7.044 -15.690 6.400 1.00 95.75 389 ASN A CA 1
ATOM 2977 C C . ASN A 1 389 ? -7.022 -14.263 5.834 1.00 95.75 389 ASN A C 1
ATOM 2979 O O . ASN A 1 389 ? -7.641 -14.031 4.795 1.00 95.75 389 ASN A O 1
ATOM 2983 N N . TYR A 1 390 ? -6.365 -13.330 6.526 1.00 98.19 390 TYR A N 1
ATOM 2984 C CA . TYR A 1 390 ? -6.307 -11.920 6.158 1.00 98.19 390 TYR A CA 1
ATOM 2985 C C . TYR A 1 390 ? -4.861 -11.456 5.975 1.00 98.19 390 TYR A C 1
ATOM 2987 O O . TYR A 1 390 ? -3.927 -12.020 6.557 1.00 98.19 390 TYR A O 1
ATOM 2995 N N . ASP A 1 391 ? -4.658 -10.436 5.147 1.00 97.06 391 ASP A N 1
ATOM 2996 C CA . ASP A 1 391 ? -3.333 -9.890 4.847 1.00 97.06 391 ASP A CA 1
ATOM 2997 C C . ASP A 1 391 ? -2.877 -8.899 5.916 1.00 97.06 391 ASP A C 1
ATOM 2999 O O . ASP A 1 391 ? -1.713 -8.922 6.312 1.00 97.06 391 ASP A O 1
ATOM 3003 N N . ILE A 1 392 ? -3.795 -8.062 6.406 1.00 97.81 392 ILE A N 1
ATOM 3004 C CA . ILE A 1 392 ? -3.538 -7.036 7.426 1.00 97.81 392 ILE A CA 1
ATOM 3005 C C . ILE A 1 392 ? -4.596 -7.109 8.519 1.00 97.81 392 ILE A C 1
ATOM 3007 O O . ILE A 1 392 ? -5.779 -7.321 8.244 1.00 97.81 392 ILE A O 1
ATOM 3011 N N . ILE A 1 393 ? -4.167 -6.886 9.760 1.00 98.31 393 ILE A N 1
ATOM 3012 C CA . ILE A 1 393 ? -5.041 -6.838 10.930 1.00 98.31 393 ILE A CA 1
ATOM 3013 C C . ILE A 1 393 ? -5.117 -5.403 11.460 1.00 98.31 393 ILE A C 1
ATOM 3015 O O . ILE A 1 393 ? -4.089 -4.750 11.645 1.00 98.31 393 ILE A O 1
ATOM 3019 N N . LEU A 1 394 ? -6.325 -4.915 11.732 1.00 98.44 394 LEU A N 1
ATOM 3020 C CA . LEU A 1 394 ? -6.583 -3.658 12.431 1.00 98.44 394 LEU A CA 1
ATOM 3021 C C . LEU A 1 394 ? -7.101 -3.967 13.835 1.00 98.44 394 LEU A C 1
ATOM 3023 O O . LEU A 1 394 ? -8.166 -4.564 13.998 1.00 98.44 394 LEU A O 1
ATOM 3027 N N . ASP A 1 395 ? -6.348 -3.532 14.842 1.00 97.62 395 ASP A N 1
ATOM 3028 C CA . ASP A 1 395 ? -6.813 -3.503 16.226 1.00 97.62 395 ASP A CA 1
ATOM 3029 C C . ASP A 1 395 ? -7.588 -2.203 16.452 1.00 97.62 395 ASP A C 1
ATOM 3031 O O . ASP A 1 395 ? -6.999 -1.134 16.630 1.00 97.62 395 ASP A O 1
ATOM 3035 N N . CYS A 1 396 ? -8.913 -2.306 16.397 1.00 96.12 396 CYS A N 1
ATOM 3036 C CA . CYS A 1 396 ? -9.852 -1.232 16.700 1.00 96.12 396 CYS A CA 1
ATOM 3037 C C . CYS A 1 396 ? -10.540 -1.471 18.057 1.00 96.12 396 CYS A C 1
ATOM 3039 O O . CYS A 1 396 ? -11.647 -0.973 18.280 1.00 96.12 396 CYS A O 1
ATOM 3041 N N . THR A 1 397 ? -9.893 -2.233 18.949 1.00 89.06 397 THR A N 1
ATOM 3042 C CA . THR A 1 397 ? -10.415 -2.578 20.272 1.00 89.06 397 THR A CA 1
ATOM 3043 C C . THR A 1 397 ? -9.994 -1.559 21.325 1.00 89.06 397 THR A C 1
ATOM 3045 O O . THR A 1 397 ? -8.950 -0.904 21.243 1.00 89.06 397 THR A O 1
ATOM 3048 N N . ASP A 1 398 ? -10.821 -1.430 22.352 1.00 77.38 398 ASP A N 1
ATOM 3049 C CA . ASP A 1 398 ? -10.619 -0.537 23.490 1.00 77.38 398 ASP A CA 1
ATOM 3050 C C . ASP A 1 398 ? -10.113 -1.265 24.744 1.00 77.38 398 ASP A C 1
ATOM 3052 O O . ASP A 1 398 ? -9.919 -0.636 25.784 1.00 77.38 398 ASP A O 1
ATOM 3056 N N . ASN A 1 399 ? -9.837 -2.569 24.647 1.00 78.12 399 ASN A N 1
ATOM 3057 C CA . ASN A 1 399 ? -9.403 -3.380 25.775 1.00 78.12 399 ASN A CA 1
ATOM 3058 C C . ASN A 1 399 ? -7.956 -3.879 25.614 1.00 78.12 399 ASN A C 1
ATOM 3060 O O . ASN A 1 399 ? -7.513 -4.313 24.548 1.00 78.12 399 ASN A O 1
ATOM 3064 N N . ALA A 1 400 ? -7.194 -3.820 26.709 1.00 82.62 400 ALA A N 1
ATOM 3065 C CA . ALA A 1 400 ? -5.795 -4.237 26.715 1.00 82.62 400 ALA A CA 1
ATOM 3066 C C . ALA A 1 400 ? -5.592 -5.740 26.409 1.00 82.62 400 ALA A C 1
ATOM 3068 O O . ALA A 1 400 ? -4.705 -6.038 25.604 1.00 82.62 400 ALA A O 1
ATOM 3069 N N . PRO A 1 401 ? -6.378 -6.691 26.967 1.00 85.50 401 PRO A N 1
ATOM 3070 C CA . PRO A 1 401 ? -6.180 -8.120 26.707 1.00 85.50 401 PRO A CA 1
ATOM 3071 C C . PRO A 1 401 ? -6.217 -8.483 25.219 1.00 85.50 401 PRO A C 1
ATOM 3073 O O . PRO A 1 401 ? -5.328 -9.186 24.733 1.00 85.50 401 PRO A O 1
ATOM 3076 N N . THR A 1 402 ? -7.195 -7.956 24.476 1.00 88.50 402 THR A N 1
ATOM 3077 C CA . THR A 1 402 ? -7.348 -8.233 23.040 1.00 88.50 402 THR A CA 1
ATOM 3078 C C . THR A 1 402 ? -6.206 -7.620 22.244 1.00 88.50 402 THR A C 1
ATOM 3080 O O . THR A 1 402 ? -5.689 -8.263 21.335 1.00 88.50 402 THR A O 1
ATOM 3083 N N . ARG A 1 403 ? -5.717 -6.437 22.627 1.00 91.25 403 ARG A N 1
ATOM 3084 C CA . ARG A 1 403 ? -4.541 -5.824 21.993 1.00 91.25 403 ARG A CA 1
ATOM 3085 C C . ARG A 1 403 ? -3.278 -6.677 22.134 1.00 91.25 403 ARG A C 1
ATOM 3087 O O . ARG A 1 403 ? -2.540 -6.848 21.161 1.00 91.25 403 ARG A O 1
ATOM 3094 N N . TYR A 1 404 ? -3.034 -7.249 23.316 1.00 90.62 404 TYR A N 1
ATOM 3095 C CA . TYR A 1 404 ? -1.923 -8.190 23.511 1.00 90.62 404 TYR A CA 1
ATOM 3096 C C . TYR A 1 404 ? -2.111 -9.467 22.682 1.00 90.62 404 TYR A C 1
ATOM 3098 O O . TYR A 1 404 ? -1.169 -9.889 22.009 1.00 90.62 404 TYR A O 1
ATOM 3106 N N . LEU A 1 405 ? -3.319 -10.040 22.675 1.00 91.75 405 LEU A N 1
ATOM 3107 C CA . LEU A 1 405 ? -3.659 -11.217 21.870 1.00 91.75 405 LEU A CA 1
ATOM 3108 C C . LEU A 1 405 ? -3.431 -10.972 20.371 1.00 91.75 405 LEU A C 1
ATOM 3110 O O . LEU A 1 405 ? -2.795 -11.787 19.700 1.00 91.75 405 LEU A O 1
ATOM 3114 N N . LEU A 1 406 ? -3.906 -9.840 19.848 1.00 94.56 406 LEU A N 1
ATOM 3115 C CA . LEU A 1 406 ? -3.751 -9.452 18.446 1.00 94.56 406 LEU A CA 1
ATOM 3116 C C . LEU A 1 406 ? -2.285 -9.262 18.075 1.00 94.56 406 LEU A C 1
ATOM 3118 O O . LEU A 1 406 ? -1.848 -9.780 17.050 1.00 94.56 406 LEU A O 1
ATOM 3122 N N . SER A 1 407 ? -1.511 -8.572 18.916 1.00 94.31 407 SER A N 1
ATOM 3123 C CA . SER A 1 407 ? -0.078 -8.390 18.682 1.00 94.31 407 SER A CA 1
ATOM 3124 C C . SER A 1 407 ? 0.676 -9.716 18.658 1.00 94.31 407 SER A C 1
ATOM 3126 O O . SER A 1 407 ? 1.502 -9.924 17.772 1.00 94.31 407 SER A O 1
ATOM 3128 N N . ASP A 1 408 ? 0.433 -10.601 19.621 1.00 92.44 408 ASP A N 1
ATOM 3129 C CA . ASP A 1 408 ? 1.137 -11.882 19.699 1.00 92.44 408 ASP A CA 1
ATOM 3130 C C . ASP A 1 408 ? 0.763 -12.789 18.518 1.00 92.44 408 ASP A C 1
ATOM 3132 O O . ASP A 1 408 ? 1.634 -13.396 17.892 1.00 92.44 408 ASP A O 1
ATOM 3136 N N . THR A 1 409 ? -0.519 -12.810 18.149 1.00 93.00 409 THR A N 1
ATOM 3137 C CA . THR A 1 409 ? -1.017 -13.586 17.006 1.00 93.00 409 THR A CA 1
ATOM 3138 C C . THR A 1 409 ? -0.490 -13.051 15.676 1.00 93.00 409 THR A C 1
ATOM 3140 O O . THR A 1 409 ? -0.056 -13.830 14.828 1.00 93.00 409 THR A O 1
ATOM 3143 N N . ALA A 1 410 ? -0.451 -11.728 15.500 1.00 93.75 410 ALA A N 1
ATOM 3144 C CA . ALA A 1 410 ? 0.115 -11.096 14.311 1.00 93.75 410 ALA A CA 1
ATOM 3145 C C . ALA A 1 410 ? 1.602 -11.442 14.145 1.00 93.75 410 ALA A C 1
ATOM 3147 O O . ALA A 1 410 ? 2.029 -11.785 13.043 1.00 93.75 410 ALA A O 1
ATOM 3148 N N . VAL A 1 411 ? 2.375 -11.428 15.239 1.00 92.44 411 VAL A N 1
ATOM 3149 C CA . VAL A 1 411 ? 3.783 -11.859 15.245 1.00 92.44 411 VAL A CA 1
ATOM 3150 C C . VAL A 1 411 ? 3.913 -13.326 14.837 1.00 92.44 411 VAL A C 1
ATOM 3152 O O . VAL A 1 411 ? 4.731 -13.632 13.970 1.00 92.44 411 VAL A O 1
ATOM 3155 N N . ALA A 1 412 ? 3.111 -14.222 15.419 1.00 89.94 412 ALA A N 1
ATOM 3156 C CA . ALA A 1 412 ? 3.161 -15.652 15.112 1.00 89.94 412 ALA A CA 1
ATOM 3157 C C . ALA A 1 412 ? 2.836 -15.960 13.641 1.00 89.94 412 ALA A C 1
ATOM 3159 O O . ALA A 1 412 ? 3.430 -16.862 13.055 1.00 89.94 412 ALA A O 1
ATOM 3160 N N . LEU A 1 413 ? 1.933 -15.186 13.034 1.00 91.19 413 LEU A N 1
ATOM 3161 C CA . LEU A 1 413 ? 1.514 -15.337 11.638 1.00 91.19 413 LEU A CA 1
ATOM 3162 C C . LEU A 1 413 ? 2.310 -14.471 10.648 1.00 91.19 413 LEU A C 1
ATOM 3164 O O . LEU A 1 413 ? 2.013 -14.495 9.454 1.00 91.19 413 LEU A O 1
ATOM 3168 N N . ALA A 1 414 ? 3.288 -13.692 11.125 1.00 91.81 414 ALA A N 1
ATOM 3169 C CA . ALA A 1 414 ? 4.030 -12.712 10.329 1.00 91.81 414 ALA A CA 1
ATOM 3170 C C . ALA A 1 414 ? 3.121 -11.726 9.553 1.00 91.81 414 ALA A C 1
ATOM 3172 O O . ALA A 1 414 ? 3.391 -11.390 8.400 1.00 91.81 414 ALA A O 1
ATOM 3173 N N . LYS A 1 415 ? 2.030 -11.268 10.184 1.00 93.94 415 LYS A N 1
ATOM 3174 C CA . LYS A 1 415 ? 1.057 -10.329 9.598 1.00 93.94 415 LYS A CA 1
ATOM 3175 C C . LYS A 1 415 ? 1.259 -8.897 10.108 1.00 93.94 415 LYS A C 1
ATOM 3177 O O . LYS A 1 415 ? 1.418 -8.729 11.321 1.00 93.94 415 LYS A O 1
ATOM 3182 N N . PRO A 1 416 ? 1.201 -7.867 9.245 1.00 96.06 416 PRO A N 1
ATOM 3183 C CA . PRO A 1 416 ? 1.132 -6.474 9.674 1.00 96.06 416 PRO A CA 1
ATOM 3184 C C . PRO A 1 416 ? -0.065 -6.216 10.594 1.00 96.06 416 PRO A C 1
ATOM 3186 O O . PRO A 1 416 ? -1.178 -6.680 10.330 1.00 96.06 416 PRO A O 1
ATOM 3189 N N . LEU A 1 417 ? 0.162 -5.435 11.650 1.00 97.19 417 LEU A N 1
ATOM 3190 C CA . LEU A 1 417 ? -0.865 -5.019 12.602 1.00 97.19 417 LEU A CA 1
ATOM 3191 C C . LEU A 1 417 ? -0.901 -3.495 12.698 1.00 97.19 417 LEU A C 1
ATOM 3193 O O . LEU A 1 417 ? 0.103 -2.870 13.028 1.00 97.19 417 LEU A O 1
ATOM 3197 N N . VAL A 1 418 ? -2.067 -2.900 12.473 1.00 97.75 418 VAL A N 1
ATOM 3198 C CA . VAL A 1 418 ? -2.307 -1.466 12.665 1.00 97.75 418 VAL A CA 1
ATOM 3199 C C . VAL A 1 418 ? -3.175 -1.283 13.907 1.00 97.75 418 VAL A C 1
ATOM 3201 O O . VAL A 1 418 ? -4.377 -1.543 13.876 1.00 97.75 418 VAL A O 1
ATOM 3204 N N . SER A 1 419 ? -2.574 -0.855 15.015 1.00 97.19 419 SER A N 1
ATOM 3205 C CA . SER A 1 419 ? -3.259 -0.734 16.307 1.00 97.19 419 SER A CA 1
ATOM 3206 C C . SER A 1 419 ? -3.557 0.717 16.644 1.00 97.19 419 SER A C 1
ATOM 3208 O O . SER A 1 419 ? -2.671 1.576 16.591 1.00 97.19 419 SER A O 1
ATOM 3210 N N . GLY A 1 420 ? -4.823 0.973 16.965 1.00 95.50 420 GLY A N 1
ATOM 3211 C CA . GLY A 1 420 ? -5.335 2.257 17.413 1.00 95.50 420 GLY A CA 1
ATOM 3212 C C . GLY A 1 420 ? -5.821 2.173 18.856 1.00 95.50 420 GLY A C 1
ATOM 3213 O O . GLY A 1 420 ? -6.310 1.144 19.315 1.00 95.50 420 GLY A O 1
ATOM 3214 N N . ALA A 1 421 ? -5.702 3.278 19.580 1.00 92.25 421 ALA A N 1
ATOM 3215 C CA . ALA A 1 421 ? -6.296 3.449 20.898 1.00 92.25 421 ALA A CA 1
ATOM 3216 C C . ALA A 1 421 ? -6.797 4.885 21.045 1.00 92.25 421 ALA A C 1
ATOM 3218 O O . ALA A 1 421 ? -6.216 5.808 20.477 1.00 92.25 421 ALA A O 1
ATOM 3219 N N . ALA A 1 422 ? -7.844 5.094 21.831 1.00 91.06 422 ALA A N 1
ATOM 3220 C CA . ALA A 1 422 ? -8.312 6.426 22.183 1.00 91.06 422 ALA A CA 1
ATOM 3221 C C . ALA A 1 422 ? -8.867 6.417 23.603 1.00 91.06 422 ALA A C 1
ATOM 3223 O O . ALA A 1 422 ? -9.471 5.435 24.012 1.00 91.06 422 ALA A O 1
ATOM 3224 N N . GLN A 1 423 ? -8.657 7.501 24.341 1.00 86.62 423 GLN A N 1
ATOM 3225 C CA . GLN A 1 423 ? -9.136 7.668 25.709 1.00 86.62 423 GLN A CA 1
ATOM 3226 C C . GLN A 1 423 ? -9.308 9.162 25.992 1.00 86.62 423 GLN A C 1
ATOM 3228 O O . GLN A 1 423 ? -8.386 9.946 25.747 1.00 86.62 423 GLN A O 1
ATOM 3233 N N . MET A 1 424 ? -10.474 9.572 26.500 1.00 87.94 424 MET A N 1
ATOM 3234 C CA . MET A 1 424 ? -10.825 10.982 26.710 1.00 87.94 424 MET A CA 1
ATOM 3235 C C . MET A 1 424 ? -10.585 11.840 25.446 1.00 87.94 424 MET A C 1
ATOM 3237 O O . MET A 1 424 ? -11.305 11.712 24.454 1.00 87.94 424 MET A O 1
ATOM 3241 N N . PHE A 1 425 ? -9.554 12.693 25.476 1.00 91.69 425 PHE A N 1
ATOM 3242 C CA . PHE A 1 425 ? -9.144 13.626 24.421 1.00 91.69 425 PHE A CA 1
ATOM 3243 C C . PHE A 1 425 ? -7.865 13.194 23.686 1.00 91.69 425 PHE A C 1
ATOM 3245 O O . PHE A 1 425 ? -7.307 13.970 22.905 1.00 91.69 425 PHE A O 1
ATOM 3252 N N . HIS A 1 426 ? -7.372 11.986 23.960 1.00 92.06 426 HIS A N 1
ATOM 3253 C CA . HIS A 1 426 ? -6.107 11.477 23.446 1.00 92.06 426 HIS A CA 1
ATOM 3254 C C . HIS A 1 426 ? -6.319 10.259 22.557 1.00 92.06 426 HIS A C 1
ATOM 3256 O O . HIS A 1 426 ? -7.152 9.402 22.837 1.00 92.06 426 HIS A O 1
ATOM 3262 N N . GLY A 1 427 ? -5.526 10.176 21.497 1.00 94.12 427 GLY A N 1
ATOM 3263 C CA . GLY A 1 427 ? -5.474 9.051 20.581 1.00 94.12 427 GLY A CA 1
ATOM 3264 C C . GLY A 1 427 ? -4.045 8.556 20.403 1.00 94.12 427 GLY A C 1
ATOM 3265 O O . GLY A 1 427 ? -3.087 9.316 20.554 1.00 94.12 427 GLY A O 1
ATOM 3266 N N . GLN A 1 428 ? -3.893 7.280 20.082 1.00 95.06 428 GLN A N 1
ATOM 3267 C CA . GLN A 1 428 ? -2.618 6.665 19.745 1.00 95.06 428 GLN A CA 1
ATOM 3268 C C . GLN A 1 428 ? -2.787 5.766 18.528 1.00 95.06 428 GLN A C 1
ATOM 3270 O O . GLN A 1 428 ? -3.811 5.103 18.375 1.00 95.06 428 GLN A O 1
ATOM 3275 N N . LEU A 1 429 ? -1.765 5.732 17.682 1.00 96.50 429 LEU A N 1
ATOM 3276 C CA . LEU A 1 429 ? -1.692 4.858 16.519 1.00 96.50 429 LEU A CA 1
ATOM 3277 C C . LEU A 1 429 ? -0.275 4.314 16.390 1.00 96.50 429 LEU A C 1
ATOM 3279 O O . LEU A 1 429 ? 0.700 5.061 16.513 1.00 96.50 429 LEU A O 1
ATOM 3283 N N . CYS A 1 430 ? -0.160 3.024 16.100 1.00 95.69 430 CYS A N 1
ATOM 3284 C CA . CYS A 1 430 ? 1.119 2.420 15.776 1.00 95.69 430 CYS A CA 1
ATOM 3285 C C . CYS A 1 430 ? 0.968 1.254 14.793 1.00 95.69 430 CYS A C 1
ATOM 3287 O O . CYS A 1 430 ? 0.016 0.474 14.865 1.00 95.69 430 CYS A O 1
ATOM 3289 N N . THR A 1 431 ? 1.937 1.128 13.889 1.00 95.31 431 THR A N 1
ATOM 3290 C CA . THR A 1 431 ? 2.074 -0.008 12.977 1.00 95.31 431 THR A CA 1
ATOM 3291 C C . THR A 1 431 ? 3.115 -0.987 13.525 1.00 95.31 431 THR A C 1
ATOM 3293 O O . THR A 1 431 ? 4.247 -0.631 13.873 1.00 95.31 431 THR A O 1
ATOM 3296 N N . TYR A 1 432 ? 2.732 -2.254 13.620 1.00 93.62 432 TYR A N 1
ATOM 3297 C CA . TYR A 1 432 ? 3.552 -3.345 14.128 1.00 93.62 432 TYR A CA 1
ATOM 3298 C C . TYR A 1 432 ? 3.757 -4.423 13.070 1.00 93.62 432 TYR A C 1
ATOM 3300 O O . TYR A 1 432 ? 2.937 -4.610 12.173 1.00 93.62 432 TYR A O 1
ATOM 3308 N N . ASN A 1 433 ? 4.850 -5.168 13.231 1.00 89.81 433 ASN A N 1
ATOM 3309 C CA . ASN A 1 433 ? 5.173 -6.353 12.445 1.00 89.81 433 ASN A CA 1
ATOM 3310 C C . ASN A 1 433 ? 5.267 -6.107 10.924 1.00 89.81 433 ASN A C 1
ATOM 3312 O O . ASN A 1 433 ? 4.777 -6.893 10.120 1.00 89.81 433 ASN A O 1
ATOM 3316 N N . LEU A 1 434 ? 5.921 -5.009 10.531 1.00 87.19 434 LEU A N 1
ATOM 3317 C CA . LEU A 1 434 ? 6.145 -4.637 9.123 1.00 87.19 434 LEU A CA 1
ATOM 3318 C C . LEU A 1 434 ? 7.367 -5.327 8.487 1.00 87.19 434 LEU A C 1
ATOM 3320 O O . LEU A 1 434 ? 7.682 -5.105 7.323 1.00 87.19 434 LEU A O 1
ATOM 3324 N N . GLY A 1 435 ? 8.097 -6.139 9.254 1.00 82.94 435 GLY A N 1
ATOM 3325 C CA . GLY A 1 435 ? 9.317 -6.803 8.808 1.00 82.94 435 GLY A CA 1
ATOM 3326 C C . GLY A 1 435 ? 10.085 -7.464 9.960 1.00 82.94 435 GLY A C 1
ATOM 3327 O O . GLY A 1 435 ? 9.703 -7.327 11.123 1.00 82.94 435 GLY A O 1
ATOM 3328 N N . PRO A 1 436 ? 11.205 -8.152 9.676 1.00 74.12 436 PRO A N 1
ATOM 3329 C CA . PRO A 1 436 ? 11.902 -9.005 10.649 1.00 74.12 436 PRO A CA 1
ATOM 3330 C C . PRO A 1 436 ? 12.465 -8.258 11.872 1.00 74.12 436 PRO A C 1
ATOM 3332 O O . PRO A 1 436 ? 12.565 -8.834 12.958 1.00 74.12 436 PRO A O 1
ATOM 3335 N N . ASN A 1 437 ? 12.796 -6.972 11.716 1.00 80.62 437 ASN A N 1
ATOM 3336 C CA . ASN A 1 437 ? 13.346 -6.121 12.780 1.00 80.62 437 ASN A CA 1
ATOM 3337 C C . ASN A 1 437 ? 12.290 -5.263 13.496 1.00 80.62 437 ASN A C 1
ATOM 3339 O O . ASN A 1 437 ? 12.635 -4.459 14.366 1.00 80.62 437 ASN A O 1
ATOM 3343 N N . SER A 1 438 ? 11.016 -5.440 13.145 1.00 85.62 438 SER A N 1
ATOM 3344 C CA . SER A 1 438 ? 9.902 -4.663 13.670 1.00 85.62 438 SER A CA 1
ATOM 3345 C C . SER A 1 438 ? 9.594 -5.025 15.133 1.00 85.62 438 SER A C 1
ATOM 3347 O O . SER A 1 438 ? 9.522 -6.197 15.510 1.00 85.62 438 SER A O 1
ATOM 3349 N N . GLN A 1 439 ? 9.412 -4.014 15.982 1.00 90.12 439 GLN A N 1
ATOM 3350 C CA . GLN A 1 439 ? 8.873 -4.163 17.329 1.00 90.12 439 GLN A CA 1
ATOM 3351 C C . GLN A 1 439 ? 7.412 -4.619 17.280 1.00 90.12 439 GLN A C 1
ATOM 3353 O O . GLN A 1 439 ? 6.628 -4.153 16.455 1.00 90.12 439 GLN A O 1
ATOM 3358 N N . CYS A 1 440 ? 7.041 -5.505 18.202 1.00 91.69 440 CYS A N 1
ATOM 3359 C CA . CYS A 1 440 ? 5.644 -5.817 18.503 1.00 91.69 440 CYS A CA 1
ATOM 3360 C C . CYS A 1 440 ? 5.144 -4.963 19.677 1.00 91.69 440 CYS A C 1
ATOM 3362 O O . CYS A 1 440 ? 5.938 -4.281 20.336 1.00 91.69 440 CYS A O 1
ATOM 3364 N N . TYR A 1 441 ? 3.858 -5.060 20.013 1.00 91.56 441 TYR A N 1
ATOM 3365 C CA . TYR A 1 441 ? 3.280 -4.315 21.133 1.00 91.56 441 TYR A CA 1
ATOM 3366 C C . TYR A 1 441 ? 4.016 -4.584 22.459 1.00 91.56 441 TYR A C 1
ATOM 3368 O O . TYR A 1 441 ? 4.369 -3.650 23.180 1.00 91.56 441 TYR A O 1
ATOM 3376 N N . ARG A 1 442 ? 4.385 -5.845 22.736 1.00 90.06 442 ARG A N 1
ATOM 3377 C CA . ARG A 1 442 ? 5.153 -6.230 23.938 1.00 90.06 442 ARG A CA 1
ATOM 3378 C C . ARG A 1 442 ? 6.570 -5.659 23.996 1.00 90.06 442 ARG A C 1
ATOM 3380 O O . ARG A 1 442 ? 7.144 -5.575 25.077 1.00 90.06 442 ARG A O 1
ATOM 3387 N N . CYS A 1 443 ? 7.174 -5.281 22.867 1.00 88.94 443 CYS A N 1
ATOM 3388 C CA . CYS A 1 443 ? 8.466 -4.590 22.900 1.00 88.94 443 CYS A CA 1
ATOM 3389 C C . CYS A 1 443 ? 8.332 -3.209 23.553 1.00 88.94 443 CYS A C 1
ATOM 3391 O O . CYS A 1 443 ? 9.233 -2.798 24.291 1.00 88.94 443 CYS A O 1
ATOM 3393 N N . MET A 1 444 ? 7.211 -2.526 23.309 1.00 86.25 444 MET A N 1
ATOM 3394 C CA . MET A 1 444 ? 6.902 -1.224 23.898 1.00 86.25 444 MET A CA 1
ATOM 3395 C C . MET A 1 444 ? 6.329 -1.348 25.305 1.00 86.25 444 MET A C 1
ATOM 3397 O O . MET A 1 444 ? 6.792 -0.662 26.213 1.00 86.25 444 MET A O 1
ATOM 3401 N N . PHE A 1 445 ? 5.384 -2.270 25.490 1.00 85.94 445 PHE A N 1
ATOM 3402 C CA . PHE A 1 445 ? 4.659 -2.478 26.740 1.00 85.94 445 PHE A CA 1
ATOM 3403 C C . PHE A 1 445 ? 4.828 -3.932 27.215 1.00 85.94 445 PHE A C 1
ATOM 3405 O O . PHE A 1 445 ? 3.922 -4.750 27.044 1.00 85.94 445 PHE A O 1
ATOM 3412 N N . PRO A 1 446 ? 5.994 -4.304 27.785 1.00 80.56 446 PRO A N 1
ATOM 3413 C CA . PRO A 1 446 ? 6.286 -5.692 28.152 1.00 80.56 446 PRO A CA 1
ATOM 3414 C C . PRO A 1 446 ? 5.365 -6.228 29.244 1.00 80.56 446 PRO A C 1
ATOM 3416 O O . PRO A 1 446 ? 5.032 -7.412 29.245 1.00 80.56 446 PRO A O 1
ATOM 3419 N N . LYS A 1 447 ? 4.978 -5.348 30.172 1.00 73.56 447 LYS A N 1
ATOM 3420 C CA . LYS A 1 447 ? 4.020 -5.624 31.234 1.00 73.56 447 LYS A CA 1
ATOM 3421 C C . LYS A 1 447 ? 2.796 -4.732 31.021 1.00 73.56 447 LYS A C 1
ATOM 3423 O O . LYS A 1 447 ? 2.989 -3.541 30.763 1.00 73.56 447 LYS A O 1
ATOM 3428 N N . PRO A 1 448 ? 1.583 -5.286 31.120 1.00 70.31 448 PRO A N 1
ATOM 3429 C CA . PRO A 1 448 ? 0.371 -4.494 31.077 1.00 70.31 448 PRO A CA 1
ATOM 3430 C C . PRO A 1 448 ? 0.341 -3.554 32.291 1.00 70.31 448 PRO A C 1
ATOM 3432 O O . PRO A 1 448 ? 0.835 -3.929 33.361 1.00 70.31 448 PRO A O 1
ATOM 3435 N N . PRO A 1 449 ? -0.179 -2.327 32.135 1.00 63.00 449 PRO A N 1
ATOM 3436 C CA . PRO A 1 449 ? -0.436 -1.451 33.274 1.00 63.00 449 PRO A CA 1
ATOM 3437 C C . PRO A 1 449 ? -1.433 -2.119 34.234 1.00 63.00 449 PRO A C 1
ATOM 3439 O O . PRO A 1 449 ? -2.226 -2.963 33.815 1.00 63.00 449 PRO A O 1
ATOM 3442 N N . SER A 1 450 ? -1.376 -1.784 35.528 1.00 55.03 450 SER A N 1
ATOM 3443 C CA . SER A 1 450 ? -2.340 -2.336 36.484 1.00 55.03 450 SER A CA 1
ATOM 3444 C C . SER A 1 450 ? -3.757 -1.873 36.117 1.00 55.03 450 SER A C 1
ATOM 3446 O O . SER A 1 450 ? -3.915 -0.714 35.729 1.00 55.03 450 SER A O 1
ATOM 3448 N N . PRO A 1 451 ? -4.796 -2.711 36.287 1.00 51.09 451 PRO A N 1
ATOM 3449 C CA . PRO A 1 451 ? -6.180 -2.321 35.995 1.00 51.09 451 PRO A CA 1
ATOM 3450 C C . PRO A 1 451 ? -6.596 -1.029 36.713 1.00 51.09 451 PRO A C 1
ATOM 3452 O O . PRO A 1 451 ? -7.282 -0.194 36.145 1.00 51.09 451 PRO A O 1
ATOM 3455 N N . THR A 1 452 ? -6.088 -0.809 37.929 1.00 45.41 452 THR A N 1
ATOM 3456 C CA . THR A 1 452 ? -6.279 0.414 38.728 1.00 45.41 452 THR A CA 1
ATOM 3457 C C . THR A 1 452 ? -5.669 1.684 38.127 1.00 45.41 452 THR A C 1
ATOM 3459 O O . THR A 1 452 ? -6.069 2.777 38.511 1.00 45.41 452 THR A O 1
ATOM 3462 N N . ALA A 1 453 ? -4.693 1.572 37.221 1.00 41.91 453 ALA A N 1
ATOM 3463 C CA . ALA A 1 453 ? -4.048 2.708 36.556 1.00 41.91 453 ALA A CA 1
ATOM 3464 C C . ALA A 1 453 ? -4.647 3.013 35.170 1.00 41.91 453 ALA A C 1
ATOM 3466 O O . ALA A 1 453 ? -4.364 4.064 34.595 1.00 41.91 453 ALA A O 1
ATOM 3467 N N . THR A 1 454 ? -5.467 2.111 34.628 1.00 49.16 454 THR A N 1
ATOM 3468 C CA . THR A 1 454 ? -6.095 2.228 33.307 1.00 49.16 454 THR A CA 1
ATOM 3469 C C . THR A 1 454 ? -7.592 1.983 33.430 1.00 49.16 454 THR A C 1
ATOM 3471 O O . THR A 1 454 ? -8.033 0.845 33.313 1.00 49.16 454 THR A O 1
ATOM 3474 N N . GLY A 1 455 ? -8.367 3.048 33.654 1.00 48.75 455 GLY A N 1
ATOM 3475 C CA . GLY A 1 455 ? -9.827 2.979 33.538 1.00 48.75 455 GLY A CA 1
ATOM 3476 C C . GLY A 1 455 ? -10.259 2.646 32.106 1.00 48.75 455 GLY A C 1
ATOM 3477 O O . GLY A 1 455 ? -9.524 2.924 31.147 1.00 48.75 455 GLY A O 1
ATOM 3478 N N . THR A 1 456 ? -11.436 2.046 31.952 1.00 52.94 456 THR A N 1
ATOM 3479 C CA . THR A 1 456 ? -11.9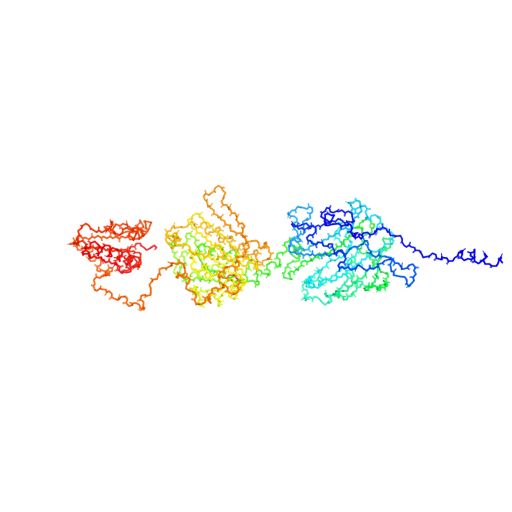87 1.709 30.629 1.00 52.94 456 THR A CA 1
ATOM 3480 C C . THR A 1 456 ? -12.452 2.965 29.879 1.00 52.94 456 THR A C 1
ATOM 3482 O O . THR A 1 456 ? -12.664 4.032 30.462 1.00 52.94 456 THR A O 1
ATOM 3485 N N . CYS A 1 457 ? -12.607 2.869 28.552 1.00 52.88 457 CYS A N 1
ATOM 3486 C CA . CYS A 1 457 ? -13.166 3.973 27.759 1.00 52.88 457 CYS A CA 1
ATOM 3487 C C . CYS A 1 457 ? -14.609 4.313 28.162 1.00 52.88 457 CYS A C 1
ATOM 3489 O O . CYS A 1 457 ? -15.029 5.455 27.989 1.00 52.88 457 CYS A O 1
ATOM 3491 N N . GLU A 1 458 ? -15.354 3.337 28.685 1.00 50.75 458 GLU A N 1
ATOM 3492 C CA . GLU A 1 458 ? -16.714 3.531 29.194 1.00 50.75 458 GLU A CA 1
ATOM 3493 C C . GLU A 1 458 ? -16.713 4.294 30.523 1.00 50.75 458 GLU A C 1
ATOM 3495 O O . GLU A 1 458 ? -17.508 5.213 30.692 1.00 50.75 458 GLU A O 1
ATOM 3500 N N . GLU A 1 459 ? -15.765 4.000 31.418 1.00 54.12 459 GLU A N 1
ATOM 3501 C CA . GLU A 1 459 ? -15.634 4.672 32.720 1.00 54.12 459 GLU A CA 1
ATOM 3502 C C . GLU A 1 459 ? -15.181 6.133 32.609 1.00 54.12 459 GLU A C 1
ATOM 3504 O O . GLU A 1 459 ? -15.634 6.989 33.365 1.00 54.12 459 GLU A O 1
ATOM 3509 N N . LEU A 1 460 ? -14.262 6.424 31.686 1.00 64.12 460 LEU A N 1
ATOM 3510 C CA . LEU A 1 460 ? -13.630 7.745 31.568 1.00 64.12 460 LEU A CA 1
ATOM 3511 C C . LEU A 1 460 ? -14.236 8.609 30.456 1.00 64.12 460 LEU A C 1
ATOM 3513 O O . LEU A 1 460 ? -13.947 9.805 30.370 1.00 64.12 460 LEU A O 1
ATOM 3517 N N . GLY A 1 461 ? -15.063 8.006 29.601 1.00 70.75 461 GLY A N 1
ATOM 3518 C CA . GLY A 1 461 ? -15.593 8.625 28.397 1.00 70.75 461 GLY A CA 1
ATOM 3519 C C . GLY A 1 461 ? -14.540 8.816 27.297 1.00 70.75 461 GLY A C 1
ATOM 3520 O O . GLY A 1 461 ? -13.322 8.827 27.510 1.00 70.75 461 GLY A O 1
ATOM 3521 N N . VAL A 1 462 ? -15.022 8.994 26.067 1.00 84.19 462 VAL A N 1
ATOM 3522 C CA . VAL A 1 462 ? -14.180 9.297 24.905 1.00 84.19 462 VAL A CA 1
ATOM 3523 C C . VAL A 1 462 ? -14.907 10.229 23.942 1.00 84.19 462 VAL A C 1
ATOM 3525 O O . VAL A 1 462 ? -16.086 10.033 23.628 1.00 84.19 462 VAL A O 1
ATOM 3528 N N . LEU A 1 463 ? -14.194 11.249 23.460 1.00 89.31 463 LEU A N 1
ATOM 3529 C CA . LEU A 1 463 ? -14.705 12.161 22.443 1.00 89.31 463 LEU A CA 1
ATOM 3530 C C . LEU A 1 463 ? -14.743 11.442 21.086 1.00 89.31 463 LEU A C 1
ATOM 3532 O O . LEU A 1 463 ? -13.695 11.072 20.557 1.00 89.31 463 LEU A O 1
ATOM 3536 N N . GLY A 1 464 ? -15.928 11.284 20.486 1.00 90.75 464 GLY A N 1
ATOM 3537 C CA . GLY A 1 464 ? -16.098 10.537 19.230 1.00 90.75 464 GLY A CA 1
ATOM 3538 C C . GLY A 1 464 ? -15.239 11.038 18.060 1.00 90.75 464 GLY A C 1
ATOM 3539 O O . GLY A 1 464 ? -14.774 10.245 17.243 1.00 90.75 464 GLY A O 1
ATOM 3540 N N . ALA A 1 465 ? -14.928 12.337 18.012 1.00 94.00 465 ALA A N 1
ATOM 3541 C CA . ALA A 1 465 ? -14.012 12.890 17.013 1.00 94.00 465 ALA A CA 1
ATOM 3542 C C . ALA A 1 465 ? -12.580 12.331 17.140 1.00 94.00 465 ALA A C 1
ATOM 3544 O O . ALA A 1 465 ? -11.915 12.118 16.128 1.00 94.00 465 ALA A O 1
ATOM 3545 N N . VAL A 1 466 ? -12.113 12.035 18.360 1.00 95.06 466 VAL A N 1
ATOM 3546 C CA . VAL A 1 466 ? -10.784 11.447 18.610 1.00 95.06 466 VAL A CA 1
ATOM 3547 C C . VAL A 1 466 ? -10.722 10.029 18.053 1.00 95.06 466 VAL A C 1
ATOM 3549 O O . VAL A 1 466 ? -9.783 9.698 17.330 1.00 95.06 466 VAL A O 1
ATOM 3552 N N . THR A 1 467 ? -11.741 9.205 18.323 1.00 94.56 467 THR A N 1
ATOM 3553 C CA . THR A 1 467 ? -11.829 7.856 17.741 1.00 94.56 467 THR A CA 1
ATOM 3554 C C . THR A 1 467 ? -11.973 7.915 16.219 1.00 94.56 467 THR A C 1
ATOM 3556 O O . THR A 1 467 ? -11.335 7.138 15.515 1.00 94.56 467 THR A O 1
ATOM 3559 N N . GLY A 1 468 ? -12.719 8.901 15.707 1.00 95.75 468 GLY A N 1
ATOM 3560 C CA . GLY A 1 468 ? -12.832 9.212 14.281 1.00 95.75 468 GLY A CA 1
ATOM 3561 C C . GLY A 1 468 ? -11.478 9.434 13.603 1.00 95.75 468 GLY A C 1
ATOM 3562 O O . GLY A 1 468 ? -11.157 8.780 12.611 1.00 95.75 468 GLY A O 1
ATOM 3563 N N . VAL A 1 469 ? -10.664 10.332 14.166 1.00 96.88 469 VAL A N 1
ATOM 3564 C CA . VAL A 1 469 ? -9.323 10.655 13.654 1.00 96.88 469 VAL A CA 1
ATOM 3565 C C . VAL A 1 469 ? -8.423 9.422 13.655 1.00 96.88 469 VAL A C 1
ATOM 3567 O O . VAL A 1 469 ? -7.828 9.109 12.625 1.00 96.88 469 VAL A O 1
ATOM 3570 N N . ILE A 1 470 ? -8.335 8.699 14.775 1.00 97.56 470 ILE A N 1
ATOM 3571 C CA . ILE A 1 470 ? -7.455 7.526 14.867 1.00 97.56 470 ILE A CA 1
ATOM 3572 C C . ILE A 1 470 ? -7.906 6.416 13.916 1.00 97.56 470 ILE A C 1
ATOM 3574 O O . ILE A 1 470 ? -7.064 5.867 13.211 1.00 97.56 470 ILE A O 1
ATOM 3578 N N . GLY A 1 471 ? -9.204 6.124 13.821 1.00 97.69 471 GLY A N 1
ATOM 3579 C CA . GLY A 1 471 ? -9.703 5.095 12.910 1.00 97.69 471 GLY A CA 1
ATOM 3580 C C . GLY A 1 471 ? -9.471 5.427 11.429 1.00 97.69 471 GLY A C 1
ATOM 3581 O O . GLY A 1 471 ? -9.070 4.555 10.657 1.00 97.69 471 GLY A O 1
ATOM 3582 N N . ASN A 1 472 ? -9.598 6.697 11.028 1.00 98.12 472 ASN A N 1
ATOM 3583 C CA . ASN A 1 472 ? -9.218 7.134 9.677 1.00 98.12 472 ASN A CA 1
ATOM 3584 C C . ASN A 1 472 ? -7.720 6.944 9.413 1.00 98.12 472 ASN A C 1
ATOM 3586 O O . ASN A 1 472 ? -7.325 6.495 8.336 1.00 98.12 472 ASN A O 1
ATOM 3590 N N . LEU A 1 473 ? -6.876 7.248 10.402 1.00 98.00 473 LEU A N 1
ATOM 3591 C CA . LEU A 1 473 ? -5.441 7.019 10.281 1.00 98.00 473 LEU A CA 1
ATOM 3592 C C . LEU A 1 473 ? -5.107 5.519 10.224 1.00 98.00 473 LEU A C 1
ATOM 3594 O O . LEU A 1 473 ? -4.212 5.141 9.473 1.00 98.00 473 LEU A O 1
ATOM 3598 N N . GLN A 1 474 ? -5.849 4.650 10.923 1.00 98.38 474 GLN A N 1
ATOM 3599 C CA . GLN A 1 474 ? -5.693 3.196 10.783 1.00 98.38 474 GLN A CA 1
ATOM 3600 C C . GLN A 1 474 ? -5.964 2.732 9.345 1.00 98.38 474 GLN A C 1
ATOM 3602 O O . GLN A 1 474 ? -5.168 1.974 8.787 1.00 98.38 474 GLN A O 1
ATOM 3607 N N . ALA A 1 475 ? -7.046 3.214 8.724 1.00 98.19 475 ALA A N 1
ATOM 3608 C CA . ALA A 1 475 ? -7.341 2.910 7.324 1.00 98.19 475 ALA A CA 1
ATOM 3609 C C . ALA A 1 475 ? -6.244 3.424 6.380 1.00 98.19 475 ALA A C 1
ATOM 3611 O O . ALA A 1 475 ? -5.816 2.695 5.484 1.00 98.19 475 ALA A O 1
ATOM 3612 N N . LEU A 1 476 ? -5.741 4.642 6.606 1.00 97.12 476 LEU A N 1
ATOM 3613 C CA . LEU A 1 476 ? -4.651 5.216 5.817 1.00 97.12 476 LEU A CA 1
ATOM 3614 C C . LEU A 1 476 ? -3.374 4.366 5.891 1.00 97.12 476 LEU A C 1
ATOM 3616 O O . LEU A 1 476 ? -2.770 4.081 4.857 1.00 97.12 476 LEU A O 1
ATOM 3620 N N . GLU A 1 477 ? -2.963 3.939 7.088 1.00 97.12 477 GLU A N 1
ATOM 3621 C CA . GLU A 1 477 ? -1.791 3.071 7.250 1.00 97.12 477 GLU A CA 1
ATOM 3622 C C . GLU A 1 477 ? -1.980 1.732 6.532 1.00 97.12 477 GLU A C 1
ATOM 3624 O O . GLU A 1 477 ? -1.096 1.299 5.795 1.00 97.12 477 GLU A O 1
ATOM 3629 N N . ALA A 1 478 ? -3.154 1.111 6.659 1.00 97.44 478 ALA A N 1
ATOM 3630 C CA . ALA A 1 478 ? -3.456 -0.141 5.973 1.00 97.44 478 ALA A CA 1
ATOM 3631 C C . ALA A 1 478 ? -3.400 0.001 4.442 1.00 97.44 478 ALA A C 1
ATOM 3633 O O . ALA A 1 478 ? -2.787 -0.828 3.767 1.00 97.44 478 ALA A O 1
ATOM 3634 N N . ILE A 1 479 ? -3.959 1.084 3.889 1.00 95.00 479 ILE A N 1
ATOM 3635 C CA . ILE A 1 479 ? -3.898 1.383 2.450 1.00 95.00 479 ILE A CA 1
ATOM 3636 C C . ILE A 1 479 ? -2.448 1.572 1.999 1.00 95.00 479 ILE A C 1
ATOM 3638 O O . ILE A 1 479 ? -2.045 0.994 0.986 1.00 95.00 479 ILE A O 1
ATOM 3642 N N . LYS A 1 480 ? -1.634 2.329 2.745 1.00 91.06 480 LYS A N 1
ATOM 3643 C CA . LYS A 1 480 ? -0.206 2.506 2.432 1.00 91.06 480 LYS A CA 1
ATOM 3644 C C . LYS A 1 480 ? 0.549 1.177 2.446 1.00 91.06 480 LYS A C 1
ATOM 3646 O O . LYS A 1 480 ? 1.364 0.940 1.555 1.00 91.06 480 LYS A O 1
ATOM 3651 N N . ILE A 1 481 ? 0.276 0.304 3.417 1.00 92.56 481 ILE A N 1
ATOM 3652 C CA . ILE A 1 481 ? 0.918 -1.014 3.511 1.00 92.56 481 ILE A CA 1
ATOM 3653 C C . ILE A 1 481 ? 0.536 -1.878 2.300 1.00 92.56 481 ILE A C 1
ATOM 3655 O O . ILE A 1 481 ? 1.425 -2.399 1.629 1.00 92.56 481 ILE A O 1
ATOM 3659 N N . ILE A 1 482 ? -0.754 -1.973 1.953 1.00 91.69 482 ILE A N 1
ATOM 3660 C CA . ILE A 1 482 ? -1.228 -2.784 0.812 1.00 91.69 482 ILE A CA 1
ATOM 3661 C C . ILE A 1 482 ? -0.662 -2.272 -0.509 1.00 91.69 482 ILE A C 1
ATOM 3663 O O . ILE A 1 482 ? -0.211 -3.046 -1.353 1.00 91.69 482 ILE A O 1
ATOM 3667 N N . THR A 1 483 ? -0.687 -0.958 -0.709 1.00 85.12 483 THR A N 1
ATOM 3668 C CA . THR A 1 483 ? -0.227 -0.348 -1.963 1.00 85.12 483 THR A CA 1
ATOM 3669 C C . THR A 1 483 ? 1.299 -0.372 -2.098 1.00 85.12 483 THR A C 1
ATOM 3671 O O . THR A 1 483 ? 1.814 -0.338 -3.221 1.00 85.12 483 THR A O 1
ATOM 3674 N N . GLY A 1 484 ? 2.028 -0.544 -0.989 1.00 80.75 484 GLY A N 1
ATOM 3675 C CA . GLY A 1 484 ? 3.490 -0.504 -0.930 1.00 80.75 484 GLY A CA 1
ATOM 3676 C C . GLY A 1 484 ? 4.057 0.916 -0.840 1.00 80.75 484 GLY A C 1
ATOM 3677 O O . GLY A 1 484 ? 5.211 1.125 -1.204 1.00 80.75 484 GLY A O 1
ATOM 3678 N N . LEU A 1 485 ? 3.235 1.873 -0.397 1.00 80.06 485 LEU A N 1
ATOM 3679 C CA . LEU A 1 485 ? 3.587 3.277 -0.154 1.00 80.06 485 LEU A CA 1
ATOM 3680 C C . LEU A 1 485 ? 4.021 3.538 1.299 1.00 80.06 485 LEU A C 1
ATOM 3682 O O . LEU A 1 485 ? 4.390 4.657 1.644 1.00 80.06 485 LEU A O 1
ATOM 3686 N N . HIS A 1 486 ? 3.938 2.533 2.172 1.00 84.69 486 HIS A N 1
ATOM 3687 C CA . HIS A 1 486 ? 4.422 2.627 3.547 1.00 84.69 486 HIS A CA 1
ATOM 3688 C C . HIS A 1 486 ? 5.960 2.563 3.580 1.00 84.69 486 HIS A C 1
ATOM 3690 O O . HIS A 1 486 ? 6.561 1.707 2.936 1.00 84.69 486 HIS A O 1
ATOM 3696 N N . ASP A 1 487 ? 6.601 3.422 4.374 1.00 79.25 487 ASP A N 1
ATOM 3697 C CA . ASP A 1 487 ? 8.070 3.545 4.481 1.00 79.25 487 ASP A CA 1
ATOM 3698 C C . ASP A 1 487 ? 8.726 2.472 5.379 1.00 79.25 487 ASP A C 1
ATOM 3700 O O . ASP A 1 487 ? 9.926 2.489 5.632 1.00 79.25 487 ASP A O 1
ATOM 3704 N N . ASN A 1 488 ? 7.923 1.531 5.874 1.00 81.00 488 ASN A N 1
ATOM 3705 C CA . ASN A 1 488 ? 8.269 0.485 6.848 1.00 81.00 488 ASN A CA 1
ATOM 3706 C C . ASN A 1 488 ? 8.887 0.998 8.161 1.00 81.00 488 ASN A C 1
ATOM 3708 O O . ASN A 1 488 ? 9.365 0.197 8.970 1.00 81.00 488 ASN A O 1
ATOM 3712 N N . GLU A 1 489 ? 8.829 2.305 8.425 1.00 83.69 489 GLU A N 1
ATOM 3713 C CA . GLU A 1 489 ? 9.272 2.870 9.689 1.00 83.69 489 GLU A CA 1
ATOM 3714 C C . GLU A 1 489 ? 8.159 2.779 10.728 1.00 83.69 489 GLU A C 1
ATOM 3716 O O . GLU A 1 489 ? 7.029 3.220 10.522 1.00 83.69 489 GLU A O 1
ATOM 3721 N N . GLN A 1 490 ? 8.494 2.251 11.901 1.00 87.56 490 GLN A N 1
ATOM 3722 C CA . GLN A 1 490 ? 7.547 2.190 13.003 1.00 87.56 490 GLN A CA 1
ATOM 3723 C C . GLN A 1 490 ? 7.573 3.475 13.809 1.00 87.56 490 GLN A C 1
ATOM 3725 O O . GLN A 1 490 ? 8.617 3.892 14.323 1.00 87.56 490 GLN A O 1
ATOM 3730 N N . ARG A 1 491 ? 6.399 4.077 13.965 1.00 91.38 491 ARG A N 1
ATOM 3731 C CA . ARG A 1 491 ? 6.218 5.286 14.759 1.00 91.38 491 ARG A CA 1
ATOM 3732 C C . ARG A 1 491 ? 5.017 5.116 15.678 1.00 91.38 491 ARG A C 1
ATOM 3734 O O . ARG A 1 491 ? 3.996 4.565 15.274 1.00 91.38 491 ARG A O 1
ATOM 3741 N N . LEU A 1 492 ? 5.154 5.577 16.915 1.00 94.12 492 LEU A N 1
ATOM 3742 C CA . LEU A 1 492 ? 4.027 5.809 17.807 1.00 94.12 492 LEU A CA 1
ATOM 3743 C C . LEU A 1 492 ? 3.545 7.235 17.565 1.00 94.12 492 LEU A C 1
ATOM 3745 O O . LEU A 1 492 ? 4.213 8.200 17.948 1.00 94.12 492 LEU A O 1
ATOM 3749 N N . LEU A 1 493 ? 2.402 7.354 16.903 1.00 96.25 493 LEU A N 1
ATOM 3750 C CA . LEU A 1 493 ? 1.706 8.618 16.751 1.00 96.25 493 LEU A CA 1
ATOM 3751 C C . LEU A 1 493 ? 0.814 8.827 17.972 1.00 96.25 493 LEU A C 1
ATOM 3753 O O . LEU A 1 493 ? 0.026 7.956 18.330 1.00 96.25 493 LEU A O 1
ATOM 3757 N N . ILE A 1 494 ? 0.936 9.994 18.588 1.00 95.06 494 ILE A N 1
ATOM 3758 C CA . ILE A 1 494 ? 0.103 10.461 19.688 1.00 95.06 494 ILE A CA 1
ATOM 3759 C C . ILE A 1 494 ? -0.680 11.664 19.178 1.00 95.06 494 ILE A C 1
ATOM 3761 O O . ILE A 1 494 ? -0.102 12.611 18.639 1.00 95.06 494 ILE A O 1
ATOM 3765 N N . PHE A 1 495 ? -1.990 11.617 19.369 1.00 95.81 495 PHE A N 1
ATOM 3766 C CA . PHE A 1 495 ? -2.913 12.698 19.084 1.00 95.81 495 PHE A CA 1
ATOM 3767 C C . PHE A 1 495 ? -3.484 13.242 20.398 1.00 95.81 495 PHE A C 1
ATOM 3769 O O . PHE A 1 495 ? -3.897 12.467 21.258 1.00 95.81 495 PHE A O 1
ATOM 3776 N N . SER A 1 496 ? -3.511 14.560 20.569 1.00 94.75 496 SER A N 1
ATOM 3777 C CA . SER A 1 496 ? -4.139 15.242 21.703 1.00 94.75 496 SER A CA 1
ATOM 3778 C C . SER A 1 496 ? -5.025 16.363 21.178 1.00 94.75 496 SER A C 1
ATOM 3780 O O . SER A 1 496 ? -4.526 17.357 20.653 1.00 94.75 496 SER A O 1
ATOM 3782 N N . ALA A 1 497 ? -6.342 16.213 21.324 1.00 92.25 497 ALA A N 1
ATOM 3783 C CA . ALA A 1 497 ? -7.317 17.146 20.759 1.00 92.25 497 ALA A CA 1
ATOM 3784 C C . ALA A 1 497 ? -7.257 18.554 21.379 1.00 92.25 497 ALA A C 1
ATOM 3786 O O . ALA A 1 497 ? -7.718 19.509 20.763 1.00 92.25 497 ALA A O 1
ATOM 3787 N N . LEU A 1 498 ? -6.702 18.681 22.588 1.00 92.44 498 LEU A N 1
ATOM 3788 C CA . LEU A 1 498 ? -6.627 19.943 23.334 1.00 92.44 498 LEU A CA 1
ATOM 3789 C C . LEU A 1 498 ? -5.236 20.595 23.288 1.00 92.44 498 LEU A C 1
ATOM 3791 O O . LEU A 1 498 ? -5.047 21.677 23.841 1.00 92.44 498 LEU A O 1
ATOM 3795 N N . SER A 1 499 ? -4.247 19.945 22.670 1.00 90.06 499 SER A N 1
ATOM 3796 C CA . SER A 1 499 ? -2.886 20.479 22.595 1.00 90.06 499 SER A CA 1
ATOM 3797 C C . SER A 1 499 ? -2.731 21.477 21.447 1.00 90.06 499 SER A C 1
ATOM 3799 O O . SER A 1 499 ? -3.320 21.310 20.383 1.00 90.06 499 SER A O 1
ATOM 3801 N N . SER A 1 500 ? -1.869 22.483 21.629 1.00 87.06 500 SER A N 1
ATOM 3802 C CA . SER A 1 500 ? -1.493 23.431 20.570 1.00 87.06 500 SER A CA 1
ATOM 3803 C C . SER A 1 500 ? -0.781 22.755 19.394 1.00 87.06 500 SER A C 1
ATOM 3805 O O . SER A 1 500 ? -0.936 23.183 18.253 1.00 87.06 500 SER A O 1
ATOM 3807 N N . SER A 1 501 ? -0.031 21.682 19.664 1.00 90.06 501 SER A N 1
ATOM 3808 C CA . SER A 1 501 ? 0.514 20.773 18.655 1.00 90.06 501 SER A CA 1
ATOM 3809 C C . SER A 1 501 ? -0.206 19.432 18.783 1.00 90.06 501 SER A C 1
ATOM 3811 O O . SER A 1 501 ? 0.232 18.577 19.558 1.00 90.06 501 SER A O 1
ATOM 3813 N N . PRO A 1 502 ? -1.313 19.224 18.050 1.00 89.81 502 PRO A N 1
ATOM 3814 C CA . PRO A 1 502 ? -2.197 18.091 18.291 1.00 89.81 502 PRO A CA 1
ATOM 3815 C C . PRO A 1 502 ? -1.563 16.745 17.938 1.00 89.81 502 PRO A C 1
ATOM 3817 O O . PRO A 1 502 ? -1.967 15.734 18.499 1.00 89.81 502 PRO A O 1
ATOM 3820 N N . PHE A 1 503 ? -0.564 16.712 17.050 1.00 95.62 503 PHE A N 1
ATOM 3821 C CA . PHE A 1 503 ? 0.132 15.489 16.655 1.00 95.62 503 PHE A CA 1
ATOM 3822 C C . PHE A 1 503 ? 1.578 15.481 17.140 1.00 95.62 503 PHE A C 1
ATOM 3824 O O . PHE A 1 503 ? 2.318 16.453 16.978 1.00 95.62 503 PHE A O 1
ATOM 3831 N N . ARG A 1 504 ? 2.001 14.337 17.679 1.00 94.00 504 ARG A N 1
ATOM 3832 C CA . ARG A 1 504 ? 3.391 14.041 18.029 1.00 94.00 504 ARG A CA 1
ATOM 3833 C C . ARG A 1 504 ? 3.741 12.639 17.554 1.00 94.00 504 ARG A C 1
ATOM 3835 O O . ARG A 1 504 ? 3.005 11.701 17.828 1.00 94.00 504 ARG A O 1
ATOM 3842 N N . SER A 1 505 ? 4.876 12.485 16.882 1.00 93.25 505 SER A N 1
ATOM 3843 C CA . SER A 1 505 ? 5.348 11.189 16.390 1.00 93.25 505 SER A CA 1
ATOM 3844 C C . SER A 1 505 ? 6.664 10.808 17.060 1.00 93.25 505 SER A C 1
ATOM 3846 O O . SER A 1 505 ? 7.574 11.631 17.165 1.00 93.25 505 SER A O 1
ATOM 3848 N N . MET A 1 506 ? 6.759 9.570 17.540 1.00 92.50 506 MET A N 1
ATOM 3849 C CA . MET A 1 506 ? 7.962 9.016 18.159 1.00 92.50 506 MET A CA 1
ATOM 3850 C C . MET A 1 506 ? 8.414 7.786 17.379 1.00 92.50 506 MET A C 1
ATOM 3852 O O . MET A 1 506 ? 7.694 6.791 17.314 1.00 92.50 506 MET A O 1
ATOM 3856 N N . LYS A 1 507 ? 9.615 7.843 16.794 1.00 90.06 507 LYS A N 1
ATOM 3857 C CA . LYS A 1 507 ? 10.213 6.698 16.098 1.00 90.06 507 LYS A CA 1
ATOM 3858 C C . LYS A 1 507 ? 10.510 5.577 17.092 1.00 90.06 507 LYS A C 1
ATOM 3860 O O . LYS A 1 507 ? 11.085 5.821 18.153 1.00 90.06 507 LYS A O 1
ATOM 3865 N N . LEU A 1 508 ? 10.115 4.357 16.744 1.00 89.25 508 LEU A N 1
ATOM 3866 C CA . LEU A 1 508 ? 10.392 3.175 17.551 1.00 89.25 508 LEU A CA 1
ATOM 3867 C C . LEU A 1 508 ? 11.761 2.589 17.203 1.00 89.25 508 LEU A C 1
ATOM 3869 O O . LEU A 1 508 ? 12.241 2.693 16.075 1.00 89.25 508 LEU A O 1
ATOM 3873 N N . GLY A 1 509 ? 12.405 1.997 18.208 1.00 83.06 509 GLY A N 1
ATOM 3874 C CA . GLY A 1 509 ? 13.701 1.341 18.049 1.00 83.06 509 GLY A CA 1
ATOM 3875 C C . GLY A 1 509 ? 13.591 -0.045 17.413 1.00 83.06 509 GLY A C 1
ATOM 3876 O O . GLY A 1 509 ? 12.519 -0.498 17.024 1.00 83.06 509 GLY A O 1
ATOM 3877 N N . ALA A 1 510 ? 14.711 -0.764 17.371 1.00 82.38 510 ALA A N 1
ATOM 3878 C CA . ALA A 1 510 ? 14.733 -2.144 16.900 1.00 82.38 510 ALA A CA 1
ATOM 3879 C C . ALA A 1 510 ? 13.993 -3.097 17.856 1.00 82.38 510 ALA A C 1
ATOM 3881 O O . ALA A 1 510 ? 13.886 -2.852 19.065 1.00 82.38 510 ALA A O 1
ATOM 3882 N N . LYS A 1 511 ? 13.508 -4.212 17.307 1.00 86.44 511 LYS A N 1
ATOM 3883 C CA . LYS A 1 511 ? 13.019 -5.384 18.042 1.00 86.44 511 LYS A CA 1
ATOM 3884 C C . LYS A 1 511 ? 13.909 -5.736 19.245 1.00 86.44 511 LYS A C 1
ATOM 3886 O O . LYS A 1 511 ? 15.126 -5.844 19.119 1.00 86.44 511 LYS A O 1
ATOM 3891 N N . LYS A 1 512 ? 13.292 -5.986 20.408 1.00 86.75 512 LYS A N 1
ATOM 3892 C CA . LYS A 1 512 ? 14.005 -6.437 21.616 1.00 86.75 512 LYS A CA 1
ATOM 3893 C C . LYS A 1 512 ? 14.285 -7.949 21.536 1.00 86.75 512 LYS A C 1
ATOM 3895 O O . LYS A 1 512 ? 13.320 -8.713 21.466 1.00 86.75 512 LYS A O 1
ATOM 3900 N N . PRO A 1 513 ? 15.551 -8.411 21.610 1.00 84.88 513 PRO A N 1
ATOM 3901 C CA . PRO A 1 513 ? 15.878 -9.844 21.552 1.00 84.88 513 PRO A CA 1
ATOM 3902 C C . PRO A 1 513 ? 15.228 -10.677 22.665 1.00 84.88 513 PRO A C 1
ATOM 3904 O O . PRO A 1 513 ? 14.892 -11.838 22.452 1.00 84.88 513 PRO A O 1
ATOM 3907 N N . THR A 1 514 ? 15.010 -10.062 23.830 1.00 86.12 514 THR A N 1
ATOM 3908 C CA . THR A 1 514 ? 14.402 -10.662 25.028 1.00 86.12 514 THR A CA 1
ATOM 3909 C C . THR A 1 514 ? 12.873 -10.582 25.059 1.00 86.12 514 THR A C 1
ATOM 3911 O O . THR A 1 514 ? 12.262 -10.885 26.080 1.00 86.12 514 THR A O 1
ATOM 3914 N N . CYS A 1 515 ? 12.226 -10.122 23.982 1.00 86.44 515 CYS A N 1
ATOM 3915 C CA . CYS A 1 515 ? 10.773 -9.995 23.956 1.00 86.44 515 CYS A CA 1
ATOM 3916 C C . CYS A 1 515 ? 10.096 -11.378 23.988 1.00 86.44 515 CYS A C 1
ATOM 3918 O O . CYS A 1 515 ? 10.398 -12.199 23.124 1.00 86.44 515 CYS A O 1
ATOM 3920 N N . PRO A 1 516 ? 9.119 -11.617 24.881 1.00 83.12 516 PRO A N 1
ATOM 3921 C CA . PRO A 1 516 ? 8.466 -12.920 24.991 1.00 83.12 516 PRO A CA 1
ATOM 3922 C C . PRO A 1 516 ? 7.549 -13.268 23.810 1.00 83.12 516 PRO A C 1
ATOM 3924 O O . PRO A 1 516 ? 7.122 -14.404 23.705 1.00 83.12 516 PRO A O 1
ATOM 3927 N N . ALA A 1 517 ? 7.226 -12.334 22.910 1.00 84.50 517 ALA A N 1
ATOM 3928 C CA . ALA A 1 517 ? 6.450 -12.653 21.704 1.00 84.50 517 ALA A CA 1
ATOM 3929 C C . ALA A 1 517 ? 7.344 -12.767 20.470 1.00 84.50 517 ALA A C 1
ATOM 3931 O O . ALA A 1 517 ? 7.397 -13.803 19.813 1.00 84.50 517 ALA A O 1
ATOM 3932 N N . CYS A 1 518 ? 8.069 -11.694 20.146 1.00 84.88 518 CYS A N 1
ATOM 3933 C CA . CYS A 1 518 ? 8.839 -11.655 18.911 1.00 84.88 518 CYS A CA 1
ATOM 3934 C C . CYS A 1 518 ? 10.309 -12.034 19.078 1.00 84.88 518 CYS A C 1
ATOM 3936 O O . CYS A 1 518 ? 10.963 -12.165 18.055 1.00 84.88 518 CYS A O 1
ATOM 3938 N N . GLY A 1 519 ? 10.839 -12.202 20.296 1.00 81.00 519 GLY A N 1
ATOM 3939 C CA . GLY A 1 519 ? 12.259 -12.459 20.578 1.00 81.00 519 GLY A CA 1
ATOM 3940 C C . GLY A 1 519 ? 12.815 -13.767 20.000 1.00 81.00 519 GLY A C 1
ATOM 3941 O O . GLY A 1 519 ? 12.224 -14.392 19.122 1.00 81.00 519 GLY A O 1
ATOM 3942 N N . ILE A 1 520 ? 14.004 -14.159 20.452 1.00 76.62 520 ILE A N 1
ATOM 3943 C CA . ILE A 1 520 ? 14.672 -15.389 19.987 1.00 76.62 520 ILE A CA 1
ATOM 3944 C C . ILE A 1 520 ? 13.825 -16.613 20.383 1.00 76.62 520 ILE A C 1
ATOM 3946 O O . ILE A 1 520 ? 13.231 -16.606 21.458 1.00 76.62 520 ILE A O 1
ATOM 3950 N N . ASP A 1 521 ? 13.778 -17.660 19.549 1.00 65.00 521 ASP A N 1
ATOM 3951 C CA . ASP A 1 521 ? 12.881 -18.823 19.717 1.00 65.00 521 ASP A CA 1
ATOM 3952 C C . ASP A 1 521 ? 12.981 -19.528 21.086 1.00 65.00 521 ASP A C 1
ATOM 3954 O O . ASP A 1 521 ? 12.005 -20.115 21.535 1.00 65.00 521 ASP A O 1
ATOM 3958 N N . GLY A 1 522 ? 14.105 -19.405 21.804 1.00 52.91 522 GLY A N 1
ATOM 3959 C CA . GLY A 1 522 ? 14.270 -19.929 23.170 1.00 52.91 522 GLY A CA 1
ATOM 3960 C C . GLY A 1 522 ? 13.688 -19.063 24.302 1.00 52.91 522 GLY A C 1
ATOM 3961 O O . GLY A 1 522 ? 13.727 -19.477 25.455 1.00 52.91 522 GLY A O 1
ATOM 3962 N N . LEU A 1 523 ? 13.183 -17.861 24.001 1.00 56.97 523 LEU A N 1
ATOM 3963 C CA . LEU A 1 523 ? 12.631 -16.891 24.963 1.00 56.97 523 LEU A CA 1
ATOM 3964 C C . LEU A 1 523 ? 11.159 -16.541 24.682 1.00 56.97 523 LEU A C 1
ATOM 3966 O O . LEU A 1 523 ? 10.605 -15.663 25.346 1.00 56.97 523 LEU A O 1
ATOM 3970 N N . LYS A 1 524 ? 10.534 -17.191 23.691 1.00 61.94 524 LYS A N 1
ATOM 3971 C CA . LYS A 1 524 ? 9.122 -16.984 23.361 1.00 61.94 524 LYS A CA 1
ATOM 3972 C C . LYS A 1 524 ? 8.225 -17.613 24.435 1.00 61.94 524 LYS A C 1
ATOM 3974 O O . LYS A 1 524 ? 8.520 -18.688 24.949 1.00 61.94 524 LYS A O 1
ATOM 3979 N N . ALA A 1 525 ? 7.151 -16.916 24.795 1.00 57.19 525 ALA A N 1
ATOM 3980 C CA . ALA A 1 525 ? 6.120 -17.395 25.707 1.00 57.19 525 ALA A CA 1
ATOM 3981 C C . ALA A 1 525 ? 5.374 -18.605 25.115 1.00 57.19 525 ALA A C 1
ATOM 3983 O O . ALA A 1 525 ? 5.533 -18.929 23.938 1.00 57.19 525 ALA A O 1
ATOM 3984 N N . ALA A 1 526 ? 4.579 -19.268 25.961 1.00 57.62 526 ALA A N 1
ATOM 3985 C CA . ALA A 1 526 ? 3.761 -20.431 25.620 1.00 57.62 526 ALA A CA 1
ATOM 3986 C C . ALA A 1 526 ? 2.875 -20.209 24.377 1.00 57.62 526 ALA A C 1
ATOM 3988 O O . ALA A 1 526 ? 2.676 -19.080 23.924 1.00 57.62 526 ALA A O 1
ATOM 3989 N N . GLN A 1 527 ? 2.323 -21.301 23.836 1.00 71.62 527 GLN A N 1
ATOM 3990 C CA . GLN A 1 527 ? 1.399 -21.249 22.700 1.00 71.62 527 GLN A CA 1
ATOM 3991 C C . GLN A 1 527 ? 0.279 -20.231 22.966 1.00 71.62 527 GLN A C 1
ATOM 3993 O O . GLN A 1 527 ? -0.241 -20.144 24.081 1.00 71.62 527 GLN A O 1
ATOM 3998 N N . ILE A 1 528 ? -0.112 -19.463 21.941 1.00 80.44 528 ILE A N 1
ATOM 3999 C CA . ILE A 1 528 ? -1.145 -18.414 22.060 1.00 80.44 528 ILE A CA 1
ATOM 4000 C C . ILE A 1 528 ? -2.418 -18.982 22.698 1.00 80.44 528 ILE A C 1
ATOM 4002 O O . ILE A 1 528 ? -2.982 -18.351 23.588 1.00 80.44 528 ILE A O 1
ATOM 4006 N N . SER A 1 529 ? -2.807 -20.203 22.314 1.00 72.75 529 SER A N 1
ATOM 4007 C CA . SER A 1 529 ? -3.975 -20.935 22.822 1.00 72.75 529 SER A CA 1
ATOM 4008 C C . SER A 1 529 ? -3.946 -21.235 24.323 1.00 72.75 529 SER A C 1
ATOM 4010 O O . SER A 1 529 ? -4.998 -21.444 24.919 1.00 72.75 529 SER A O 1
ATOM 4012 N N . GLU A 1 530 ? -2.765 -21.258 24.939 1.00 70.56 530 GLU A N 1
ATOM 4013 C CA . GLU A 1 530 ? -2.558 -21.564 26.361 1.00 70.56 530 GLU A CA 1
ATOM 4014 C C . GLU A 1 530 ? -2.415 -20.296 27.217 1.00 70.56 530 GLU A C 1
ATOM 4016 O O . GLU A 1 530 ? -2.406 -20.369 28.446 1.00 70.56 530 GLU A O 1
ATOM 4021 N N . THR A 1 531 ? -2.312 -19.122 26.586 1.00 72.44 531 THR A N 1
ATOM 4022 C CA . THR A 1 531 ? -2.136 -17.848 27.288 1.00 72.44 531 THR A CA 1
ATOM 4023 C C . THR A 1 531 ? -3.489 -17.239 27.655 1.00 72.44 531 THR A C 1
ATOM 4025 O O . THR A 1 531 ? -4.295 -16.897 26.789 1.00 72.44 531 THR A O 1
ATOM 4028 N N . ASP A 1 532 ? -3.724 -17.047 28.955 1.00 72.75 532 ASP A N 1
ATOM 4029 C CA . ASP A 1 532 ? -4.857 -16.277 29.478 1.00 72.75 532 ASP A CA 1
ATOM 4030 C C . ASP A 1 532 ? -4.500 -14.781 29.504 1.00 72.75 532 ASP A C 1
ATOM 4032 O O . ASP A 1 532 ? -3.879 -14.268 30.439 1.00 72.75 532 ASP A O 1
ATOM 4036 N N . TYR A 1 533 ? -4.859 -14.076 28.430 1.00 75.56 533 TYR A N 1
ATOM 4037 C CA . TYR A 1 533 ? -4.569 -12.650 28.260 1.00 75.56 533 TYR A CA 1
ATOM 4038 C C . TYR A 1 533 ? -5.304 -11.754 29.260 1.00 75.56 533 TYR A C 1
ATOM 4040 O O . TYR A 1 533 ? -4.792 -10.692 29.618 1.00 75.56 533 TYR A O 1
ATOM 4048 N N . VAL A 1 534 ? -6.475 -12.179 29.740 1.00 69.25 534 VAL A N 1
ATOM 4049 C CA . VAL A 1 534 ? -7.239 -11.435 30.749 1.00 69.25 534 VAL A CA 1
ATOM 4050 C C . VAL A 1 534 ? -6.500 -11.496 32.081 1.00 69.25 534 VAL A C 1
ATOM 4052 O O . VAL A 1 534 ? -6.231 -10.454 32.682 1.00 69.25 534 VAL A O 1
ATOM 4055 N N . GLN A 1 535 ? -6.077 -12.696 32.488 1.00 63.28 535 GLN A N 1
ATOM 4056 C CA . GLN A 1 535 ? -5.249 -12.881 33.679 1.00 63.28 535 GLN A CA 1
ATOM 4057 C C . GLN A 1 535 ? -3.905 -12.151 33.554 1.00 63.28 535 GLN A C 1
ATOM 4059 O O . GLN A 1 535 ? -3.449 -11.520 34.508 1.00 63.28 535 GLN A O 1
ATOM 4064 N N . PHE A 1 536 ? -3.264 -12.217 32.384 1.00 66.38 536 PHE A N 1
ATOM 4065 C CA . PHE A 1 536 ? -1.993 -11.539 32.132 1.00 66.38 536 PHE A CA 1
ATOM 4066 C C . PHE A 1 536 ? -2.093 -10.022 32.343 1.00 66.38 536 PHE A C 1
ATOM 4068 O O . PHE A 1 536 ? -1.190 -9.429 32.931 1.00 66.38 536 PHE A O 1
ATOM 4075 N N . CYS A 1 537 ? -3.196 -9.404 31.915 1.00 62.78 537 CYS A N 1
ATOM 4076 C CA . CYS A 1 537 ? -3.474 -7.977 32.092 1.00 62.78 537 CYS A CA 1
ATOM 4077 C C . CYS A 1 537 ? -3.918 -7.580 33.505 1.00 62.78 537 CYS A C 1
ATOM 4079 O O . CYS A 1 537 ? -4.313 -6.436 33.717 1.00 62.78 537 CYS A O 1
ATOM 4081 N N . GLY A 1 538 ? -3.850 -8.494 34.475 1.00 54.28 538 GLY A N 1
ATOM 4082 C CA . GLY A 1 538 ? -4.299 -8.227 35.836 1.00 54.28 538 GLY A CA 1
ATOM 4083 C C . GLY A 1 538 ? -5.816 -8.096 35.953 1.00 54.28 538 GLY A C 1
ATOM 4084 O O . GLY A 1 538 ? -6.286 -7.647 36.994 1.00 54.28 538 GLY A O 1
ATOM 4085 N N . GLY A 1 539 ? -6.580 -8.491 34.924 1.00 51.66 539 GLY A N 1
ATOM 4086 C CA . GLY A 1 539 ? -8.027 -8.635 35.040 1.00 51.66 539 GLY A CA 1
ATOM 4087 C C . GLY A 1 539 ? -8.367 -9.535 36.235 1.00 51.66 539 GLY A C 1
ATOM 4088 O O . GLY A 1 539 ? -7.568 -10.410 36.595 1.00 51.66 539 GLY A O 1
ATOM 4089 N N . PRO A 1 540 ? -9.506 -9.313 36.908 1.00 39.72 540 PRO A N 1
ATOM 4090 C CA . PRO A 1 540 ? -9.802 -10.019 38.144 1.00 39.72 540 PRO A CA 1
ATOM 4091 C C . PRO A 1 540 ? -9.871 -11.526 37.880 1.00 39.72 540 PRO A C 1
ATOM 4093 O O . PRO A 1 540 ? -10.444 -11.964 36.883 1.00 39.72 540 PRO A O 1
ATOM 4096 N N . ARG A 1 541 ? -9.324 -12.335 38.796 1.00 34.34 541 ARG A N 1
ATOM 4097 C CA . ARG A 1 541 ? -9.668 -13.759 38.866 1.00 34.34 541 ARG A CA 1
ATOM 4098 C C . ARG A 1 541 ? -10.664 -13.981 39.981 1.00 34.34 541 ARG A C 1
ATOM 4100 O O . ARG A 1 541 ? -10.327 -13.821 41.153 1.00 34.34 541 ARG A O 1
ATOM 4107 N N . PRO A 1 542 ? -11.852 -14.446 39.602 1.00 38.81 542 PRO A N 1
ATOM 4108 C CA . PRO A 1 542 ? -12.366 -15.637 40.259 1.00 38.81 542 PRO A CA 1
ATOM 4109 C C . PRO A 1 542 ? -12.984 -16.621 39.251 1.00 38.81 542 PRO A C 1
ATOM 4111 O O . PRO A 1 542 ? -13.841 -16.272 38.446 1.00 38.81 542 PRO A O 1
ATOM 4114 N N . ASP A 1 543 ? -12.587 -17.888 39.347 1.00 42.84 543 ASP A N 1
ATOM 4115 C CA . ASP A 1 543 ? -13.360 -19.006 38.803 1.00 42.84 543 ASP A CA 1
ATOM 4116 C C . ASP A 1 543 ? -14.416 -19.397 39.846 1.00 42.84 543 ASP A C 1
ATOM 4118 O O . ASP A 1 543 ? -14.141 -20.167 40.769 1.00 42.84 543 ASP A O 1
ATOM 4122 N N . TRP A 1 544 ? -15.608 -18.808 39.742 1.00 41.81 544 TRP A N 1
ATOM 4123 C CA . TRP A 1 544 ? -16.727 -19.077 40.651 1.00 41.81 544 TRP A CA 1
ATOM 4124 C C . TRP A 1 544 ? -17.409 -20.427 40.387 1.00 41.81 544 TRP A C 1
ATOM 4126 O O . TRP A 1 544 ? -18.051 -20.972 41.281 1.00 41.81 544 TRP A O 1
ATOM 4136 N N . ILE A 1 545 ? -17.224 -21.001 39.193 1.00 38.94 545 ILE A N 1
ATOM 4137 C CA . ILE A 1 545 ? -17.877 -22.245 38.758 1.00 38.94 545 ILE A CA 1
ATOM 4138 C C . ILE A 1 545 ? -17.145 -23.466 39.337 1.00 38.94 545 ILE A C 1
ATOM 4140 O O . ILE A 1 545 ? -17.795 -24.407 39.787 1.00 38.94 545 ILE A O 1
ATOM 4144 N N . LYS A 1 546 ? -15.804 -23.437 39.429 1.00 42.62 546 LYS A N 1
ATOM 4145 C CA . LYS A 1 546 ? -15.027 -24.429 40.205 1.00 42.62 546 LYS A CA 1
ATOM 4146 C C . LYS A 1 546 ? -14.938 -24.128 41.701 1.00 42.62 546 LYS A C 1
ATOM 4148 O O . LYS A 1 546 ? -14.615 -25.040 42.458 1.00 42.62 546 LYS A O 1
ATOM 4153 N N . ARG A 1 547 ? -15.184 -22.887 42.141 1.00 39.75 547 ARG A N 1
ATOM 4154 C CA . ARG A 1 547 ? -15.185 -22.525 43.574 1.00 39.75 547 ARG A CA 1
ATOM 4155 C C . ARG A 1 547 ? -16.544 -22.631 44.261 1.00 39.75 547 ARG A C 1
ATOM 4157 O O . ARG A 1 547 ? -16.578 -22.458 45.472 1.00 39.75 547 ARG A O 1
ATOM 4164 N N . GLY A 1 548 ? -17.624 -22.939 43.539 1.00 36.84 548 GLY A N 1
ATOM 4165 C CA . GLY A 1 548 ? -18.923 -23.227 44.151 1.00 36.84 548 GLY A CA 1
ATOM 4166 C C . GLY A 1 548 ? -19.415 -22.122 45.087 1.00 36.84 548 GLY A C 1
ATOM 4167 O O . GLY A 1 548 ? -19.977 -22.429 46.132 1.00 36.84 548 GLY A O 1
ATOM 4168 N N . LEU A 1 549 ? -19.172 -20.853 44.746 1.00 39.59 549 LEU A N 1
ATOM 4169 C CA . LEU A 1 549 ? -19.759 -19.742 45.490 1.00 39.59 549 LEU A CA 1
ATOM 4170 C C . LEU A 1 549 ? -21.184 -19.541 44.980 1.00 39.59 549 LEU A C 1
ATOM 4172 O O . LEU A 1 549 ? -21.436 -19.414 43.783 1.00 39.59 549 LEU A O 1
ATOM 4176 N N . THR A 1 550 ? -22.094 -19.711 45.924 1.00 38.97 550 THR A N 1
ATOM 4177 C CA . THR A 1 550 ? -23.375 -20.398 45.794 1.00 38.97 550 THR A CA 1
ATOM 4178 C C . THR A 1 550 ? -24.493 -19.528 45.221 1.00 38.97 550 THR A C 1
ATOM 4180 O O . THR A 1 550 ? -24.404 -18.301 45.151 1.00 38.97 550 THR A O 1
ATOM 4183 N N . GLU A 1 551 ? -25.633 -20.165 44.940 1.00 41.22 551 GLU A N 1
ATOM 4184 C CA . GLU A 1 551 ? -26.907 -19.630 45.433 1.00 41.22 551 GLU A CA 1
ATOM 4185 C C . GLU A 1 551 ? -26.754 -19.290 46.928 1.00 41.22 551 GLU A C 1
ATOM 4187 O O . GLU A 1 551 ? -26.996 -20.143 47.768 1.00 41.22 551 GLU A O 1
ATOM 4192 N N . GLY A 1 552 ? -26.259 -18.084 47.229 1.00 45.09 552 GLY A N 1
ATOM 4193 C CA . GLY A 1 552 ? -26.264 -17.394 48.521 1.00 45.09 552 GLY A CA 1
ATOM 4194 C C . GLY A 1 552 ? -25.730 -18.137 49.757 1.00 45.09 552 GLY A C 1
ATOM 4195 O O . GLY A 1 552 ? -26.129 -19.243 50.103 1.00 45.09 552 GLY A O 1
ATOM 4196 N N . GLU A 1 553 ? -24.994 -17.424 50.604 1.00 45.34 553 GLU A N 1
ATOM 4197 C CA . GLU A 1 553 ? -25.436 -17.456 52.000 1.00 45.34 553 GLU A CA 1
ATOM 4198 C C . GLU A 1 553 ? -26.877 -16.933 52.005 1.00 45.34 553 GLU A C 1
ATOM 4200 O O . GLU A 1 553 ? -27.136 -15.842 51.476 1.00 45.34 553 GLU A O 1
ATOM 4205 N N . SER A 1 554 ? -27.824 -17.726 52.514 1.00 44.59 554 SER A N 1
ATOM 4206 C CA . SER A 1 554 ? -29.226 -17.313 52.626 1.00 44.59 554 SER A CA 1
ATOM 4207 C C . SER A 1 554 ? -29.289 -15.950 53.331 1.00 44.59 554 SER A C 1
ATOM 4209 O O . SER A 1 554 ? -28.913 -15.846 54.493 1.00 44.59 554 SER A O 1
ATOM 4211 N N . GLY A 1 555 ? -29.707 -14.899 52.613 1.00 56.88 555 GLY A N 1
ATOM 4212 C CA . GLY A 1 555 ? -29.820 -13.529 53.140 1.00 56.88 555 GLY A CA 1
ATOM 4213 C C . GLY A 1 555 ? -28.764 -12.512 52.675 1.00 56.88 555 GLY A C 1
ATOM 4214 O O . GLY A 1 555 ? -28.857 -11.350 53.066 1.00 56.88 555 GLY A O 1
ATOM 4215 N N . SER A 1 556 ? -27.796 -12.899 51.834 1.00 70.44 556 SER A N 1
ATOM 4216 C CA . SER A 1 556 ? -26.706 -12.017 51.355 1.00 70.44 556 SER A CA 1
ATOM 4217 C C . SER A 1 556 ? -27.013 -11.204 50.089 1.00 70.44 556 SER A C 1
ATOM 4219 O O . SER A 1 556 ? -26.286 -10.257 49.793 1.00 70.44 556 SER A O 1
ATOM 4221 N N . ARG A 1 557 ? -28.076 -11.550 49.357 1.00 83.38 557 ARG A N 1
ATOM 4222 C CA . ARG A 1 557 ? -28.521 -10.874 48.129 1.00 83.38 557 ARG A CA 1
ATOM 4223 C C . ARG A 1 557 ? -30.023 -10.643 48.183 1.00 83.38 557 ARG A C 1
ATOM 4225 O O . ARG A 1 557 ? -30.730 -11.391 48.856 1.00 83.38 557 ARG A O 1
ATOM 4232 N N . VAL A 1 558 ? -30.503 -9.637 47.461 1.00 87.06 558 VAL A N 1
ATOM 4233 C CA . VAL A 1 558 ? -31.931 -9.309 47.383 1.00 87.06 558 VAL A CA 1
ATOM 4234 C C . VAL A 1 558 ? -32.367 -9.167 45.926 1.00 87.06 558 VAL A C 1
ATOM 4236 O O . VAL A 1 558 ? -31.646 -8.601 45.099 1.00 87.06 558 VAL A O 1
ATOM 4239 N N . SER A 1 559 ? -33.542 -9.695 45.583 1.00 86.06 559 SER A N 1
ATOM 4240 C CA . SER A 1 559 ? -34.131 -9.456 44.262 1.00 86.06 559 SER A CA 1
ATOM 4241 C C . SER A 1 559 ? -34.612 -8.008 44.131 1.00 86.06 559 SER A C 1
ATOM 4243 O O . SER A 1 559 ? -34.928 -7.349 45.120 1.00 86.06 559 SER A O 1
ATOM 4245 N N . VAL A 1 560 ? -34.734 -7.497 42.904 1.00 88.06 560 VAL A N 1
ATOM 4246 C CA . VAL A 1 560 ? -35.251 -6.132 42.679 1.00 88.06 560 VAL A CA 1
ATOM 4247 C C . VAL A 1 560 ? -36.681 -5.937 43.195 1.00 88.06 560 VAL A C 1
ATOM 4249 O O . VAL A 1 560 ? -37.023 -4.838 43.621 1.00 88.06 560 VAL A O 1
ATOM 4252 N N . LYS A 1 561 ? -37.501 -6.997 43.224 1.00 86.44 561 LYS A N 1
ATOM 4253 C CA . LYS A 1 561 ? -38.875 -6.955 43.751 1.00 86.44 561 LYS A CA 1
ATOM 4254 C C . LYS A 1 561 ? -38.900 -6.862 45.273 1.00 86.44 561 LYS A C 1
ATOM 4256 O O . LYS A 1 561 ? -39.571 -5.990 45.811 1.00 86.44 561 LYS A O 1
ATOM 4261 N N . GLU A 1 562 ? -38.115 -7.695 45.953 1.00 86.44 562 GLU A N 1
ATOM 4262 C CA . GLU A 1 562 ? -37.965 -7.616 47.412 1.00 86.44 562 GLU A CA 1
ATOM 4263 C C . GLU A 1 562 ? -37.355 -6.274 47.825 1.00 86.44 562 GLU A C 1
ATOM 4265 O O . GLU A 1 562 ? -37.833 -5.637 48.760 1.00 86.44 562 GLU A O 1
ATOM 4270 N N . PHE A 1 563 ? -36.343 -5.801 47.091 1.00 89.06 563 PHE A N 1
ATOM 4271 C CA . PHE A 1 563 ? -35.722 -4.501 47.330 1.00 89.06 563 PHE A CA 1
ATOM 4272 C C . PHE A 1 563 ? -36.723 -3.345 47.166 1.00 89.06 563 PHE A C 1
ATOM 4274 O O . PHE A 1 563 ? -36.740 -2.422 47.980 1.00 89.06 563 PHE A O 1
ATOM 4281 N N . HIS A 1 564 ? -37.611 -3.411 46.169 1.00 89.81 564 HIS A N 1
ATOM 4282 C CA . HIS A 1 564 ? -38.704 -2.446 46.000 1.00 89.81 564 HIS A CA 1
ATOM 4283 C C . HIS A 1 564 ? -39.696 -2.457 47.165 1.00 89.81 564 HIS A C 1
ATOM 4285 O O . HIS A 1 564 ? -40.107 -1.396 47.640 1.00 89.81 564 HIS A O 1
ATOM 4291 N N . ASP A 1 565 ? -40.067 -3.640 47.654 1.00 87.19 565 ASP A N 1
ATOM 4292 C CA . ASP A 1 565 ? -40.966 -3.771 48.802 1.00 87.19 565 ASP A CA 1
ATOM 4293 C C . ASP A 1 565 ? -40.322 -3.215 50.083 1.00 87.19 565 ASP A C 1
ATOM 4295 O O . ASP A 1 565 ? -40.982 -2.496 50.839 1.00 87.19 565 ASP A O 1
ATOM 4299 N N . ILE A 1 566 ? -39.018 -3.440 50.279 1.00 86.12 566 ILE A N 1
ATOM 4300 C CA . ILE A 1 566 ? -38.228 -2.855 51.377 1.00 86.12 566 ILE A CA 1
ATOM 4301 C C . ILE A 1 566 ? -38.221 -1.321 51.291 1.00 86.12 566 ILE A C 1
ATOM 4303 O O . ILE A 1 566 ? -38.500 -0.647 52.286 1.00 86.12 566 ILE A O 1
ATOM 4307 N N . LEU A 1 567 ? -37.978 -0.756 50.101 1.00 85.25 567 LEU A N 1
ATOM 4308 C CA . LEU A 1 567 ? -38.015 0.695 49.880 1.00 85.25 567 LEU A CA 1
ATOM 4309 C C . LEU A 1 567 ? -39.401 1.300 50.169 1.00 85.25 567 LEU A C 1
ATOM 4311 O O . LEU A 1 567 ? -39.498 2.430 50.653 1.00 85.25 567 LEU A O 1
ATOM 4315 N N . LYS A 1 568 ? -40.486 0.559 49.908 1.00 82.62 568 LYS A N 1
ATOM 4316 C CA . LYS A 1 568 ? -41.864 1.008 50.172 1.00 82.62 568 LYS A CA 1
ATOM 4317 C C . LYS A 1 568 ? -42.264 0.954 51.640 1.00 82.62 568 LYS A C 1
ATOM 4319 O O . LYS A 1 568 ? -43.030 1.813 52.077 1.00 82.62 568 LYS A O 1
ATOM 4324 N N . GLN A 1 569 ? -41.796 -0.045 52.386 1.00 76.56 569 GLN A N 1
ATOM 4325 C CA . GLN A 1 569 ? -42.271 -0.290 53.748 1.00 76.56 569 GLN A CA 1
ATOM 4326 C C . GLN A 1 569 ? -41.866 0.816 54.744 1.00 76.56 569 GLN A C 1
ATOM 4328 O O . GLN A 1 569 ? -42.558 0.984 55.740 1.00 76.56 569 GLN A O 1
ATOM 4333 N N . LYS A 1 570 ? -40.837 1.642 54.471 1.00 60.34 570 LYS A N 1
ATOM 4334 C CA . LYS A 1 570 ? -40.364 2.757 55.338 1.00 60.34 570 LYS A CA 1
ATOM 4335 C C . LYS A 1 570 ? -40.052 2.375 56.805 1.00 60.34 570 LYS A C 1
ATOM 4337 O O . LYS A 1 570 ? -39.853 3.261 57.632 1.00 60.34 570 LYS A O 1
ATOM 4342 N N . SER A 1 571 ? -39.979 1.085 57.138 1.00 52.72 571 SER A N 1
ATOM 4343 C CA . SER A 1 571 ? -39.973 0.592 58.526 1.00 52.72 571 SER A CA 1
ATOM 4344 C C . SER A 1 571 ? -38.588 0.409 59.163 1.00 52.72 571 SER A C 1
ATOM 4346 O O . SER A 1 571 ? -38.524 -0.040 60.303 1.00 52.72 571 SER A O 1
ATOM 4348 N N . GLY A 1 572 ? -37.483 0.715 58.474 1.00 60.03 572 GLY A N 1
ATOM 4349 C CA . GLY A 1 572 ? -36.128 0.456 58.983 1.00 60.03 572 GLY A CA 1
ATOM 4350 C C . GLY A 1 572 ? -35.104 1.510 58.569 1.00 60.03 572 GLY A C 1
ATOM 4351 O O . GLY A 1 572 ? -35.270 2.185 57.553 1.00 60.03 572 GLY A O 1
ATOM 4352 N N . ASN A 1 573 ? -34.032 1.649 59.359 1.00 75.75 573 ASN A N 1
ATOM 4353 C CA . ASN A 1 573 ? -32.853 2.419 58.959 1.00 75.75 573 ASN A CA 1
ATOM 4354 C C . ASN A 1 573 ? -32.165 1.661 57.814 1.00 75.75 573 ASN A C 1
ATOM 4356 O O . ASN A 1 573 ? -31.502 0.657 58.053 1.00 75.75 573 ASN A O 1
ATOM 4360 N N . ILE A 1 574 ? -32.348 2.118 56.575 1.00 86.56 574 ILE A N 1
ATOM 4361 C CA . ILE A 1 574 ? -31.696 1.548 55.390 1.00 86.56 574 ILE A CA 1
ATOM 4362 C C . ILE A 1 574 ? -30.636 2.509 54.852 1.00 86.56 574 ILE A C 1
ATOM 4364 O O . ILE A 1 574 ? -30.819 3.728 54.861 1.00 86.56 574 ILE A O 1
ATOM 4368 N N . ASN A 1 575 ? -29.527 1.961 54.366 1.00 89.12 575 ASN A N 1
ATOM 4369 C CA . ASN A 1 575 ? -28.470 2.701 53.687 1.00 89.12 575 ASN A CA 1
ATOM 4370 C C . ASN A 1 575 ? -28.315 2.141 52.274 1.00 89.12 575 ASN A C 1
ATOM 4372 O O . ASN A 1 575 ? -27.928 0.990 52.110 1.00 89.12 575 ASN A O 1
ATOM 4376 N N . VAL A 1 576 ? -28.623 2.930 51.248 1.00 92.44 576 VAL A N 1
ATOM 4377 C CA . VAL A 1 576 ? -28.514 2.470 49.860 1.00 92.44 576 VAL A CA 1
ATOM 4378 C C . VAL A 1 576 ? -27.337 3.162 49.186 1.00 92.44 576 VAL A C 1
ATOM 4380 O O . VAL A 1 576 ? -27.308 4.390 49.097 1.00 92.44 576 VAL A O 1
ATOM 4383 N N . ILE A 1 577 ? -26.374 2.374 48.713 1.00 93.75 577 ILE A N 1
ATOM 4384 C CA . ILE A 1 577 ? -25.162 2.851 48.046 1.00 93.75 577 ILE A CA 1
ATOM 4385 C C . ILE A 1 577 ? -25.223 2.464 46.572 1.00 93.75 577 ILE A C 1
ATOM 4387 O O . ILE A 1 577 ? -25.373 1.294 46.234 1.00 93.75 577 ILE A O 1
ATOM 4391 N N . ASP A 1 578 ? -25.078 3.445 45.694 1.00 93.75 578 ASP A N 1
ATOM 4392 C CA . ASP A 1 578 ? -24.969 3.245 44.256 1.00 93.75 578 ASP A CA 1
ATOM 4393 C C . ASP A 1 578 ? -23.511 3.403 43.823 1.00 93.75 578 ASP A C 1
ATOM 4395 O O . ASP A 1 578 ? -22.945 4.493 43.946 1.00 93.75 578 ASP A O 1
ATOM 4399 N N . VAL A 1 579 ? -22.913 2.313 43.332 1.00 90.31 579 VAL A N 1
ATOM 4400 C CA . VAL A 1 579 ? -21.483 2.257 42.995 1.00 90.31 579 VAL A CA 1
ATOM 4401 C C . VAL A 1 579 ? -21.141 2.627 41.561 1.00 90.31 579 VAL A C 1
ATOM 4403 O O . VAL A 1 579 ? -19.983 2.512 41.148 1.00 90.31 579 VAL A O 1
ATOM 4406 N N . ARG A 1 580 ? -22.138 3.081 40.798 1.00 89.81 580 ARG A N 1
ATOM 4407 C CA . ARG A 1 580 ? -21.946 3.543 39.425 1.00 89.81 580 ARG A CA 1
ATOM 4408 C C . ARG A 1 580 ? -21.158 4.859 39.369 1.00 89.81 580 ARG A C 1
ATOM 4410 O O . ARG A 1 580 ? -21.127 5.605 40.350 1.00 89.81 580 ARG A O 1
ATOM 4417 N N . PRO A 1 581 ? -20.555 5.187 38.216 1.00 81.12 581 PRO A N 1
ATOM 4418 C CA . PRO A 1 581 ? -19.985 6.508 37.978 1.00 81.12 581 PRO A CA 1
ATOM 4419 C C . PRO A 1 581 ? -21.010 7.644 38.191 1.00 81.12 581 PRO A C 1
ATOM 4421 O O . PRO A 1 581 ? -22.192 7.448 37.891 1.00 81.12 581 PRO A O 1
ATOM 4424 N N . PRO A 1 582 ? -20.584 8.850 38.621 1.00 83.69 582 PRO A N 1
ATOM 4425 C CA . PRO A 1 582 ? -21.479 9.993 38.830 1.00 83.69 582 PRO A CA 1
ATOM 4426 C C . PRO A 1 582 ? -22.308 10.350 37.598 1.00 83.69 582 PRO A C 1
ATOM 4428 O O . PRO A 1 582 ? -23.484 10.666 37.714 1.00 83.69 582 PRO A O 1
ATOM 4431 N N . THR A 1 583 ? -21.726 10.219 36.405 1.00 79.75 583 THR A N 1
ATOM 4432 C CA . THR A 1 583 ? -22.416 10.453 35.130 1.00 79.75 583 THR A CA 1
ATOM 4433 C C . THR A 1 583 ? -23.606 9.514 34.929 1.00 79.75 583 THR A C 1
ATOM 4435 O O . THR A 1 583 ? -24.661 9.947 34.481 1.00 79.75 583 THR A O 1
ATOM 4438 N N . GLU A 1 584 ? -23.473 8.236 35.288 1.00 83.75 584 GLU A N 1
ATOM 4439 C CA . GLU A 1 584 ? -24.568 7.260 35.237 1.00 83.75 584 GLU A CA 1
ATOM 4440 C C . GLU A 1 584 ? -25.618 7.504 36.329 1.00 83.75 584 GLU A C 1
ATOM 4442 O O . GLU A 1 584 ? -26.814 7.279 36.125 1.00 83.75 584 GLU A O 1
ATOM 4447 N N . PHE A 1 585 ? -25.167 7.954 37.499 1.00 88.25 585 PHE A N 1
ATOM 4448 C CA . PHE A 1 585 ? -26.027 8.290 38.627 1.00 88.25 585 PHE A CA 1
ATOM 4449 C C . PHE A 1 585 ? -26.884 9.537 38.352 1.00 88.25 585 PHE A C 1
ATOM 4451 O O . PHE A 1 585 ? -28.064 9.568 38.698 1.00 88.25 585 PHE A O 1
ATOM 4458 N N . GLU A 1 586 ? -26.322 10.534 37.666 1.00 86.81 586 GLU A N 1
ATOM 4459 C CA . GLU A 1 586 ? -27.018 11.753 37.238 1.00 86.81 586 GLU A CA 1
ATOM 4460 C C . GLU A 1 586 ? -28.112 11.483 36.195 1.00 86.81 586 GLU A C 1
ATOM 4462 O O . GLU A 1 586 ? -29.132 12.172 36.195 1.00 86.81 586 GLU A O 1
ATOM 4467 N N . ILE A 1 587 ? -27.938 10.473 35.332 1.00 83.12 587 ILE A N 1
ATOM 4468 C CA . ILE A 1 587 ? -28.960 10.074 34.347 1.00 83.12 587 ILE A CA 1
ATOM 4469 C C . ILE A 1 587 ? -30.222 9.570 35.053 1.00 83.12 587 ILE A C 1
ATOM 4471 O O . ILE A 1 587 ? -31.341 9.928 34.681 1.00 83.12 587 ILE A O 1
ATOM 4475 N N . CYS A 1 588 ? -30.050 8.714 36.059 1.00 86.44 588 CYS A N 1
ATOM 4476 C CA . CYS A 1 588 ? -31.149 8.167 36.840 1.00 86.44 588 CYS A CA 1
ATOM 4477 C C . CYS A 1 588 ? -30.663 7.634 38.188 1.00 86.44 588 CYS A C 1
ATOM 4479 O O . CYS A 1 588 ? -29.631 6.967 38.279 1.00 86.44 588 CYS A O 1
ATOM 4481 N N . GLN A 1 589 ? -31.475 7.837 39.221 1.00 89.88 589 GLN A N 1
ATOM 4482 C CA . GLN A 1 589 ? -31.209 7.383 40.583 1.00 89.88 589 GLN A CA 1
ATOM 4483 C C . GLN A 1 589 ? -32.504 6.911 41.242 1.00 89.88 589 GLN A C 1
ATOM 4485 O O . GLN A 1 589 ? -33.593 7.385 40.905 1.00 89.88 589 GLN A O 1
ATOM 4490 N N . LEU A 1 590 ? -32.386 5.988 42.195 1.00 88.00 590 LEU A N 1
ATOM 4491 C CA . LEU A 1 590 ? -33.513 5.628 43.049 1.00 88.00 590 LEU A CA 1
ATOM 4492 C C . LEU A 1 590 ? -33.621 6.625 44.213 1.00 88.00 590 LEU A C 1
ATOM 4494 O O . LEU A 1 590 ? -32.627 7.232 44.613 1.00 88.00 590 LEU A O 1
ATOM 4498 N N . PRO A 1 591 ? -34.816 6.838 44.784 1.00 80.38 591 PRO A N 1
ATOM 4499 C CA . PRO A 1 591 ? -34.949 7.683 45.963 1.00 80.38 591 PRO A CA 1
ATOM 4500 C C . PRO A 1 591 ? -34.058 7.171 47.105 1.00 80.38 591 PRO A C 1
ATOM 4502 O O . PRO A 1 591 ? -34.016 5.972 47.361 1.00 80.38 591 PRO A O 1
ATOM 4505 N N . GLN A 1 592 ? -33.400 8.086 47.826 1.00 79.62 592 GLN A N 1
ATOM 4506 C CA . GLN A 1 592 ? -32.587 7.786 49.020 1.00 79.62 592 GLN A CA 1
ATOM 4507 C C . GLN A 1 592 ? -31.279 7.003 48.763 1.00 79.62 592 GLN A C 1
ATOM 4509 O O . GLN A 1 592 ? -30.711 6.441 49.699 1.00 79.62 592 GLN A O 1
ATOM 4514 N N . THR A 1 593 ? -30.757 7.008 47.531 1.00 89.38 593 THR A N 1
ATOM 4515 C CA . THR A 1 593 ? -29.438 6.436 47.200 1.00 89.38 593 THR A CA 1
ATOM 4516 C C . THR A 1 593 ? -28.299 7.436 47.375 1.00 89.38 593 THR A C 1
ATOM 4518 O O . THR A 1 593 ? -28.414 8.588 46.957 1.00 89.38 593 THR A O 1
ATOM 4521 N N . LYS A 1 594 ? -27.168 6.988 47.924 1.00 91.94 594 LYS A N 1
ATOM 4522 C CA . LYS A 1 594 ? -25.901 7.731 47.949 1.00 91.94 594 LYS A CA 1
ATOM 4523 C C . LYS A 1 594 ? -24.975 7.201 46.862 1.00 91.94 594 LYS A C 1
ATOM 4525 O O . LYS A 1 594 ? -24.713 6.002 46.831 1.00 91.94 594 LYS A O 1
ATOM 4530 N N . ASN A 1 595 ? -24.457 8.074 46.005 1.00 94.25 595 ASN A N 1
ATOM 4531 C CA . ASN A 1 595 ? -23.459 7.674 45.020 1.00 94.25 595 ASN A CA 1
ATOM 4532 C C . ASN A 1 595 ? -22.068 7.600 45.663 1.00 94.25 595 ASN A C 1
ATOM 4534 O O . ASN A 1 595 ? -21.610 8.581 46.245 1.00 94.25 595 ASN A O 1
ATOM 4538 N N . VAL A 1 596 ? -21.424 6.437 45.576 1.00 92.81 596 VAL A N 1
ATOM 4539 C CA . VAL A 1 596 ? -20.052 6.202 46.050 1.00 92.81 596 VAL A CA 1
ATOM 4540 C C . VAL A 1 596 ? -19.369 5.303 45.036 1.00 92.81 596 VAL A C 1
ATOM 4542 O O . VAL A 1 596 ? -19.737 4.140 44.931 1.00 92.81 596 VAL A O 1
ATOM 4545 N N . LEU A 1 597 ? -18.377 5.799 44.299 1.00 86.38 597 LEU A N 1
ATOM 4546 C CA . LEU A 1 597 ? -17.777 5.027 43.211 1.00 86.38 597 LEU A CA 1
ATOM 4547 C C . LEU A 1 597 ? -17.151 3.732 43.743 1.00 86.38 597 LEU A C 1
ATOM 4549 O O . LEU A 1 597 ? -16.513 3.725 44.798 1.00 86.38 597 LEU A O 1
ATOM 4553 N N . LEU A 1 598 ? -17.269 2.643 42.974 1.00 81.00 598 LEU A N 1
ATOM 4554 C CA . LEU A 1 598 ? -16.756 1.325 43.368 1.00 81.00 598 LEU A CA 1
ATOM 4555 C C . LEU A 1 598 ? -15.307 1.379 43.874 1.00 81.00 598 LEU A C 1
ATOM 4557 O O . LEU A 1 598 ? -14.990 0.808 44.914 1.00 81.00 598 LEU A O 1
ATOM 4561 N N . HIS A 1 599 ? -14.424 2.074 43.156 1.00 73.00 599 HIS A N 1
ATOM 4562 C CA . HIS A 1 599 ? -13.011 2.135 43.519 1.00 73.00 599 HIS A CA 1
ATOM 4563 C C . HIS A 1 599 ? -12.755 2.933 44.806 1.00 73.00 599 HIS A C 1
ATOM 4565 O O . HIS A 1 599 ? -11.827 2.603 45.539 1.00 73.00 599 HIS A O 1
ATOM 4571 N N . GLU A 1 600 ? -13.566 3.951 45.109 1.00 82.44 600 GLU A N 1
ATOM 4572 C CA . GLU A 1 600 ? -13.461 4.722 46.354 1.00 82.44 600 GLU A CA 1
ATOM 4573 C C . GLU A 1 600 ? -13.897 3.872 47.546 1.00 82.44 600 GLU A C 1
ATOM 4575 O O . GLU A 1 600 ? -13.201 3.822 48.564 1.00 82.44 600 GLU A O 1
ATOM 4580 N N . LEU A 1 601 ? -15.007 3.147 47.381 1.00 85.44 601 LEU A N 1
ATOM 4581 C CA . LEU A 1 601 ? -15.542 2.241 48.390 1.00 85.44 601 LEU A CA 1
ATOM 4582 C C . LEU A 1 601 ? -14.566 1.102 48.686 1.00 85.44 601 LEU A C 1
ATOM 4584 O O . LEU A 1 601 ? -14.264 0.845 49.846 1.00 85.44 601 LEU A O 1
ATOM 4588 N N . VAL A 1 602 ? -14.027 0.452 47.654 1.00 79.19 602 VAL A N 1
ATOM 4589 C CA . VAL A 1 602 ? -13.070 -0.654 47.818 1.00 79.19 602 VAL A CA 1
ATOM 4590 C C . VAL A 1 602 ? -11.733 -0.168 48.390 1.00 79.19 602 VAL A C 1
ATOM 4592 O O . VAL A 1 602 ? -11.081 -0.903 49.126 1.00 79.19 602 VAL A O 1
ATOM 4595 N N . ALA A 1 603 ? -11.315 1.069 48.099 1.00 77.56 603 ALA A N 1
ATOM 4596 C CA . ALA A 1 603 ? -10.071 1.618 48.635 1.00 77.56 603 ALA A CA 1
ATOM 4597 C C . ALA A 1 603 ? -10.152 1.970 50.130 1.00 77.56 603 ALA A C 1
ATOM 4599 O O . ALA A 1 603 ? -9.132 1.905 50.819 1.00 77.56 603 ALA A O 1
ATOM 4600 N N . LYS A 1 604 ? -11.325 2.389 50.627 1.00 87.44 604 LYS A N 1
ATOM 4601 C CA . LYS A 1 604 ? -11.533 2.800 52.029 1.00 87.44 604 LYS A CA 1
ATOM 4602 C C . LYS A 1 604 ? -12.892 2.337 52.577 1.00 87.44 604 LYS A C 1
ATOM 4604 O O . LYS A 1 604 ? -13.703 3.181 52.966 1.00 87.44 604 LYS A O 1
ATOM 4609 N N . PRO A 1 605 ? -13.151 1.022 52.653 1.00 86.75 605 PRO A N 1
ATOM 4610 C CA . PRO A 1 605 ? -14.471 0.498 53.004 1.00 86.75 605 PRO A CA 1
ATOM 4611 C C . PRO A 1 605 ? -14.923 0.910 54.414 1.00 86.75 605 PRO A C 1
ATOM 4613 O O . PRO A 1 605 ? -16.097 1.223 54.606 1.00 86.75 605 PRO A O 1
ATOM 4616 N N . ASP A 1 606 ? -13.993 1.044 55.368 1.00 86.62 606 ASP A N 1
ATOM 4617 C CA . ASP A 1 606 ? -14.272 1.477 56.748 1.00 86.62 606 ASP A CA 1
ATOM 4618 C C . ASP A 1 606 ? -14.974 2.843 56.830 1.00 86.62 606 ASP A C 1
ATOM 4620 O O . ASP A 1 606 ? -15.770 3.090 57.733 1.00 86.62 606 ASP A O 1
ATOM 4624 N N . SER A 1 607 ? -14.702 3.739 55.871 1.00 87.94 607 SER A N 1
ATOM 4625 C CA . SER A 1 607 ? -15.287 5.090 55.832 1.00 87.94 607 SER A CA 1
ATOM 4626 C C . SER A 1 607 ? -16.758 5.099 55.407 1.00 87.94 607 SER A C 1
ATOM 4628 O O . SER A 1 607 ? -17.429 6.119 55.554 1.00 87.94 607 SER A O 1
ATOM 4630 N N . PHE A 1 608 ? -17.253 3.982 54.871 1.00 88.44 608 PHE A N 1
ATOM 4631 C CA . PHE A 1 608 ? -18.603 3.850 54.322 1.00 88.44 608 PHE A CA 1
ATOM 4632 C C . PHE A 1 608 ? -19.479 2.874 55.116 1.00 88.44 608 PHE A C 1
ATOM 4634 O O . PHE A 1 608 ? -20.618 2.612 54.720 1.00 88.44 608 PHE A O 1
ATOM 4641 N N . LEU A 1 609 ? -18.981 2.358 56.245 1.00 86.12 609 LEU A N 1
ATOM 4642 C CA . LEU A 1 609 ? -19.789 1.573 57.172 1.00 86.12 609 LEU A CA 1
ATOM 4643 C C . LEU A 1 609 ? -20.892 2.462 57.784 1.00 86.12 609 LEU A C 1
ATOM 4645 O O . LEU A 1 609 ? -20.630 3.615 58.135 1.00 86.12 609 LEU A O 1
ATOM 4649 N N . PRO A 1 610 ? -22.128 1.958 57.944 1.00 84.38 610 PRO A N 1
ATOM 4650 C CA . PRO A 1 610 ? -23.195 2.711 58.596 1.00 84.38 610 PRO A CA 1
ATOM 4651 C C . PRO A 1 610 ? -22.829 3.044 60.051 1.00 84.38 610 PRO A C 1
ATOM 4653 O O . PRO A 1 610 ? -22.080 2.313 60.695 1.00 84.38 610 PRO A O 1
ATOM 4656 N N . GLU A 1 611 ? -23.380 4.123 60.610 1.00 79.62 611 GLU A N 1
ATOM 4657 C CA . GLU A 1 611 ? -23.109 4.521 62.005 1.00 79.62 611 GLU A CA 1
ATOM 4658 C C . GLU A 1 611 ? -23.728 3.563 63.036 1.00 79.62 611 GLU A C 1
ATOM 4660 O O . GLU A 1 611 ? -23.185 3.392 64.124 1.00 79.62 611 GLU A O 1
ATOM 4665 N N . LYS A 1 612 ? -24.856 2.924 62.700 1.00 80.69 612 LYS A N 1
ATOM 4666 C CA . LYS A 1 612 ? -25.582 1.989 63.574 1.00 80.69 612 LYS A CA 1
ATOM 4667 C C . LYS A 1 612 ? -25.584 0.590 62.974 1.00 80.69 612 LYS A C 1
ATOM 4669 O O . LYS A 1 612 ? -25.928 0.451 61.800 1.00 80.69 612 LYS A O 1
ATOM 4674 N N . ASP A 1 613 ? -25.297 -0.423 63.789 1.00 78.69 613 ASP A N 1
ATOM 4675 C CA . ASP A 1 613 ? -25.213 -1.826 63.347 1.00 78.69 613 ASP A CA 1
ATOM 4676 C C . ASP A 1 613 ? -26.547 -2.394 62.837 1.00 78.69 613 ASP A C 1
ATOM 4678 O O . ASP A 1 613 ? -26.574 -3.238 61.950 1.00 78.69 613 ASP A O 1
ATOM 4682 N N . GLU A 1 614 ? -27.664 -1.856 63.325 1.00 78.69 614 GLU A N 1
ATOM 4683 C CA . GLU A 1 614 ? -29.024 -2.215 62.898 1.00 78.69 614 GLU A CA 1
ATOM 4684 C C . GLU A 1 614 ? -29.382 -1.700 61.487 1.00 78.69 614 GLU A C 1
ATOM 4686 O O . GLU A 1 614 ? -30.482 -1.954 60.999 1.00 78.69 614 GLU A O 1
ATOM 4691 N N . THR A 1 615 ? -28.496 -0.931 60.839 1.00 84.44 615 THR A N 1
ATOM 4692 C CA . THR A 1 615 ? -28.759 -0.344 59.517 1.00 84.44 615 THR A CA 1
ATOM 4693 C C . THR A 1 615 ? -28.471 -1.355 58.412 1.00 84.44 615 THR A C 1
ATOM 4695 O O . THR A 1 615 ? -27.313 -1.699 58.170 1.00 84.44 615 THR A O 1
ATOM 4698 N N . GLU A 1 616 ? -29.499 -1.777 57.676 1.00 87.94 616 GLU A N 1
ATOM 4699 C CA . GLU A 1 616 ? -29.304 -2.649 56.515 1.00 87.94 616 GLU A CA 1
ATOM 4700 C C . GLU A 1 616 ? -28.730 -1.854 55.334 1.00 87.94 616 GLU A C 1
ATOM 4702 O O . GLU A 1 616 ? -29.305 -0.849 54.904 1.00 87.94 616 GLU A O 1
ATOM 4707 N N . THR A 1 617 ? -27.592 -2.303 54.797 1.00 90.50 617 THR A N 1
ATOM 4708 C CA . THR A 1 617 ? -26.923 -1.658 53.661 1.00 90.50 617 THR A CA 1
ATOM 4709 C C . THR A 1 617 ? -27.187 -2.418 52.366 1.00 90.50 617 THR A C 1
ATOM 4711 O O . THR A 1 617 ? -26.893 -3.607 52.265 1.00 90.50 617 THR A O 1
ATOM 4714 N N . TYR A 1 618 ? -27.704 -1.715 51.361 1.00 91.94 618 TYR A N 1
ATOM 4715 C CA . TYR A 1 618 ? -28.020 -2.246 50.039 1.00 91.94 618 TYR A CA 1
ATOM 4716 C C . TYR A 1 618 ? -27.123 -1.614 48.983 1.00 91.94 618 TYR A C 1
ATOM 4718 O O . TYR A 1 618 ? -27.039 -0.389 48.910 1.00 91.94 618 TYR A O 1
ATOM 4726 N N . ILE A 1 619 ? -26.480 -2.431 48.149 1.00 92.69 619 ILE A N 1
ATOM 4727 C CA . ILE A 1 619 ? -25.591 -1.934 47.095 1.00 92.69 619 ILE A CA 1
ATOM 4728 C C . ILE A 1 619 ? -26.189 -2.143 45.706 1.00 92.69 619 ILE A C 1
ATOM 4730 O O . ILE A 1 619 ? -26.583 -3.250 45.329 1.00 92.69 619 ILE A O 1
ATOM 4734 N N . LEU A 1 620 ? -26.205 -1.059 44.936 1.00 92.00 620 LEU A N 1
ATOM 4735 C CA . LEU A 1 620 ? -26.694 -0.971 43.570 1.00 92.00 620 LEU A CA 1
ATOM 4736 C C . LEU A 1 620 ? -25.539 -0.744 42.599 1.00 92.00 620 LEU A C 1
ATOM 4738 O O . LEU A 1 620 ? -24.632 0.040 42.856 1.00 92.00 620 LEU A O 1
ATOM 4742 N N . CYS A 1 621 ? -25.611 -1.400 41.447 1.00 86.75 621 CYS A N 1
ATOM 4743 C CA . CYS A 1 621 ? -24.831 -1.055 40.264 1.00 86.75 621 CYS A CA 1
ATOM 4744 C C . CYS A 1 621 ? -25.707 -1.236 39.013 1.00 86.75 621 CYS A C 1
ATOM 4746 O O . CYS A 1 621 ? -26.906 -1.518 39.121 1.00 86.75 621 CYS A O 1
ATOM 4748 N N . ARG A 1 622 ? -25.137 -1.108 37.809 1.00 80.62 622 ARG A N 1
ATOM 4749 C CA . ARG A 1 622 ? -25.907 -1.221 36.558 1.00 80.62 622 ARG A CA 1
ATOM 4750 C C . ARG A 1 622 ? -26.458 -2.635 36.317 1.00 80.62 622 ARG A C 1
ATOM 4752 O O . ARG A 1 622 ? -27.626 -2.773 35.958 1.00 80.62 622 ARG A O 1
ATOM 4759 N N . LEU A 1 623 ? -25.644 -3.675 36.541 1.00 74.12 623 LEU A N 1
ATOM 4760 C CA . LEU A 1 623 ? -25.949 -5.070 36.157 1.00 74.12 623 LEU A CA 1
ATOM 4761 C C . LEU A 1 623 ? -25.957 -6.090 37.311 1.00 74.12 623 LEU A C 1
ATOM 4763 O O . LEU A 1 623 ? -26.233 -7.264 37.088 1.00 74.12 623 LEU A O 1
ATOM 4767 N N . GLY A 1 624 ? -25.657 -5.671 38.539 1.00 71.19 624 GLY A N 1
ATOM 4768 C CA . GLY A 1 624 ? -25.547 -6.559 39.705 1.00 71.19 624 GLY A CA 1
ATOM 4769 C C . GLY A 1 624 ? -24.186 -7.252 39.874 1.00 71.19 624 GLY A C 1
ATOM 4770 O O . GLY A 1 624 ? -24.076 -8.163 40.691 1.00 71.19 624 GLY A O 1
ATOM 4771 N N . ASN A 1 625 ? -23.160 -6.862 39.109 1.00 70.38 625 ASN A N 1
ATOM 4772 C CA . ASN A 1 625 ? -21.811 -7.441 39.191 1.00 70.38 625 ASN A CA 1
ATOM 4773 C C . ASN A 1 625 ? -20.940 -6.668 40.191 1.00 70.38 625 ASN A C 1
ATOM 4775 O O . ASN A 1 625 ? -20.469 -7.230 41.176 1.00 70.38 625 ASN A O 1
ATOM 4779 N N . ASP A 1 626 ? -20.802 -5.359 39.987 1.00 75.88 626 ASP A N 1
ATOM 4780 C CA . ASP A 1 626 ? -19.955 -4.487 40.812 1.00 75.88 626 ASP A CA 1
ATOM 4781 C C . ASP A 1 626 ? -20.487 -4.311 42.235 1.00 75.88 626 ASP A C 1
ATOM 4783 O O . ASP A 1 626 ? -19.727 -4.168 43.193 1.00 75.88 626 ASP A O 1
ATOM 4787 N N . SER A 1 627 ? -21.808 -4.391 42.394 1.00 82.25 627 SER A N 1
ATOM 4788 C CA . SER A 1 627 ? -22.466 -4.333 43.697 1.00 82.25 627 SER A CA 1
ATOM 4789 C C . SER A 1 627 ? -22.049 -5.484 44.614 1.00 82.25 627 SER A C 1
ATOM 4791 O O . SER A 1 627 ? -21.986 -5.290 45.824 1.00 82.25 627 SER A O 1
ATOM 4793 N N . GLN A 1 628 ? -21.701 -6.653 44.062 1.00 80.81 628 GLN A N 1
ATOM 4794 C CA . GLN A 1 628 ? -21.189 -7.782 44.847 1.00 80.81 628 GLN A CA 1
ATOM 4795 C C . GLN A 1 628 ? -19.775 -7.511 45.367 1.00 80.81 628 GLN A C 1
ATOM 4797 O O . GLN A 1 628 ? -19.477 -7.807 46.522 1.00 80.81 628 GLN A O 1
ATOM 4802 N N . ILE A 1 629 ? -18.918 -6.908 44.536 1.00 74.75 629 ILE A N 1
ATOM 4803 C CA . ILE A 1 629 ? -17.542 -6.546 44.905 1.00 74.75 629 ILE A CA 1
ATOM 4804 C C . ILE A 1 629 ? -17.565 -5.536 46.055 1.00 74.75 629 ILE A C 1
ATOM 4806 O O . ILE A 1 629 ? -16.896 -5.722 47.069 1.00 74.75 629 ILE A O 1
ATOM 4810 N N . ALA A 1 630 ? -18.390 -4.499 45.925 1.00 82.12 630 ALA A N 1
ATOM 4811 C CA . ALA A 1 630 ? -18.575 -3.513 46.978 1.00 82.12 630 ALA A CA 1
ATOM 4812 C C . ALA A 1 630 ? -19.189 -4.119 48.253 1.00 82.12 630 ALA A C 1
ATOM 4814 O O . ALA A 1 630 ? -18.755 -3.792 49.356 1.00 82.12 630 ALA A O 1
ATOM 4815 N N . ALA A 1 631 ? -20.164 -5.028 48.124 1.00 86.81 631 ALA A N 1
ATOM 4816 C CA . ALA A 1 631 ? -20.813 -5.647 49.280 1.00 86.81 631 ALA A CA 1
ATOM 4817 C C . ALA A 1 631 ? -19.830 -6.520 50.066 1.00 86.81 631 ALA A C 1
ATOM 4819 O O . ALA A 1 631 ? -19.841 -6.505 51.294 1.00 86.81 631 ALA A O 1
ATOM 4820 N N . HIS A 1 632 ? -18.952 -7.235 49.363 1.00 83.88 632 HIS A N 1
ATOM 4821 C CA . HIS A 1 632 ? -17.872 -8.004 49.970 1.00 83.88 632 HIS A CA 1
ATOM 4822 C C . HIS A 1 632 ? -16.877 -7.106 50.711 1.00 83.88 632 HIS A C 1
ATOM 4824 O O . HIS A 1 632 ? -16.578 -7.368 51.871 1.00 83.88 632 HIS A O 1
ATOM 4830 N N . ALA A 1 633 ? -16.422 -6.016 50.083 1.00 80.38 633 ALA A N 1
ATOM 4831 C CA . ALA A 1 633 ? -15.474 -5.088 50.700 1.00 80.38 633 ALA A CA 1
ATOM 4832 C C . ALA A 1 633 ? -16.015 -4.471 52.004 1.00 80.38 633 ALA A C 1
ATOM 4834 O O . ALA A 1 633 ? -15.278 -4.348 52.981 1.00 80.38 633 ALA A O 1
ATOM 4835 N N . LEU A 1 634 ? -17.310 -4.126 52.055 1.00 86.25 634 LEU A N 1
ATOM 4836 C CA . LEU A 1 634 ? -17.936 -3.642 53.292 1.00 86.25 634 LEU A CA 1
ATOM 4837 C C . LEU A 1 634 ? -18.075 -4.734 54.356 1.00 86.25 634 LEU A C 1
ATOM 4839 O O . LEU A 1 634 ? -17.916 -4.434 55.535 1.00 86.25 634 LEU A O 1
ATOM 4843 N N . LYS A 1 635 ? -18.366 -5.983 53.969 1.00 85.56 635 LYS A N 1
ATOM 4844 C CA . LYS A 1 635 ? -18.442 -7.106 54.918 1.00 85.56 635 LYS A CA 1
ATOM 4845 C C . LYS A 1 635 ? -17.087 -7.397 55.549 1.00 85.56 635 LYS A C 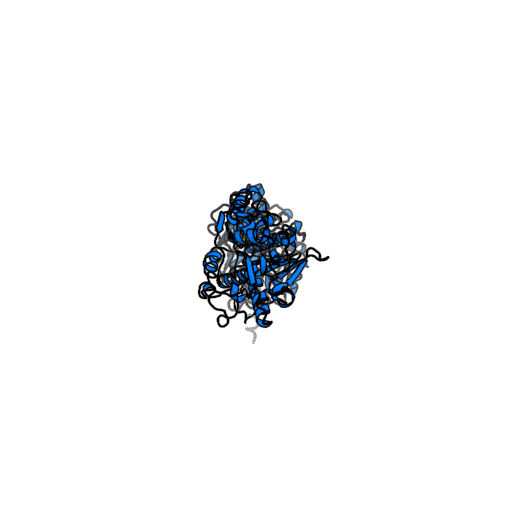1
ATOM 4847 O O . LYS A 1 635 ? -17.003 -7.471 56.767 1.00 85.56 635 LYS A O 1
ATOM 4852 N N . GLU A 1 636 ? -16.024 -7.456 54.750 1.00 81.69 636 GLU A N 1
ATOM 4853 C CA . GLU A 1 636 ? -14.665 -7.659 55.267 1.00 81.69 636 GLU A CA 1
ATOM 4854 C C . GLU A 1 636 ? -14.245 -6.544 56.236 1.00 81.69 636 GLU A C 1
ATOM 4856 O O . GLU A 1 636 ? -13.662 -6.821 57.283 1.00 81.69 636 GLU A O 1
ATOM 4861 N N . ALA A 1 637 ? -14.581 -5.289 55.926 1.00 84.81 637 ALA A N 1
ATOM 4862 C CA . ALA A 1 637 ? -14.340 -4.149 56.811 1.00 84.81 637 ALA A CA 1
ATOM 4863 C C . ALA A 1 637 ? -15.156 -4.219 58.118 1.00 84.81 637 ALA A C 1
ATOM 4865 O O . ALA A 1 637 ? -14.650 -3.902 59.200 1.00 84.81 637 ALA A O 1
ATOM 4866 N N . ALA A 1 638 ? -16.412 -4.666 58.034 1.00 83.94 638 ALA A N 1
ATOM 4867 C CA . ALA A 1 638 ? -17.274 -4.884 59.192 1.00 83.94 638 ALA A CA 1
ATOM 4868 C C . ALA A 1 638 ? -16.707 -5.971 60.116 1.00 83.94 638 ALA A C 1
ATOM 4870 O O . ALA A 1 638 ? -16.560 -5.739 61.318 1.00 83.94 638 ALA A O 1
ATOM 4871 N N . ASP A 1 639 ? -16.307 -7.107 59.540 1.00 81.25 639 ASP A N 1
ATOM 4872 C CA . ASP A 1 639 ? -15.715 -8.236 60.257 1.00 81.25 639 ASP A CA 1
ATOM 4873 C C . ASP A 1 639 ? -14.380 -7.845 60.9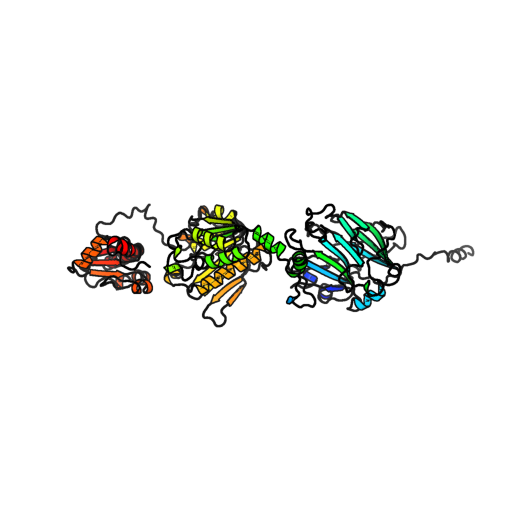08 1.00 81.25 639 ASP A C 1
ATOM 4875 O O . ASP A 1 639 ? -14.149 -8.139 62.083 1.00 81.25 639 ASP A O 1
ATOM 4879 N N . ALA A 1 640 ? -13.527 -7.104 60.190 1.00 79.88 640 ALA A N 1
ATOM 4880 C CA . ALA A 1 640 ? -12.270 -6.571 60.718 1.00 79.88 640 ALA A CA 1
ATOM 4881 C C . ALA A 1 640 ? -12.482 -5.588 61.885 1.00 79.88 640 ALA A C 1
ATOM 4883 O O . ALA A 1 640 ? -11.651 -5.507 62.791 1.00 79.88 640 ALA A O 1
ATOM 4884 N N . SER A 1 641 ? -13.612 -4.879 61.888 1.00 80.56 641 SER A N 1
ATOM 4885 C CA . SER A 1 641 ? -14.023 -3.960 62.954 1.00 80.56 641 SER A CA 1
ATOM 4886 C C . SER A 1 641 ? -14.849 -4.634 64.061 1.00 80.56 641 SER A C 1
ATOM 4888 O O . SER A 1 641 ? -15.340 -3.939 64.951 1.00 80.56 641 SER A O 1
ATOM 4890 N N . ALA A 1 642 ? -15.024 -5.962 64.019 1.00 81.75 642 ALA A N 1
ATOM 4891 C CA . ALA A 1 642 ? -15.877 -6.739 64.925 1.00 81.75 642 ALA A CA 1
ATOM 4892 C C . ALA A 1 642 ? -17.342 -6.250 64.999 1.00 81.75 642 ALA A C 1
ATOM 4894 O O . ALA A 1 642 ? -17.998 -6.379 66.036 1.00 81.75 642 ALA A O 1
ATOM 4895 N N . ARG A 1 643 ? -17.862 -5.690 63.898 1.00 78.25 643 ARG A N 1
ATOM 4896 C CA . ARG A 1 643 ? -19.246 -5.209 63.756 1.00 78.25 643 ARG A CA 1
ATOM 4897 C C . ARG A 1 643 ? -20.062 -6.203 62.941 1.00 78.25 643 ARG A C 1
ATOM 4899 O O . ARG A 1 643 ? -19.640 -6.618 61.868 1.00 78.25 643 ARG A O 1
ATOM 4906 N N . HIS A 1 644 ? -21.257 -6.548 63.411 1.00 77.38 644 HIS A N 1
ATOM 4907 C CA . HIS A 1 644 ? -22.151 -7.439 62.674 1.00 77.38 644 HIS A CA 1
ATOM 4908 C C . HIS A 1 644 ? -23.123 -6.620 61.819 1.00 77.38 644 HIS A C 1
ATOM 4910 O O . HIS A 1 644 ? -24.114 -6.102 62.330 1.00 77.38 644 HIS A O 1
ATOM 4916 N N . LEU A 1 645 ? -22.818 -6.473 60.526 1.00 81.62 645 LEU A N 1
ATOM 4917 C CA . LEU A 1 645 ? -23.603 -5.662 59.593 1.00 81.62 645 LEU A CA 1
ATOM 4918 C C . LEU A 1 645 ? -24.341 -6.509 58.558 1.00 81.62 645 LEU A C 1
ATOM 4920 O O . LEU A 1 645 ? -23.798 -7.453 57.986 1.00 81.62 645 LEU A O 1
ATOM 4924 N N . ILE A 1 646 ? -25.573 -6.103 58.251 1.00 84.75 646 ILE A N 1
ATOM 4925 C CA . ILE A 1 646 ? -26.378 -6.700 57.183 1.00 84.75 646 ILE A CA 1
ATOM 4926 C C . ILE A 1 646 ? -26.100 -5.931 55.888 1.00 84.75 646 ILE A C 1
ATOM 4928 O O . ILE A 1 646 ? -26.642 -4.848 55.668 1.00 84.75 646 ILE A O 1
ATOM 4932 N N . VAL A 1 647 ? -25.250 -6.495 55.024 1.00 87.88 647 VAL A N 1
ATOM 4933 C CA . VAL A 1 647 ? -24.931 -5.935 53.700 1.00 87.88 647 VAL A CA 1
ATOM 4934 C C . VAL A 1 647 ? -25.452 -6.863 52.603 1.00 87.88 647 VAL A C 1
ATOM 4936 O O . VAL A 1 647 ? -25.089 -8.043 52.557 1.00 87.88 647 VAL A O 1
ATOM 4939 N N . LYS A 1 648 ? -26.285 -6.326 51.708 1.00 89.38 648 LYS A N 1
ATOM 4940 C CA . LYS A 1 648 ? -26.905 -7.052 50.592 1.00 89.38 648 LYS A CA 1
ATOM 4941 C C . LYS A 1 648 ? -26.635 -6.341 49.270 1.00 89.38 648 LYS A C 1
ATOM 4943 O O . LYS A 1 648 ? -26.694 -5.116 49.198 1.00 89.38 648 LYS A O 1
ATOM 4948 N N . ASP A 1 649 ? -26.382 -7.090 48.204 1.00 89.12 649 ASP A N 1
ATOM 4949 C CA . ASP A 1 649 ? -26.375 -6.540 46.846 1.00 89.12 649 ASP A CA 1
ATOM 4950 C C . ASP A 1 649 ? -27.704 -6.817 46.128 1.00 89.12 649 ASP A C 1
ATOM 4952 O O . ASP A 1 649 ? -28.402 -7.793 46.427 1.00 89.12 649 ASP A O 1
ATOM 4956 N N . VAL A 1 650 ? -28.058 -5.949 45.179 1.00 87.56 650 VAL A N 1
ATOM 4957 C CA . VAL A 1 650 ? -29.294 -6.081 44.398 1.00 87.56 650 VAL A CA 1
ATOM 4958 C C . VAL A 1 650 ? -29.039 -6.870 43.114 1.00 87.56 650 VAL A C 1
ATOM 4960 O O . VAL A 1 650 ? -28.287 -6.444 42.229 1.00 87.56 650 VAL A O 1
ATOM 4963 N N . ILE A 1 651 ? -29.709 -8.017 42.989 1.00 82.69 651 ILE A N 1
ATOM 4964 C CA . ILE A 1 651 ? -29.545 -8.944 41.864 1.00 82.69 651 ILE A CA 1
ATOM 4965 C C . ILE A 1 651 ? -29.958 -8.265 40.555 1.00 82.69 651 ILE A C 1
ATOM 4967 O O . ILE A 1 651 ? -31.075 -7.776 40.413 1.00 82.69 651 ILE A O 1
ATOM 4971 N N . GLY A 1 652 ? -29.051 -8.262 39.576 1.00 71.50 652 GLY A N 1
ATOM 4972 C CA . GLY A 1 652 ? -29.296 -7.693 38.249 1.00 71.50 652 GLY A CA 1
ATOM 4973 C C . GLY A 1 652 ? -29.277 -6.159 38.188 1.00 71.50 652 GLY A C 1
ATOM 4974 O O . GLY A 1 652 ? -29.457 -5.600 37.103 1.00 71.50 652 GLY A O 1
ATOM 4975 N N . GLY A 1 653 ? -29.034 -5.483 39.318 1.00 87.31 653 GLY A N 1
ATOM 4976 C CA . GLY A 1 653 ? -28.866 -4.034 39.400 1.00 87.31 653 GLY A CA 1
ATOM 4977 C C . GLY A 1 653 ? -30.047 -3.230 38.847 1.00 87.31 653 GLY A C 1
ATOM 4978 O O . GLY A 1 653 ? -31.191 -3.691 38.796 1.00 87.31 653 GLY A O 1
ATOM 4979 N N . LEU A 1 654 ? -29.763 -2.013 38.386 1.00 87.69 654 LEU A N 1
ATOM 4980 C CA . LEU A 1 654 ? -30.786 -1.122 37.831 1.00 87.69 654 LEU A CA 1
ATOM 4981 C C . LEU A 1 654 ? -31.355 -1.598 36.488 1.00 87.69 654 LEU A C 1
ATOM 4983 O O . LEU A 1 654 ? -32.480 -1.246 36.142 1.00 87.69 654 LEU A O 1
ATOM 4987 N N . ARG A 1 655 ? -30.645 -2.464 35.755 1.00 80.88 655 ARG A N 1
ATOM 4988 C CA . ARG A 1 655 ? -31.195 -3.104 34.550 1.00 80.88 655 ARG A CA 1
ATOM 4989 C C . ARG A 1 655 ? -32.267 -4.143 34.877 1.00 80.88 655 ARG A C 1
ATOM 4991 O O . ARG A 1 655 ? -33.182 -4.360 34.087 1.00 80.88 655 ARG A O 1
ATOM 4998 N N . ALA A 1 656 ? -32.171 -4.834 36.010 1.00 77.44 656 ALA A N 1
ATOM 4999 C CA . ALA A 1 656 ? -33.276 -5.658 36.493 1.00 77.44 656 ALA A CA 1
ATOM 5000 C C . ALA A 1 656 ? -34.409 -4.785 37.048 1.00 77.44 656 ALA A C 1
ATOM 5002 O O . ALA A 1 656 ? -35.569 -5.065 36.758 1.00 77.44 656 ALA A O 1
ATOM 5003 N N . TRP A 1 657 ? -34.084 -3.682 37.731 1.00 89.44 657 TRP A N 1
ATOM 5004 C CA . TRP A 1 657 ? -35.081 -2.722 38.212 1.00 89.44 657 TRP A CA 1
ATOM 5005 C C . TRP A 1 657 ? -35.951 -2.180 37.073 1.00 89.44 657 TRP A C 1
ATOM 5007 O O . TRP A 1 657 ? -37.179 -2.234 37.160 1.00 89.44 657 TRP A O 1
ATOM 5017 N N . SER A 1 658 ? -35.331 -1.746 35.972 1.00 89.19 658 SER A N 1
ATOM 5018 C CA . SER A 1 658 ? -36.069 -1.216 34.826 1.00 89.19 658 SER A CA 1
ATOM 5019 C C . SER A 1 658 ? -36.942 -2.262 34.130 1.00 89.19 658 SER A C 1
ATOM 5021 O O . SER A 1 658 ? -37.964 -1.940 33.544 1.00 89.19 658 SER A O 1
ATOM 5023 N N . ARG A 1 659 ? -36.590 -3.548 34.196 1.00 80.06 659 ARG A N 1
ATOM 5024 C CA . ARG A 1 659 ? -37.392 -4.611 33.567 1.00 80.06 659 ARG A CA 1
ATOM 5025 C C . ARG A 1 659 ? -38.540 -5.087 34.450 1.00 80.06 659 ARG A C 1
ATOM 5027 O O . ARG A 1 659 ? -39.617 -5.393 33.939 1.00 80.06 659 ARG A O 1
ATOM 5034 N N . GLU A 1 660 ? -38.297 -5.197 35.752 1.00 86.88 660 GLU A N 1
ATOM 5035 C CA . GLU A 1 660 ? -39.163 -5.943 36.670 1.00 86.88 660 GLU A CA 1
ATOM 5036 C C . GLU A 1 660 ? -39.949 -5.071 37.652 1.00 86.88 660 GLU A C 1
ATOM 5038 O O . GLU A 1 660 ? -40.947 -5.549 38.194 1.00 86.88 660 GLU A O 1
ATOM 5043 N N . VAL A 1 661 ? -39.515 -3.830 37.892 1.00 90.25 661 VAL A N 1
ATOM 5044 C CA . VAL A 1 661 ? -40.113 -2.926 38.888 1.00 90.25 661 VAL A CA 1
ATOM 5045 C C . VAL A 1 661 ? -40.681 -1.669 38.237 1.00 90.25 661 VAL A C 1
ATOM 5047 O O . VAL A 1 661 ? -41.854 -1.359 38.442 1.00 90.25 661 VAL A O 1
ATOM 5050 N N . ASP A 1 662 ? -39.873 -0.959 37.451 1.00 88.06 662 ASP A N 1
ATOM 5051 C CA . ASP A 1 662 ? -40.261 0.301 36.818 1.00 88.06 662 ASP A CA 1
ATOM 5052 C C . ASP A 1 662 ? -39.775 0.363 35.365 1.00 88.06 662 ASP A C 1
ATOM 5054 O O . ASP A 1 662 ? -38.656 0.778 35.082 1.00 88.06 662 ASP A O 1
ATOM 5058 N N . GLN A 1 663 ? -40.655 -0.002 34.430 1.00 86.94 663 GLN A N 1
ATOM 5059 C CA . GLN A 1 663 ? -40.380 0.035 32.985 1.00 86.94 663 GLN A CA 1
ATOM 5060 C C . GLN A 1 663 ? -40.180 1.442 32.417 1.00 86.94 663 GLN A C 1
ATOM 5062 O O . GLN A 1 663 ? -39.744 1.575 31.275 1.00 86.94 663 GLN A O 1
ATOM 5067 N N . THR A 1 664 ? -40.480 2.484 33.195 1.00 86.56 664 THR A N 1
ATOM 5068 C CA . THR A 1 664 ? -40.207 3.878 32.822 1.00 86.56 664 THR A CA 1
ATOM 5069 C C . THR A 1 664 ? -38.847 4.364 33.321 1.00 86.56 664 THR A C 1
ATOM 5071 O O . THR A 1 664 ? -38.408 5.446 32.927 1.00 86.56 664 THR A O 1
ATOM 5074 N N . PHE A 1 665 ? -38.151 3.563 34.137 1.00 85.56 665 PHE A N 1
ATOM 5075 C CA . PHE A 1 665 ? -36.821 3.887 34.634 1.00 85.56 665 PHE A CA 1
ATOM 5076 C C . PHE A 1 665 ? -35.811 3.928 33.472 1.00 85.56 665 PHE A C 1
ATOM 5078 O O . PHE A 1 665 ? -35.724 2.951 32.717 1.00 85.56 665 PHE A O 1
ATOM 5085 N N . PRO A 1 666 ? -35.040 5.022 33.306 1.00 79.44 666 PRO A N 1
ATOM 5086 C CA . PRO A 1 666 ? -34.130 5.179 32.178 1.00 79.44 666 PRO A CA 1
ATOM 5087 C C . PRO A 1 666 ? -33.128 4.028 32.051 1.00 79.44 666 PRO A C 1
ATOM 5089 O O . PRO A 1 666 ? -32.454 3.653 33.009 1.00 79.44 666 PRO A O 1
ATOM 5092 N N . VAL A 1 667 ? -33.015 3.489 30.836 1.00 69.25 667 VAL A N 1
ATOM 5093 C CA . VAL A 1 667 ? -31.977 2.526 30.458 1.00 69.25 667 VAL A CA 1
ATOM 5094 C C . VAL A 1 667 ? -31.014 3.241 29.526 1.00 69.25 667 VAL A C 1
ATOM 5096 O O . VAL A 1 667 ? -31.423 3.744 28.480 1.00 69.25 667 VAL A O 1
ATOM 5099 N N . TYR A 1 668 ? -29.753 3.303 29.932 1.00 67.19 668 TYR A N 1
ATOM 5100 C CA . TYR A 1 668 ? -28.668 3.975 29.225 1.00 67.19 668 TYR A CA 1
ATOM 5101 C C . TYR A 1 668 ? -27.545 2.985 28.928 1.00 67.19 668 TYR A C 1
ATOM 5103 O O . TYR A 1 668 ? -27.437 1.985 29.684 1.00 67.19 668 TYR A O 1
#

Mean predicted aligned error: 16.63 Å

pLDDT: mean 82.84, std 15.49, range [32.09, 98.69]

Secondary structure (DSSP, 8-state):
--SSSSSSSSS-S----------S-----BTT--HHHHHTT-TTEEEEE-SSS-HHHHEEE-GGGSPPP-SS---SSTTSPPS--TTB-PEEE---TT--B-GGG-GGG-BTT-EEEEEEE-BTTBHHHHHHHHSSSEEEEEEEEEB-TTS---TTSEEEEEEEEETTS--SEEEEEES-TTSTTS-SSPTTTTEEEEEETT--EEEEEE--BTSEEEEEEEEETTTTEEEEEEEETTSPPEE-S--EE-TTSPSGGGG-EEEEEEEEEPPPPPTTS-HHHHHTHHHH-HHHHHHHHHH-EEEEE--STTHHHHHHHHHHTT-SEEEEE--PBP-GGGTTT-TT--GGGTTSBHHHHHHHHHHHH-TTSEEEEE-SPP-TTTHHHHHTT-SEEEE--S-HHHHHHHHHHHHHTT--EEEEEEEBTEEEEEEE-SSTT---HHHH-SSPPPGGGS--HHHH-B-HHHHHHHHHHHHHHHHHHHHT------EEEEEETTSSS-EEEEE-----TT-TTTS-GGGPPSPGGG--HHHHTTPPP--HHHHT--S-STTSEE-HHHHHHHHHH--S-EEEEE-S-HHHHHH---TTEEE--HHHHHH-GGGGS-SSTT-EEEEE-SSSSHHHHHHHHHHHHHHHTT----EEEETTHHHHHHHHT-TTS---

Nearest PDB structures (foldseek):
  9k7o-assembly2_B  TM=9.312E-01  e=5.804E-34  Coprinopsis cinerea okayama7#130
  9k7m-assembly2_B  TM=9.303E-01  e=1.431E-33  Coprinopsis cinerea okayama7#130
  6yub-assembly1_A  TM=5.469E-01  e=4.054E-36  Thermochaetoides thermophila
  6yub-assembly1_B  TM=7.969E-01  e=7.049E-26  Thermochaetoides thermophila
  1zud-assembly2_3  TM=9.070E-01  e=1.153E-21  Escherichia coli K-12

Foldseek 3Di:
DPPPPVVVPPPPDDPPDPPPDDDLDDQFAWLPCDLVCQQVQHPQKRWPQAFPDGLCVFKPWCQPVDQDADARFDDPDPPDPGDDPNTGTDIDGHWDQRRWHDPPVDPQQIFNQKRWTKIWGPDPSGLVVSQVSQQAFKHKDKDKDADDPVHDDQLQWKKWFKFFQFPVRFTQKTWIAHDDQVPLVDPPRDVLNQWIFIAGRVRDGQDIGGRDHPKMKIKMWMAGLVQQWIWIWIDIGHDHTDTPGDIGHRVVQDHDNRSTGIIMGHIMTGGRADPPDDPVVSVCCRRPVCPLLLVLQLPFEEEEEDLALLNQLLLLLSLLSNRNEYEYEEQDADDPVRCQRNVLADPVRGRPTSLVSNVVSSCVNHVNHHYHRHNDDDALACPLVVPLVGQAYEALDQDDLVLVLNQLSCLVNLHKYWYKYFAAQKIKIKIASLDLFTATPCQVVVAADACVVDDTCVQRPTRSVRSNVRSNVSNVQVSCSSSVVDPSWIWIWMAGNPDPPRIDIDTDDTYDLQRQRSHDPVNHDDRSNPDDSCVRNNNDDDPCVVVCPDPDPVQAADELVRVVVVVPVPPFQEAEEEQEHPVVVVLFPDPRYDYDHLVRCLVCVLVVADPDQRYAYEYAYQFQPSSVVSQVSNVVSCVVVVGNHHYYYYHGGVVSCCVPPNVPTDDD

InterPro domains:
  IPR000594 THIF-type NAD/FAD binding fold [PF00899] (291-517)
  IPR001763 Rhodanese-like domain [PF00581] (564-659)
  IPR001763 Rhodanese-like domain [PS50206] (570-666)
  IPR001763 Rhodanese-like domain [SM00450] (560-663)
  IPR028885 Adenylyltransferase and sulfurtransferase MOCS3/Uba4 [MF_03049] (230-668)
  IPR035985 Ubiquitin-activating enzyme-like [SSF69572] (292-630)
  IPR036873 Rhodanese-like domain superfamily [G3DSA:3.40.250.10] (556-668)
  IPR045886 ThiF/MoeB/HesA family [PTHR10953] (290-601)

Organism: NCBI:txid181874

Solvent-accessible surface area (backbone atoms only — not comparable to full-atom values): 36588 Å² total; per-residue (Å²): 144,73,83,77,72,66,67,75,74,70,74,75,88,73,84,73,78,76,80,74,76,80,81,83,71,80,72,68,48,38,65,85,63,44,57,68,37,43,56,65,29,37,71,42,34,39,54,54,57,22,42,91,62,60,35,48,79,38,39,40,81,45,45,85,82,46,82,75,67,84,85,82,74,76,43,98,42,99,86,48,76,63,79,74,73,84,54,53,33,38,76,46,73,49,66,56,90,56,17,31,40,36,61,93,74,38,73,90,55,34,20,54,17,36,28,32,31,41,34,32,53,28,34,91,77,30,39,80,67,31,34,74,66,62,68,50,56,72,31,70,52,73,52,74,51,63,48,55,76,92,66,72,80,69,37,60,30,22,31,45,38,38,35,29,38,20,89,85,71,54,41,57,34,38,32,36,35,24,12,57,64,94,54,48,69,56,72,72,54,32,92,65,15,62,20,39,32,36,24,42,48,82,65,47,76,70,46,77,47,79,64,55,64,82,39,44,42,36,40,33,43,34,38,28,64,82,76,35,28,37,30,41,26,44,30,47,56,88,51,75,72,37,77,76,44,66,83,39,81,38,79,76,45,51,77,70,78,65,43,42,46,46,47,39,40,39,44,34,37,48,53,76,45,63,71,89,51,55,74,76,58,50,64,46,35,46,45,58,28,50,62,61,35,44,51,38,25,41,72,35,29,36,34,35,35,25,62,37,33,26,22,23,42,18,51,53,54,38,36,65,63,38,30,23,30,41,35,32,34,27,60,51,57,35,49,77,89,48,45,80,30,18,73,51,52,54,84,92,40,51,73,36,46,33,28,59,42,42,44,56,45,39,44,71,69,29,72,82,43,45,70,45,69,35,62,59,76,83,43,48,79,52,42,61,75,60,55,70,79,34,61,36,39,33,43,28,48,87,50,69,37,59,51,54,52,50,39,45,45,26,55,75,68,70,26,34,33,34,39,38,44,60,46,40,59,34,24,35,39,36,58,26,37,74,48,98,58,41,36,45,60,51,59,80,48,74,64,65,66,54,53,91,79,52,76,49,48,82,79,67,36,61,47,31,68,43,23,34,54,39,11,42,50,42,30,50,52,51,51,26,53,60,48,60,71,50,87,75,72,42,38,44,36,40,37,31,79,85,47,96,68,38,68,48,77,40,79,58,71,72,44,48,66,81,23,46,70,77,22,48,85,93,51,42,59,79,59,61,64,76,50,58,43,50,60,67,36,55,44,88,85,77,69,49,82,87,61,64,70,60,93,54,64,90,78,45,60,37,49,48,65,58,49,49,52,57,69,67,63,72,82,67,62,69,44,36,38,28,34,42,54,69,73,60,45,72,76,52,74,64,90,82,56,43,79,48,40,48,69,59,42,60,73,45,25,71,82,69,58,71,95,50,62,84,34,39,33,38,24,34,20,62,62,29,60,66,11,46,57,47,34,49,39,43,48,55,40,28,56,75,67,76,44,78,66,50,51,24,20,31,49,36,14,52,58,35,29,25,73,76,72,37,77,81,49,82,86,128